Protein AF-0000000084441986 (afdb_homodimer)

Radius of gyration: 26.0 Å; Cα contacts (8 Å, |Δi|>4): 1747; chains: 2; bounding box: 57×74×60 Å

pLDDT: mean 95.59, std 5.08, range [48.72, 98.88]

InterPro domains:
  IPR004839 Aminotransferase, class I/classII, large domain [PF00155] (31-369)
  IPR015421 Pyridoxal phosphate-dependent transferase, major domain [G3DSA:3.40.640.10] (48-277)
  IPR015422 Pyridoxal phosphate-dependent transferase, small domain [G3DSA:3.90.1150.10] (32-367)
  IPR015424 Pyridoxal phosphate-dependent transferase [SSF53383] (27-372)
  IPR050087 8-amino-7-oxononanoate synthase class-II [PTHR13693] (28-371)

Organism: Legionella spiritensis (NCBI:txid452)

Secondary structure (DSSP, 8-state):
--HHHHHHHHHHHHHHHTT----------TT-EES----TT--TT-HHHHHHHHHHHHHS-SS--S-TTTT---HHHHHHHHHHHHHHTSSEEEEES-HHHHHHHHHHHHHTTTPPEEEETTS-HHHHHHHHHHT--EEEE-TT-HHHHHHHHHHSPSS-EEEEESB-TTT-PBP-HHHHHHHHGGGT-EEEEE-TTTTTTSSGGG--HHHHTT--TTT--EEEEESSSTT-SS-EEEEE-HHHHHHHHHH-HHHHTSPPPPHHHHHHHHHHHHHHHT-HHHHHHHHHHHHHHHHHHHH-SS-BPP-SSSEEEEE-S-HHHHHHHHHHHHHTTEE-EEE-TTTS-GGG-EEEEE--TT--HHHHHHHHHHHHHHHHHHH--/--HHHHHHHHHHHHHHHTT----------TT-EES----TT--TT-HHHHHHHHHHHHHS-SS--S-TTTT---HHHHHHHHHHHHHHTSSEEEEES-HHHHHHHHHHHHHTTTPPEEEETTS-HHHHHHHHHHT--EEEE-TT-HHHHHHHHHHSPSS-EEEEESB-TTT-PBP-HHHHHHHHGGGT-EEEEE-TTTTTTSSGGG--HHHHTT--TTT--EEEEESSSTT-SS-EEEEE-HHHHHHHHHH-HHHHTSPPPPHHHHHHHHHHHHHHHT-HHHHHHHHHHHHHHHHHHHH-SS-BPP-SSSEEEEE-S-HHHHHHHHHHHHHTTEE-EEE-TTTS-GGG-EEEEE--TT--HHHHHHHHHHHHHHHHHHH--

Nearest PDB structures (foldseek):
  1bs0-assembly1_A  TM=9.181E-01  e=5.617E-37  Escherichia coli
  7v5i-assembly1_B  TM=9.436E-01  e=9.134E-36  Vibrio proteolyticus NBRC 13287
  7pob-assembly1_A  TM=9.434E-01  e=2.105E-34  Thermus thermophilus
  7bxp-assembly1_B  TM=9.399E-01  e=5.032E-34  Cupriavidus necator
  1fc4-assembly1_B  TM=9.391E-01  e=1.914E-33  Escherichia coli

Foldseek 3Di:
DDPVVVVVVVVQVVCVVVVNHDDDDDQADPPFAEQAALQFLVCLPPPLLVVQLVVLVVPFPQFQPFFCVPRSPDPLQQVLQVVLQVVQVFDTKHWAQFLLLVLLLLLQLVLVVLAEEEEEPLDDPSNVVSCVVNVHHYDYAYHLDLVRLLVCLVVGPAAHEYEEEQARQAARDGRPLVSNLVSCVVRNYAYEYEFANQALQDAQLRRGNCNNVPHACVRHQKYKYGCVGNLVAGIIMIYGYPVSVVSSVVGSCSRRHDTDHGSSRSSSSSVSSVCSSPPVVLSVLSQVLLVLLVVLVVVDPFDWRDHSHQKTWTFPLAQVVLVVLQVQVVVVSYHWDWDDPPSPDSGRTHTIGGHHSPDDSVSSVVSRVSSVVVVCVVPVD/DDPVVVVVVVVQVVCVVVVNHDDDDDQDDPPFAEQAALQFLVCLPPPLLVVQLVVLVVPFPQFQPFFCVPRSPDPLQQVLQVVLQVVQVADTKHWAQFLLLVLLLLLQLVLVVLAEEEEEPLDDPSNVVSCVVNVHHYDYAYHLDLVRVLVCLVVGPAAHEYEEEQARQAARDGRPLVSNLVSCVVRNYAYEYEFANQALQDAQLRRGNCNNVPHACVRHQKYKYGCVGNLVAGIIMIYGYPVSVVSSCVGSCSRRHDTDHGSSRSSSSSVSSVCSSPPVVLSVLSQVLLVLLVVLVVVAPFDWRDHSHQKTWTFPLAQVVLVVLQVQVVVVSYHWDWDDPPSPDSGRTHTIGGHHSPDDSVSSVVSRVSSVVVVCVVPVD

Solvent-accessible surface area (backbone atoms only — not comparable to full-atom values): 36984 Å² total; per-residue (Å²): 129,56,74,55,53,50,50,49,49,52,52,50,50,51,30,48,74,69,69,62,58,60,57,80,47,69,61,76,52,94,87,44,48,71,22,51,41,41,28,34,59,45,39,25,74,32,64,73,44,32,48,34,34,29,50,16,28,72,74,33,34,44,18,26,19,23,21,27,62,70,44,10,26,46,66,59,53,54,54,41,27,48,53,52,12,59,76,68,63,36,71,28,40,45,79,34,64,24,42,43,38,41,34,30,14,51,28,34,37,47,39,74,53,70,41,38,34,42,32,36,63,65,49,60,67,39,49,55,51,11,28,58,53,42,64,41,54,65,50,72,23,53,61,90,33,66,69,45,41,50,53,50,60,73,72,46,66,82,44,25,35,37,41,44,37,30,22,32,87,64,46,19,43,65,51,62,59,67,61,52,51,61,67,26,51,90,50,59,37,45,36,35,38,35,22,45,66,13,34,55,64,28,39,76,53,14,64,6,46,56,51,54,71,68,55,50,39,88,62,36,38,38,37,35,39,34,21,32,18,38,59,15,28,78,16,19,36,40,35,17,38,50,65,61,51,54,38,36,62,66,44,8,54,62,49,55,68,22,56,29,63,24,46,5,55,41,44,15,50,42,49,36,48,57,50,46,42,67,40,56,68,47,44,49,51,37,50,50,50,38,51,51,49,53,52,52,51,73,72,42,93,66,54,61,56,79,48,92,41,50,28,34,24,39,50,63,44,31,51,68,54,13,47,50,52,28,51,56,34,39,77,70,38,29,35,44,38,53,40,33,68,82,84,34,53,53,69,59,3,8,37,35,37,25,52,32,40,81,59,51,71,66,55,52,51,50,51,54,53,52,50,50,52,51,49,47,60,65,67,73,100,130,56,74,56,53,50,51,48,50,51,51,51,50,50,29,47,76,70,70,64,57,61,56,82,46,68,62,75,52,94,87,44,49,70,22,52,41,40,29,33,59,45,39,26,76,31,64,72,42,30,50,33,33,28,50,16,27,71,73,33,34,44,18,27,21,21,21,27,62,70,44,12,25,47,65,60,53,53,53,40,29,49,53,50,12,58,76,69,64,35,72,29,41,46,80,34,64,23,44,43,40,40,36,31,14,50,29,35,37,47,39,73,54,73,40,38,34,41,32,37,64,66,49,61,68,39,50,57,50,11,29,58,53,42,65,40,55,66,48,73,25,55,62,91,32,68,68,44,40,49,54,50,59,73,70,46,66,82,46,26,36,36,41,44,39,29,22,31,87,64,45,17,43,64,53,62,59,68,59,53,51,59,66,26,52,89,49,60,38,46,36,34,36,34,23,47,66,13,34,56,66,29,39,76,54,12,63,6,47,55,51,55,70,68,55,50,39,87,62,35,38,38,37,36,39,35,21,31,18,40,60,14,28,79,15,19,35,40,36,17,37,51,66,60,51,53,40,36,61,65,45,9,53,61,49,55,68,24,55,28,62,24,44,6,55,41,45,16,50,42,50,36,47,58,50,45,43,66,37,56,69,49,44,50,51,36,48,51,49,38,52,52,48,51,54,51,51,72,73,41,92,64,54,59,56,80,48,92,40,51,29,33,24,38,49,62,42,29,51,66,54,12,47,51,52,27,52,56,33,40,76,68,38,29,36,45,39,53,41,33,68,84,82,34,55,55,71,58,2,9,38,35,38,25,53,32,39,81,60,50,72,65,56,53,50,49,51,52,54,51,49,52,53,51,50,48,61,64,68,72,101

Sequence (762 aa):
MNKREDILAAKIKALHDQGLHRKRGVTSEPGMVNFSSNDYLSLATEEKIKRAYREGYAKYPSGSGGSPVICGYHRIHRDFEQDIARALQVDDAILFSSGYAANLGLMAVLAQTGAHLILDKGSHASFYDGIKLAQVPYTRYAHNNMITLAQKLKCAPSNPIIITEGVFSMGGQQAPLNDILMLGKPYDALCMVDEAHSFGLIGDHGLGLVQRYRLSQEEIPLRIIPFGKAFAGQGAVIAGHQVWIDALTQYARSYIYSTAISPALTYGLRHSFYFLYDADDRRRKLQDLVHYFSEQVRLSPLKWCRSKTAIQYLILGCPYLAVKYAQLLQAKSIVCQAVRVPTVSAQQTGLRVVLNYHHDQKDIDYLFRQLHVIHDATFTHMNKREDILAAKIKALHDQGLHRKRGVTSEPGMVNFSSNDYLSLATEEKIKRAYREGYAKYPSGSGGSPVICGYHRIHRDFEQDIARALQVDDAILFSSGYAANLGLMAVLAQTGAHLILDKGSHASFYDGIKLAQVPYTRYAHNNMITLAQKLKCAPSNPIIITEGVFSMGGQQAPLNDILMLGKPYDALCMVDEAHSFGLIGDHGLGLVQRYRLSQEEIPLRIIPFGKAFAGQGAVIAGHQVWIDALTQYARSYIYSTAISPALTYGLRHSFYFLYDADDRRRKLQDLVHYFSEQVRLSPLKWCRSKTAIQYLILGCPYLAVKYAQLLQAKSIVCQAVRVPTVSAQQTGLRVVLNYHHDQKDIDYLFRQLHVIHDATFTH

Structure (mmCIF, N/CA/C/O backbone):
data_AF-0000000084441986-model_v1
#
loop_
_entity.id
_entity.type
_entity.pdbx_description
1 polymer '8-amino-7-oxononanoate synthase'
#
loop_
_atom_site.group_PDB
_atom_site.id
_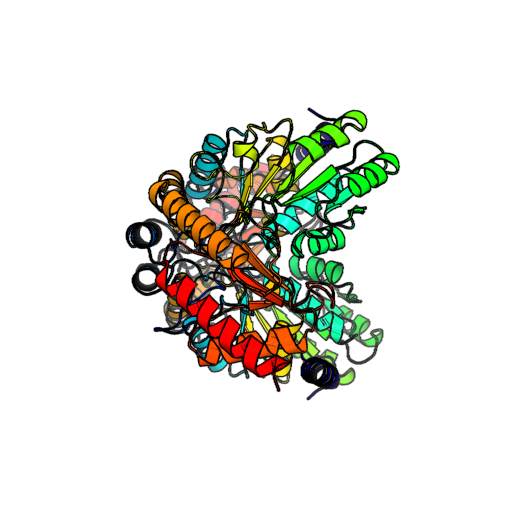atom_site.type_symbol
_atom_site.label_atom_id
_atom_site.label_alt_id
_atom_site.label_comp_id
_atom_site.label_asym_id
_atom_site.label_entity_id
_atom_site.label_seq_id
_atom_site.pdbx_PDB_ins_code
_atom_site.Cartn_x
_atom_site.Cartn_y
_atom_site.Cartn_z
_atom_site.occupancy
_atom_site.B_iso_or_equiv
_atom_site.auth_seq_id
_atom_site.auth_comp_id
_atom_site.auth_asym_id
_atom_site.auth_atom_id
_atom_site.pdbx_PDB_model_num
ATOM 1 N N . MET A 1 1 ? 30.938 5.371 8.523 1 65 1 MET A N 1
ATOM 2 C CA . MET A 1 1 ? 29.75 4.57 8.859 1 65 1 MET A CA 1
ATOM 3 C C . MET A 1 1 ? 29.609 4.438 10.367 1 65 1 MET A C 1
ATOM 5 O O . MET A 1 1 ? 30.594 4.359 11.094 1 65 1 MET A O 1
ATOM 9 N N . ASN A 1 2 ? 28.391 4.734 10.875 1 84.88 2 ASN A N 1
ATOM 10 C CA . ASN A 1 2 ? 28.125 4.578 12.297 1 84.88 2 ASN A CA 1
ATOM 11 C C . ASN A 1 2 ? 27.953 3.109 12.68 1 84.88 2 ASN A C 1
ATOM 13 O O . ASN A 1 2 ? 27.984 2.232 11.812 1 84.88 2 ASN A O 1
ATOM 17 N N . LYS A 1 3 ? 28.047 2.771 13.906 1 88.31 3 LYS A N 1
ATOM 18 C CA . LYS A 1 3 ? 28.031 1.412 14.438 1 88.31 3 LYS A CA 1
ATOM 19 C C . LYS A 1 3 ? 26.859 0.617 13.883 1 88.31 3 LYS A C 1
ATOM 21 O O . LYS A 1 3 ? 27 -0.563 13.555 1 88.31 3 LYS A O 1
ATOM 26 N N . ARG A 1 4 ? 25.75 1.208 13.734 1 91.94 4 ARG A N 1
ATOM 27 C CA . ARG A 1 4 ? 24.562 0.531 13.242 1 91.94 4 ARG A CA 1
ATOM 28 C C . ARG A 1 4 ? 24.688 0.176 11.766 1 91.94 4 ARG A C 1
ATOM 30 O O . ARG A 1 4 ? 24.281 -0.905 11.344 1 91.94 4 ARG A O 1
ATOM 37 N N . GLU A 1 5 ? 25.234 1.007 11 1 94.44 5 GLU A N 1
ATOM 38 C CA . GLU A 1 5 ? 25.469 0.758 9.578 1 94.44 5 GLU A CA 1
ATOM 39 C C . GLU A 1 5 ? 26.484 -0.362 9.375 1 94.44 5 GLU A C 1
ATOM 41 O O . GLU A 1 5 ? 26.375 -1.141 8.422 1 94.44 5 GLU A O 1
ATOM 46 N N . ASP A 1 6 ? 27.406 -0.427 10.305 1 95.12 6 ASP A N 1
ATOM 47 C CA . ASP A 1 6 ? 28.375 -1.521 10.258 1 95.12 6 ASP A CA 1
ATOM 48 C C . ASP A 1 6 ? 27.688 -2.867 10.469 1 95.12 6 ASP A C 1
ATOM 50 O O . ASP A 1 6 ? 28.016 -3.852 9.805 1 95.12 6 ASP A O 1
ATOM 54 N N . ILE A 1 7 ? 26.812 -2.854 11.414 1 96 7 ILE A N 1
ATOM 55 C CA . ILE A 1 7 ? 26.062 -4.07 11.703 1 96 7 ILE A CA 1
ATOM 56 C C . ILE A 1 7 ? 25.266 -4.488 10.469 1 96 7 ILE A C 1
ATOM 58 O O . ILE A 1 7 ? 25.281 -5.66 10.078 1 96 7 ILE A O 1
ATOM 62 N N . LEU A 1 8 ? 24.578 -3.564 9.828 1 97.06 8 LEU A N 1
ATOM 63 C CA . LEU A 1 8 ? 23.781 -3.846 8.641 1 97.06 8 LEU A CA 1
ATOM 64 C C . LEU A 1 8 ? 24.656 -4.332 7.496 1 97.06 8 LEU A C 1
ATOM 66 O O . LEU A 1 8 ? 24.297 -5.281 6.793 1 97.06 8 LEU A O 1
ATOM 70 N N . ALA A 1 9 ? 25.797 -3.666 7.293 1 97.38 9 ALA A N 1
ATOM 71 C CA . ALA A 1 9 ? 26.719 -4.059 6.23 1 97.38 9 ALA A CA 1
ATOM 72 C C . ALA A 1 9 ? 27.188 -5.5 6.414 1 97.38 9 ALA A C 1
ATOM 74 O O . ALA A 1 9 ? 27.281 -6.254 5.441 1 97.38 9 ALA A O 1
ATOM 75 N N . ALA A 1 10 ? 27.469 -5.832 7.613 1 97.62 10 ALA A N 1
ATOM 76 C CA . ALA A 1 10 ? 27.922 -7.191 7.918 1 97.62 10 ALA A CA 1
ATOM 77 C C . ALA A 1 10 ? 26.812 -8.203 7.648 1 97.62 10 ALA A C 1
ATOM 79 O O . ALA A 1 10 ? 27.062 -9.289 7.121 1 97.62 10 ALA A O 1
ATOM 80 N N . LYS A 1 11 ? 25.641 -7.867 8.047 1 97.19 11 LYS A N 1
ATOM 81 C CA . LYS A 1 11 ? 24.5 -8.758 7.832 1 97.19 11 LYS A CA 1
ATOM 82 C C . LYS A 1 11 ? 24.219 -8.938 6.344 1 97.19 11 LYS A C 1
ATOM 84 O O . LYS A 1 11 ? 23.922 -10.047 5.895 1 97.19 11 LYS A O 1
ATOM 89 N N . ILE A 1 12 ? 24.312 -7.871 5.617 1 96.81 12 ILE A N 1
ATOM 90 C CA . ILE A 1 12 ? 24.094 -7.922 4.176 1 96.81 12 ILE A CA 1
ATOM 91 C C . ILE A 1 12 ? 25.172 -8.781 3.521 1 96.81 12 ILE A C 1
ATOM 93 O O . ILE A 1 12 ? 24.875 -9.586 2.635 1 96.81 12 ILE A O 1
ATOM 97 N N . LYS A 1 13 ? 26.391 -8.609 3.93 1 96.56 13 LYS A N 1
ATOM 98 C CA . LYS A 1 13 ? 27.5 -9.43 3.424 1 96.56 13 LYS A CA 1
ATOM 99 C C . LYS A 1 13 ? 27.25 -10.906 3.699 1 96.56 13 LYS A C 1
ATOM 101 O O . LYS A 1 13 ? 27.516 -11.758 2.85 1 96.56 13 LYS A O 1
ATOM 106 N N . ALA A 1 14 ? 26.766 -11.211 4.871 1 95.31 14 ALA A N 1
ATOM 107 C CA . ALA A 1 14 ? 26.453 -12.586 5.23 1 95.31 14 ALA A CA 1
ATOM 108 C C . ALA A 1 14 ? 25.391 -13.172 4.301 1 95.31 14 ALA A C 1
ATOM 110 O O . ALA A 1 14 ? 25.484 -14.344 3.918 1 95.31 14 ALA A O 1
ATOM 111 N N . LEU A 1 15 ? 24.391 -12.398 3.986 1 91.94 15 LEU A N 1
ATOM 112 C CA . LEU A 1 15 ? 23.359 -12.844 3.043 1 91.94 15 LEU A CA 1
ATOM 113 C C . LEU A 1 15 ? 23.969 -13.133 1.676 1 91.94 15 LEU A C 1
ATOM 115 O O . LEU A 1 15 ? 23.609 -14.117 1.03 1 91.94 15 LEU A O 1
ATOM 119 N N . HIS A 1 16 ? 24.844 -12.227 1.258 1 90.38 16 HIS A N 1
ATOM 120 C CA . HIS A 1 16 ? 25.531 -12.43 -0.007 1 90.38 16 HIS A CA 1
ATOM 121 C C . HIS A 1 16 ? 26.312 -13.734 -0.006 1 90.38 16 HIS A C 1
ATOM 123 O O . HIS A 1 16 ? 26.219 -14.523 -0.951 1 90.38 16 HIS A O 1
ATOM 129 N N . ASP A 1 17 ? 26.984 -14 1.057 1 91.06 17 ASP A N 1
ATOM 130 C CA . ASP A 1 17 ? 27.812 -15.195 1.177 1 91.06 17 ASP A CA 1
ATOM 131 C C . ASP A 1 17 ? 26.953 -16.453 1.195 1 91.06 17 ASP A C 1
ATOM 133 O O . ASP A 1 17 ? 27.391 -17.516 0.737 1 91.06 17 ASP A O 1
ATOM 137 N N . GLN A 1 18 ? 25.75 -16.344 1.663 1 85.69 18 GLN A N 1
ATOM 138 C CA . GLN A 1 18 ? 24.844 -17.484 1.757 1 85.69 18 GLN A CA 1
ATOM 139 C C . GLN A 1 18 ? 24.016 -17.641 0.482 1 85.69 18 GLN A C 1
ATOM 141 O O . GLN A 1 18 ? 23.234 -18.578 0.357 1 85.69 18 GLN A O 1
ATOM 146 N N . GLY A 1 19 ? 24.234 -16.703 -0.423 1 82.75 19 GLY A N 1
ATOM 147 C CA . GLY A 1 19 ? 23.453 -16.75 -1.655 1 82.75 19 GLY A CA 1
ATOM 148 C C . GLY A 1 19 ? 22.016 -16.312 -1.478 1 82.75 19 GLY A C 1
ATOM 149 O O . GLY A 1 19 ? 21.156 -16.656 -2.285 1 82.75 19 GLY A O 1
ATOM 150 N N . LEU A 1 20 ? 21.719 -15.539 -0.446 1 85.62 20 LEU A N 1
ATOM 151 C CA . LEU A 1 20 ? 20.344 -15.148 -0.123 1 85.62 20 LEU A CA 1
ATOM 152 C C . LEU A 1 20 ? 20.125 -13.672 -0.412 1 85.62 20 LEU A C 1
ATOM 154 O O . LEU A 1 20 ? 19.016 -13.156 -0.234 1 85.62 20 LEU A O 1
ATOM 158 N N . HIS A 1 21 ? 21.188 -13.047 -0.893 1 90.56 21 HIS A N 1
ATOM 159 C CA . HIS A 1 21 ? 21.109 -11.617 -1.174 1 90.56 21 HIS A CA 1
ATOM 160 C C . HIS A 1 21 ? 20.094 -11.328 -2.273 1 90.56 21 HIS A C 1
ATOM 162 O O . HIS A 1 21 ? 20.078 -12 -3.309 1 90.56 21 HIS A O 1
ATOM 168 N N . ARG A 1 22 ? 19.125 -10.398 -1.989 1 90.75 22 ARG A N 1
ATOM 169 C CA . ARG A 1 22 ? 18.141 -9.961 -2.963 1 90.75 22 ARG A CA 1
ATOM 170 C C . ARG A 1 22 ? 18.609 -8.719 -3.709 1 90.75 22 ARG A C 1
ATOM 172 O O . ARG A 1 22 ? 19.281 -7.863 -3.133 1 90.75 22 ARG A O 1
ATOM 179 N N . LYS A 1 23 ? 18.328 -8.664 -4.914 1 89.06 23 LYS A N 1
ATOM 180 C CA . LYS A 1 23 ? 18.656 -7.5 -5.73 1 89.06 23 LYS A CA 1
ATOM 181 C C . LYS A 1 23 ? 17.406 -6.949 -6.426 1 89.06 23 LYS A C 1
ATOM 183 O O . LYS A 1 23 ? 16.516 -7.707 -6.801 1 89.06 23 LYS A O 1
ATOM 188 N N . ARG A 1 24 ? 17.312 -5.613 -6.391 1 89.5 24 ARG A N 1
ATOM 189 C CA . ARG A 1 24 ? 16.328 -4.973 -7.258 1 89.5 24 ARG A CA 1
ATOM 190 C C . ARG A 1 24 ? 16.953 -4.598 -8.602 1 89.5 24 ARG A C 1
ATOM 192 O O . ARG A 1 24 ? 17.906 -3.83 -8.656 1 89.5 24 ARG A O 1
ATOM 199 N N . GLY A 1 25 ? 16.531 -5.391 -9.609 1 88.38 25 GLY A N 1
ATOM 200 C CA . GLY A 1 25 ? 17.078 -5.16 -10.938 1 88.38 25 GLY A CA 1
ATOM 201 C C . GLY A 1 25 ? 16.109 -5.477 -12.055 1 88.38 25 GLY A C 1
ATOM 202 O O . GLY A 1 25 ? 15.172 -6.266 -11.867 1 88.38 25 GLY A O 1
ATOM 203 N N . VAL A 1 26 ? 16.328 -4.777 -13.125 1 89.44 26 VAL A N 1
ATOM 204 C CA . VAL A 1 26 ? 15.5 -5.004 -14.305 1 89.44 26 VAL A CA 1
ATOM 205 C C . VAL A 1 26 ? 15.742 -6.414 -14.844 1 89.44 26 VAL A C 1
ATOM 207 O O . VAL A 1 26 ? 16.859 -6.754 -15.227 1 89.44 26 VAL A O 1
ATOM 210 N N . THR A 1 27 ? 14.711 -7.238 -14.828 1 80 27 THR A N 1
ATOM 211 C CA . THR A 1 27 ? 14.883 -8.641 -15.195 1 80 27 THR A CA 1
ATOM 212 C C . THR A 1 27 ? 14.312 -8.906 -16.578 1 80 27 THR A C 1
ATOM 214 O O . THR A 1 27 ? 14.617 -9.93 -17.203 1 80 27 THR A O 1
ATOM 217 N N . SER A 1 28 ? 13.43 -8.062 -16.953 1 76.75 28 SER A N 1
ATOM 218 C CA . SER A 1 28 ? 12.82 -8.305 -18.266 1 76.75 28 SER A CA 1
ATOM 219 C C . SER A 1 28 ? 13.062 -7.137 -19.219 1 76.75 28 SER A C 1
ATOM 221 O O . SER A 1 28 ? 12.852 -5.977 -18.859 1 76.75 28 SER A O 1
ATOM 223 N N . GLU A 1 29 ? 13.758 -7.547 -20.234 1 79.81 29 GLU A N 1
ATOM 224 C CA . GLU A 1 29 ? 14.062 -6.59 -21.297 1 79.81 29 GLU A CA 1
ATOM 225 C C . GLU A 1 29 ? 13.422 -7.012 -22.609 1 79.81 29 GLU A C 1
ATOM 227 O O . GLU A 1 29 ? 12.992 -8.156 -22.766 1 79.81 29 GLU A O 1
ATOM 232 N N . PRO A 1 30 ? 13.367 -6 -23.438 1 80.12 30 PRO A N 1
ATOM 233 C CA . PRO A 1 30 ? 12.852 -6.375 -24.766 1 80.12 30 PRO A CA 1
ATOM 234 C C . PRO A 1 30 ? 13.609 -7.543 -25.391 1 80.12 30 PRO A C 1
ATOM 236 O O . PRO A 1 30 ? 14.836 -7.613 -25.266 1 80.12 30 PRO A O 1
ATOM 239 N N . GLY A 1 31 ? 12.914 -8.523 -25.812 1 86.5 31 GLY A N 1
ATOM 240 C CA . GLY A 1 31 ? 13.531 -9.664 -26.484 1 86.5 31 GLY A CA 1
ATOM 241 C C . GLY A 1 31 ? 13.609 -10.891 -25.594 1 86.5 31 GLY A C 1
ATOM 242 O O . GLY A 1 31 ? 13.867 -12 -26.078 1 86.5 31 GLY A O 1
ATOM 243 N N . MET A 1 32 ? 13.312 -10.75 -24.375 1 92.5 32 MET A N 1
ATOM 244 C CA . MET A 1 32 ? 13.359 -11.891 -23.469 1 92.5 32 MET A CA 1
ATOM 245 C C . MET A 1 32 ? 11.977 -12.531 -23.328 1 92.5 32 MET A C 1
ATOM 247 O O . MET A 1 32 ? 10.961 -11.859 -23.469 1 92.5 32 MET A O 1
ATOM 251 N N . VAL A 1 33 ? 12.008 -13.875 -23.172 1 96.06 33 VAL A N 1
ATOM 252 C CA . VAL A 1 33 ? 10.781 -14.594 -22.828 1 96.06 33 VAL A CA 1
ATOM 253 C C . VAL A 1 33 ? 10.625 -14.648 -21.312 1 96.06 33 VAL A C 1
ATOM 255 O O . VAL A 1 33 ? 11.391 -15.32 -20.625 1 96.06 33 VAL A O 1
ATOM 258 N N . ASN A 1 34 ? 9.594 -13.977 -20.797 1 95.31 34 ASN A N 1
ATOM 259 C CA . ASN A 1 34 ? 9.43 -13.828 -19.359 1 95.31 34 ASN A CA 1
ATOM 260 C C . ASN A 1 34 ? 8.43 -14.836 -18.797 1 95.31 34 ASN A C 1
ATOM 262 O O . ASN A 1 34 ? 7.227 -14.719 -19.031 1 95.31 34 ASN A O 1
ATOM 266 N N . PHE A 1 35 ? 8.953 -15.797 -18.031 1 97.5 35 PHE A N 1
ATOM 267 C CA . PHE A 1 35 ? 8.117 -16.797 -17.375 1 97.5 35 PHE A CA 1
ATOM 268 C C . PHE A 1 35 ? 8.008 -16.516 -15.883 1 97.5 35 PHE A C 1
ATOM 270 O O . PHE A 1 35 ? 7.824 -17.438 -15.086 1 97.5 35 PHE A O 1
ATOM 277 N N . SER A 1 36 ? 8.164 -15.219 -15.508 1 95.19 36 SER A N 1
ATOM 278 C CA . SER A 1 36 ? 8.141 -14.898 -14.086 1 95.19 36 SER A CA 1
ATOM 279 C C . SER A 1 36 ? 7.039 -13.891 -13.766 1 95.19 36 SER A C 1
ATOM 281 O O . SER A 1 36 ? 6.777 -13.609 -12.594 1 95.19 36 SER A O 1
ATOM 283 N N . SER A 1 37 ? 6.352 -13.367 -14.711 1 95.5 37 SER A N 1
ATOM 284 C CA . SER A 1 37 ? 5.359 -12.32 -14.508 1 95.5 37 SER A CA 1
ATOM 285 C C . SER A 1 37 ? 4.008 -12.906 -14.117 1 95.5 37 SER A C 1
ATOM 287 O O . SER A 1 37 ? 3.547 -13.875 -14.719 1 95.5 37 SER A O 1
ATOM 289 N N . ASN A 1 38 ? 3.361 -12.25 -13.117 1 96.81 38 ASN A N 1
ATOM 290 C CA . ASN A 1 38 ? 2.029 -12.664 -12.695 1 96.81 38 ASN A CA 1
ATOM 291 C C . ASN A 1 38 ? 0.942 -11.992 -13.531 1 96.81 38 ASN A C 1
ATOM 293 O O . ASN A 1 38 ? -0.238 -12.047 -13.18 1 96.81 38 ASN A O 1
ATOM 297 N N . ASP A 1 39 ? 1.348 -11.312 -14.625 1 97 39 ASP A N 1
ATOM 298 C CA . ASP A 1 39 ? 0.384 -10.727 -15.555 1 97 39 ASP A CA 1
ATOM 299 C C . ASP A 1 39 ? -0.213 -11.797 -16.469 1 97 39 ASP A C 1
ATOM 301 O O . ASP A 1 39 ? -0.016 -11.766 -17.688 1 97 39 ASP A O 1
ATOM 305 N N . TYR A 1 40 ? -1.002 -12.656 -15.898 1 98.12 40 TYR A N 1
ATOM 306 C CA . TYR A 1 40 ? -1.45 -13.906 -16.484 1 98.12 40 TYR A CA 1
ATOM 307 C C . TYR A 1 40 ? -2.164 -13.664 -17.812 1 98.12 40 TYR A C 1
ATOM 309 O O . TYR A 1 40 ? -1.95 -14.391 -18.781 1 98.12 40 TYR A O 1
ATOM 317 N N . LEU A 1 41 ? -2.98 -12.648 -17.844 1 98.19 41 LEU A N 1
ATOM 318 C CA . LEU A 1 41 ? -3.795 -12.391 -19.031 1 98.19 41 LEU A CA 1
ATOM 319 C C . LEU A 1 41 ? -3.16 -11.312 -19.906 1 98.19 41 LEU A C 1
ATOM 321 O O . LEU A 1 41 ? -3.75 -10.898 -20.906 1 98.19 41 LEU A O 1
ATOM 325 N N . SER A 1 42 ? -1.962 -10.859 -19.531 1 96.88 42 SER A N 1
ATOM 326 C CA . SER A 1 42 ? -1.203 -9.852 -20.266 1 96.88 42 SER A CA 1
ATOM 327 C C . SER A 1 42 ? -2.037 -8.594 -20.5 1 96.88 42 SER A C 1
ATOM 329 O O . SER A 1 42 ? -2.096 -8.078 -21.609 1 96.88 42 SER A O 1
ATOM 331 N N . LEU A 1 43 ? -2.648 -8.156 -19.406 1 97.75 43 LEU A N 1
ATOM 332 C CA . LEU A 1 43 ? -3.51 -6.984 -19.5 1 97.75 43 LEU A CA 1
ATOM 333 C C . LEU A 1 43 ? -2.695 -5.703 -19.359 1 97.75 43 LEU A C 1
ATOM 335 O O . LEU A 1 43 ? -3.148 -4.625 -19.75 1 97.75 43 LEU A O 1
ATOM 339 N N . ALA A 1 44 ? -1.511 -5.762 -18.812 1 96.31 44 ALA A N 1
ATOM 340 C CA . ALA A 1 44 ? -0.71 -4.594 -18.453 1 96.31 44 ALA A CA 1
ATOM 341 C C . ALA A 1 44 ? -0.381 -3.752 -19.688 1 96.31 44 ALA A C 1
ATOM 343 O O . ALA A 1 44 ? -0.182 -2.539 -19.578 1 96.31 44 ALA A O 1
ATOM 344 N N . THR A 1 45 ? -0.356 -4.41 -20.891 1 94.88 45 THR A N 1
ATOM 345 C CA . THR A 1 45 ? 0.022 -3.686 -22.094 1 94.88 45 THR A CA 1
ATOM 346 C C . THR A 1 45 ? -1.152 -3.604 -23.062 1 94.88 45 THR A C 1
ATOM 348 O O . THR A 1 45 ? -0.989 -3.178 -24.203 1 94.88 45 THR A O 1
ATOM 351 N N . GLU A 1 46 ? -2.301 -4.055 -22.625 1 97.12 46 GLU A N 1
ATOM 352 C CA . GLU A 1 46 ? -3.502 -4.016 -23.453 1 97.12 46 GLU A CA 1
ATOM 353 C C . GLU A 1 46 ? -3.977 -2.58 -23.672 1 97.12 46 GLU A C 1
ATOM 355 O O . GLU A 1 46 ? -4.219 -1.851 -22.703 1 97.12 46 GLU A O 1
ATOM 360 N N . GLU A 1 47 ? -4.203 -2.244 -24.922 1 97.62 47 GLU A N 1
ATOM 361 C CA . GLU A 1 47 ? -4.484 -0.859 -25.281 1 97.62 47 GLU A CA 1
ATOM 362 C C . GLU A 1 47 ? -5.801 -0.384 -24.672 1 97.62 47 GLU A C 1
ATOM 364 O O . GLU A 1 47 ? -5.914 0.768 -24.25 1 97.62 47 GLU A O 1
ATOM 369 N N . LYS A 1 48 ? -6.781 -1.228 -24.688 1 97.62 48 LYS A N 1
ATOM 370 C CA . LYS A 1 48 ? -8.07 -0.845 -24.109 1 97.62 48 LYS A CA 1
ATOM 371 C C . LYS A 1 48 ? -7.934 -0.526 -22.625 1 97.62 48 LYS A C 1
ATOM 373 O O . LYS A 1 48 ? -8.594 0.38 -22.125 1 97.62 48 LYS A O 1
ATOM 378 N N . ILE A 1 49 ? -7.102 -1.227 -21.953 1 97.5 49 ILE A N 1
ATOM 379 C CA . ILE A 1 49 ? -6.859 -1.01 -20.531 1 97.5 49 ILE A CA 1
ATOM 380 C C . ILE A 1 49 ? -6.074 0.282 -20.328 1 97.5 49 ILE A C 1
ATOM 382 O O . ILE A 1 49 ? -6.422 1.105 -19.484 1 97.5 49 ILE A O 1
ATOM 386 N N . LYS A 1 50 ? -5.059 0.462 -21.109 1 97.94 50 LYS A N 1
ATOM 387 C CA . LYS A 1 50 ? -4.277 1.695 -21.047 1 97.94 50 LYS A CA 1
ATOM 388 C C . LYS A 1 50 ? -5.168 2.918 -21.266 1 97.94 50 LYS A C 1
ATOM 390 O O . LYS A 1 50 ? -5.02 3.928 -20.578 1 97.94 50 LYS A O 1
ATOM 395 N N . ARG A 1 51 ? -6.055 2.826 -22.219 1 98.25 51 ARG A N 1
ATOM 396 C CA . ARG A 1 51 ? -6.977 3.918 -22.516 1 98.25 51 ARG A CA 1
ATOM 397 C C . ARG A 1 51 ? -7.879 4.211 -21.312 1 98.25 51 ARG A C 1
ATOM 399 O O . ARG A 1 51 ? -8.172 5.371 -21.031 1 98.25 51 ARG A O 1
ATOM 406 N N . ALA A 1 52 ? -8.32 3.197 -20.641 1 98.25 52 ALA A N 1
ATOM 407 C CA . ALA A 1 52 ? -9.164 3.375 -19.453 1 98.25 52 ALA A CA 1
ATOM 408 C C . ALA A 1 52 ? -8.438 4.164 -18.375 1 98.25 52 ALA A C 1
ATOM 410 O O . ALA A 1 52 ? -9.016 5.055 -17.75 1 98.25 52 ALA A O 1
ATOM 411 N N . TYR A 1 53 ? -7.191 3.811 -18.156 1 98.44 53 TYR A N 1
ATOM 412 C CA . TYR A 1 53 ? -6.41 4.547 -17.172 1 98.44 53 TYR A CA 1
ATOM 413 C C . TYR A 1 53 ? -6.207 5.992 -17.609 1 98.44 53 TYR A C 1
ATOM 415 O O . TYR A 1 53 ? -6.301 6.914 -16.781 1 98.44 53 TYR A O 1
ATOM 423 N N . ARG A 1 54 ? -5.898 6.199 -18.875 1 98.69 54 ARG A N 1
ATOM 424 C CA . ARG A 1 54 ? -5.742 7.559 -19.375 1 98.69 54 ARG A CA 1
ATOM 425 C C . ARG A 1 54 ? -7.023 8.367 -19.188 1 98.69 54 ARG A C 1
ATOM 427 O O . ARG A 1 54 ? -6.973 9.531 -18.797 1 98.69 54 ARG A O 1
ATOM 434 N N . GLU A 1 55 ? -8.172 7.762 -19.453 1 98.69 55 GLU A N 1
ATOM 435 C CA . GLU A 1 55 ? -9.453 8.422 -19.234 1 98.69 55 GLU A CA 1
ATOM 436 C C . GLU A 1 55 ? -9.656 8.758 -17.766 1 98.69 55 GLU A C 1
ATOM 438 O O . GLU A 1 55 ? -10.172 9.836 -17.438 1 98.69 55 GLU A O 1
ATOM 443 N N . GLY A 1 56 ? -9.328 7.852 -16.891 1 98.5 56 GLY A N 1
ATOM 444 C CA . GLY A 1 56 ? -9.406 8.109 -15.469 1 98.5 56 GLY A CA 1
ATOM 445 C C . GLY A 1 56 ? -8.641 9.344 -15.039 1 98.5 56 GLY A C 1
ATOM 446 O O . GLY A 1 56 ? -9.172 10.195 -14.328 1 98.5 56 GLY A O 1
ATOM 447 N N . TYR A 1 57 ? -7.383 9.477 -15.531 1 98.19 57 TYR A N 1
ATOM 448 C CA . TYR A 1 57 ? -6.535 10.594 -15.125 1 98.19 57 TYR A CA 1
ATOM 449 C C . TYR A 1 57 ? -6.98 11.883 -15.805 1 98.19 57 TYR A C 1
ATOM 451 O O . TYR A 1 57 ? -6.613 12.977 -15.367 1 98.19 57 TYR A O 1
ATOM 459 N N . ALA A 1 58 ? -7.77 11.75 -16.859 1 98.19 58 ALA A N 1
ATOM 460 C CA . ALA A 1 58 ? -8.359 12.93 -17.469 1 98.19 58 ALA A CA 1
ATOM 461 C C . ALA A 1 58 ? -9.539 13.445 -16.656 1 98.19 58 ALA A C 1
ATOM 463 O O . ALA A 1 58 ? -9.773 14.656 -16.578 1 98.19 58 ALA A O 1
ATOM 464 N N . LYS A 1 59 ? -10.242 12.578 -15.969 1 97.12 59 LYS A N 1
ATOM 465 C CA . LYS A 1 59 ? -11.547 12.914 -15.398 1 97.12 59 LYS A CA 1
ATOM 466 C C . LYS A 1 59 ? -11.445 13.102 -13.883 1 97.12 59 LYS A C 1
ATOM 468 O O . LYS A 1 59 ? -12.219 13.859 -13.297 1 97.12 59 LYS A O 1
ATOM 473 N N . TYR A 1 60 ? -10.539 12.43 -13.258 1 96.75 60 TYR A N 1
ATOM 474 C CA . TYR A 1 60 ? -10.531 12.359 -11.805 1 96.75 60 TYR A CA 1
ATOM 475 C C . TYR A 1 60 ? -9.195 12.836 -11.25 1 96.75 60 TYR A C 1
ATOM 477 O O . TYR A 1 60 ? -8.203 12.906 -11.977 1 96.75 60 TYR A O 1
ATOM 485 N N . PRO A 1 61 ? -9.18 13.188 -9.945 1 96 61 PRO A N 1
ATOM 486 C CA . PRO A 1 61 ? -7.922 13.602 -9.312 1 96 61 PRO A CA 1
ATOM 487 C C . PRO A 1 61 ? -6.895 12.469 -9.258 1 96 61 PRO A C 1
ATOM 489 O O . PRO A 1 61 ? -7.254 11.312 -9.039 1 96 61 PRO A O 1
ATOM 492 N N . SER A 1 62 ? -5.605 12.852 -9.406 1 97.38 62 SER A N 1
ATOM 493 C CA . SER A 1 62 ? -4.508 11.891 -9.398 1 97.38 62 SER A CA 1
ATOM 494 C C . SER A 1 62 ? -4.246 11.367 -7.988 1 97.38 62 SER A C 1
ATOM 496 O O . SER A 1 62 ? -3.609 10.32 -7.816 1 97.38 62 SER A O 1
ATOM 498 N N . GLY A 1 63 ? -4.641 12.031 -6.957 1 96.56 63 GLY A N 1
ATOM 499 C CA . GLY A 1 63 ? -4.559 11.641 -5.559 1 96.56 63 GLY A CA 1
ATOM 500 C C . GLY A 1 63 ? -5.871 11.805 -4.816 1 96.56 63 GLY A C 1
ATOM 501 O O . GLY A 1 63 ? -6.727 12.594 -5.219 1 96.56 63 GLY A O 1
ATOM 502 N N . SER A 1 64 ? -6 11.031 -3.725 1 95.69 64 SER A N 1
ATOM 503 C CA . SER A 1 64 ? -7.273 11.039 -3.014 1 95.69 64 SER A CA 1
ATOM 504 C C . SER A 1 64 ? -7.305 12.125 -1.941 1 95.69 64 SER A C 1
ATOM 506 O O . SER A 1 64 ? -8.375 12.469 -1.435 1 95.69 64 SER A O 1
ATOM 508 N N . GLY A 1 65 ? -6.156 12.539 -1.515 1 93.44 65 GLY A N 1
ATOM 509 C CA . GLY A 1 65 ? -6.078 13.656 -0.591 1 93.44 65 GLY A CA 1
ATOM 510 C C . GLY A 1 65 ? -6.098 13.234 0.865 1 93.44 65 GLY A C 1
ATOM 511 O O . GLY A 1 65 ? -5.977 14.07 1.763 1 93.44 65 GLY A O 1
ATOM 512 N N . GLY A 1 66 ? -6.234 11.961 1.183 1 94.75 66 GLY A N 1
ATOM 513 C CA . GLY A 1 66 ? -6.238 11.516 2.568 1 94.75 66 GLY A CA 1
ATOM 514 C C . GLY A 1 66 ? -6.785 10.109 2.746 1 94.75 66 GLY A C 1
ATOM 515 O O . GLY A 1 66 ? -6.977 9.391 1.768 1 94.75 66 GLY A O 1
ATOM 516 N N . SER A 1 67 ? -6.941 9.766 4.012 1 94.38 67 SER A N 1
ATOM 517 C CA . SER A 1 67 ? -7.52 8.484 4.395 1 94.38 67 SER A CA 1
ATOM 518 C C . SER A 1 67 ? -8.961 8.359 3.912 1 94.38 67 SER A C 1
ATOM 520 O O . SER A 1 67 ? -9.695 9.352 3.881 1 94.38 67 SER A O 1
ATOM 522 N N . PRO A 1 68 ? -9.422 7.109 3.607 1 95.69 68 PRO A N 1
ATOM 523 C CA . PRO A 1 68 ? -10.812 6.93 3.18 1 95.69 68 PRO A CA 1
ATOM 524 C C . PRO A 1 68 ? -11.82 7.281 4.273 1 95.69 68 PRO A C 1
ATOM 526 O O . PRO A 1 68 ? -12.977 7.57 3.98 1 95.69 68 PRO A O 1
ATOM 529 N N . VAL A 1 69 ? -11.375 7.305 5.543 1 92.06 69 VAL A N 1
ATOM 530 C CA . VAL A 1 69 ? -12.328 7.523 6.629 1 92.06 69 VAL A CA 1
ATOM 531 C C . VAL A 1 69 ? -12.242 8.977 7.102 1 92.06 69 VAL A C 1
ATOM 533 O O . VAL A 1 69 ? -12.828 9.336 8.125 1 92.06 69 VAL A O 1
ATOM 536 N N . ILE A 1 70 ? -11.469 9.805 6.391 1 89.12 70 ILE A N 1
ATOM 537 C CA . ILE A 1 70 ? -11.367 11.227 6.699 1 89.12 70 ILE A CA 1
ATOM 538 C C . ILE A 1 70 ? -11.898 12.047 5.523 1 89.12 70 ILE A C 1
ATOM 540 O O . ILE A 1 70 ? -13 12.594 5.586 1 89.12 70 ILE A O 1
ATOM 544 N N . CYS A 1 71 ? -11.148 11.984 4.367 1 90.38 71 CYS A N 1
ATOM 545 C CA . CYS A 1 71 ? -11.617 12.781 3.232 1 90.38 71 CYS A CA 1
ATOM 546 C C . CYS A 1 71 ? -11.227 12.117 1.913 1 90.38 71 CYS A C 1
ATOM 548 O O . CYS A 1 71 ? -11.453 12.688 0.842 1 90.38 71 CYS A O 1
ATOM 550 N N . GLY A 1 72 ? -10.672 10.953 1.951 1 94 72 GLY A N 1
ATOM 551 C CA . GLY A 1 72 ? -10.07 10.375 0.759 1 94 72 GLY A CA 1
ATOM 552 C C . GLY A 1 72 ? -11.016 9.453 0.007 1 94 72 GLY A C 1
ATOM 553 O O . GLY A 1 72 ? -10.648 8.883 -1.021 1 94 72 GLY A O 1
ATOM 554 N N . TYR A 1 73 ? -12.227 9.266 0.518 1 95.81 73 TYR A N 1
ATOM 555 C CA . TYR A 1 73 ? -13.195 8.383 -0.128 1 95.81 73 TYR A CA 1
ATOM 556 C C . TYR A 1 73 ? -14.023 9.141 -1.153 1 95.81 73 TYR A C 1
ATOM 558 O O . TYR A 1 73 ? -14.719 10.102 -0.81 1 95.81 73 TYR A O 1
ATOM 566 N N . HIS A 1 74 ? -13.953 8.758 -2.402 1 95.38 74 HIS A N 1
ATOM 567 C CA . HIS A 1 74 ? -14.656 9.383 -3.52 1 95.38 74 HIS A CA 1
ATOM 568 C C . HIS A 1 74 ? -15.734 8.453 -4.078 1 95.38 74 HIS A C 1
ATOM 570 O O . HIS A 1 74 ? -15.688 7.238 -3.855 1 95.38 74 HIS A O 1
ATOM 576 N N . ARG A 1 75 ? -16.656 8.984 -4.789 1 96 75 ARG A N 1
ATOM 577 C CA . ARG A 1 75 ? -17.766 8.227 -5.344 1 96 75 ARG A CA 1
ATOM 578 C C . ARG A 1 75 ? -17.281 7.086 -6.223 1 96 75 ARG A C 1
ATOM 580 O O . ARG A 1 75 ? -17.828 5.984 -6.191 1 96 75 ARG A O 1
ATOM 587 N N . ILE A 1 76 ? -16.234 7.34 -6.973 1 97.44 76 ILE A N 1
ATOM 588 C CA . ILE A 1 76 ? -15.711 6.344 -7.902 1 97.44 76 ILE A CA 1
ATOM 589 C C . ILE A 1 76 ? -15.219 5.121 -7.133 1 97.44 76 ILE A C 1
ATOM 591 O O . ILE A 1 76 ? -15.258 4 -7.645 1 97.44 76 ILE A O 1
ATOM 595 N N . HIS A 1 77 ? -14.727 5.312 -5.859 1 98.06 77 HIS A N 1
ATOM 596 C CA . HIS A 1 77 ? -14.367 4.172 -5.027 1 98.06 77 HIS A CA 1
ATOM 597 C C . HIS A 1 77 ? -15.578 3.283 -4.754 1 98.06 77 HIS A C 1
ATOM 599 O O . HIS A 1 77 ? -15.516 2.066 -4.938 1 98.06 77 HIS A O 1
ATOM 605 N N . ARG A 1 78 ? -16.656 3.924 -4.352 1 97.81 78 ARG A N 1
ATOM 606 C CA . ARG A 1 78 ? -17.891 3.205 -4.039 1 97.81 78 ARG A CA 1
ATOM 607 C C . ARG A 1 78 ? -18.438 2.49 -5.27 1 97.81 78 ARG A C 1
ATOM 609 O O . ARG A 1 78 ? -18.859 1.334 -5.188 1 97.81 78 ARG A O 1
ATOM 616 N N . ASP A 1 79 ? -18.406 3.178 -6.398 1 98.25 79 ASP A N 1
ATOM 617 C CA . ASP A 1 79 ? -18.906 2.58 -7.637 1 98.25 79 ASP A CA 1
ATOM 618 C C . ASP A 1 79 ? -18.156 1.29 -7.961 1 98.25 79 ASP A C 1
ATOM 620 O O . ASP A 1 79 ? -18.766 0.276 -8.297 1 98.25 79 ASP A O 1
ATOM 624 N N . PHE A 1 80 ? -16.875 1.312 -7.867 1 98.69 80 PHE A N 1
ATOM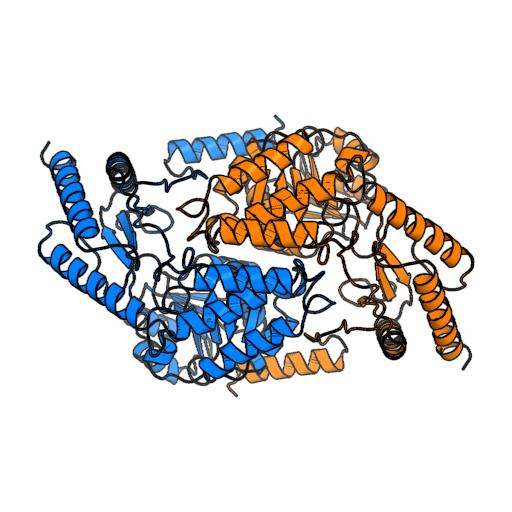 625 C CA . PHE A 1 80 ? -16.062 0.148 -8.188 1 98.69 80 PHE A CA 1
ATOM 626 C C . PHE A 1 80 ? -16.281 -0.967 -7.176 1 98.69 80 PHE A C 1
ATOM 628 O O . PHE A 1 80 ? -16.438 -2.133 -7.551 1 98.69 80 PHE A O 1
ATOM 635 N N . GLU A 1 81 ? -16.312 -0.62 -5.84 1 98.69 81 GLU A N 1
ATOM 636 C CA . GLU A 1 81 ? -16.594 -1.594 -4.793 1 98.69 81 GLU A CA 1
ATOM 637 C C . GLU A 1 81 ? -17.938 -2.297 -5.047 1 98.69 81 GLU A C 1
ATOM 639 O O . GLU A 1 81 ? -18.031 -3.52 -4.918 1 98.69 81 GLU A O 1
ATOM 644 N N . GLN A 1 82 ? -18.906 -1.565 -5.461 1 98.56 82 GLN A N 1
ATOM 645 C CA . GLN A 1 82 ? -20.234 -2.115 -5.719 1 98.56 82 GLN A CA 1
ATOM 646 C C . GLN A 1 82 ? -20.234 -3.016 -6.949 1 98.56 82 GLN A C 1
ATOM 648 O O . GLN A 1 82 ? -20.906 -4.043 -6.977 1 98.56 82 GLN A O 1
ATOM 653 N N . ASP A 1 83 ? -19.5 -2.619 -7.98 1 98.75 83 ASP A N 1
ATOM 654 C CA . ASP A 1 83 ? -19.391 -3.457 -9.172 1 98.75 83 ASP A CA 1
ATOM 655 C C . ASP A 1 83 ? -18.828 -4.836 -8.82 1 98.75 83 ASP A C 1
ATOM 657 O O . ASP A 1 83 ? -19.359 -5.855 -9.273 1 98.75 83 ASP A O 1
ATOM 661 N N . ILE A 1 84 ? -17.828 -4.883 -7.992 1 98.62 84 ILE A N 1
ATOM 662 C CA . ILE A 1 84 ? -17.188 -6.141 -7.617 1 98.62 84 ILE A CA 1
ATOM 663 C C . ILE A 1 84 ? -18.141 -6.965 -6.75 1 98.62 84 ILE A C 1
ATOM 665 O O . ILE A 1 84 ? -18.297 -8.164 -6.969 1 98.62 84 ILE A O 1
ATOM 669 N N . ALA A 1 85 ? -18.719 -6.285 -5.75 1 98.81 85 ALA A N 1
ATOM 670 C CA . ALA A 1 85 ? -19.656 -6.98 -4.867 1 98.81 85 ALA A CA 1
ATOM 671 C C . ALA A 1 85 ? -20.781 -7.625 -5.656 1 98.81 85 ALA A C 1
ATOM 673 O O . ALA A 1 85 ? -21.156 -8.773 -5.406 1 98.81 85 ALA A O 1
ATOM 674 N N . ARG A 1 86 ? -21.297 -6.898 -6.621 1 98.69 86 ARG A N 1
ATOM 675 C CA . ARG A 1 86 ? -22.391 -7.41 -7.457 1 98.69 86 ARG A CA 1
ATOM 676 C C . ARG A 1 86 ? -21.922 -8.609 -8.273 1 98.69 86 ARG A C 1
ATOM 678 O O . ARG A 1 86 ? -22.625 -9.625 -8.344 1 98.69 86 ARG A O 1
ATOM 685 N N . ALA A 1 87 ? -20.797 -8.516 -8.891 1 98.5 87 ALA A N 1
ATOM 686 C CA . ALA A 1 87 ? -20.266 -9.594 -9.719 1 98.5 87 ALA A CA 1
ATOM 687 C C . ALA A 1 87 ? -20.047 -10.859 -8.898 1 98.5 87 ALA A C 1
ATOM 689 O O . ALA A 1 87 ? -20.266 -11.969 -9.383 1 98.5 87 ALA A O 1
ATOM 690 N N . LEU A 1 88 ? -19.594 -10.664 -7.633 1 98.5 88 LEU A N 1
ATOM 691 C CA . LEU A 1 88 ? -19.266 -11.789 -6.762 1 98.5 88 LEU A CA 1
ATOM 692 C C . LEU A 1 88 ? -20.5 -12.266 -6 1 98.5 88 LEU A C 1
ATOM 694 O O . LEU A 1 88 ? -20.453 -13.273 -5.293 1 98.5 88 LEU A O 1
ATOM 698 N N . GLN A 1 89 ? -21.578 -11.555 -6.141 1 98.19 89 GLN A N 1
ATOM 699 C CA . GLN A 1 89 ? -22.828 -11.852 -5.445 1 98.19 89 GLN A CA 1
ATOM 700 C C . GLN A 1 89 ? -22.625 -11.898 -3.934 1 98.19 89 GLN A C 1
ATOM 702 O O . GLN A 1 89 ? -23 -12.859 -3.273 1 98.19 89 GLN A O 1
ATOM 707 N N . VAL A 1 90 ? -22.031 -10.844 -3.445 1 98.56 90 VAL A N 1
ATOM 708 C CA . VAL A 1 90 ? -21.828 -10.68 -2.01 1 98.56 90 VAL A CA 1
ATOM 709 C C . VAL A 1 90 ? -22.359 -9.312 -1.569 1 98.56 90 VAL A C 1
ATOM 711 O O . VAL A 1 90 ? -22.781 -8.508 -2.402 1 98.56 90 VAL A O 1
ATOM 714 N N . ASP A 1 91 ? -22.359 -9.047 -0.253 1 98.69 91 ASP A N 1
ATOM 715 C CA . ASP A 1 91 ? -23 -7.863 0.302 1 98.69 91 ASP A CA 1
ATOM 716 C C . ASP A 1 91 ? -22.234 -6.594 -0.054 1 98.69 91 ASP A C 1
ATOM 718 O O . ASP A 1 91 ? -22.844 -5.57 -0.393 1 98.69 91 ASP A O 1
ATOM 722 N N . ASP A 1 92 ? -20.922 -6.613 0.057 1 98.69 92 ASP A N 1
ATOM 723 C CA . ASP A 1 92 ? -20.141 -5.387 -0.074 1 98.69 92 ASP A CA 1
ATOM 724 C C . ASP A 1 92 ? -18.672 -5.699 -0.321 1 98.69 92 ASP A C 1
ATOM 726 O O . ASP A 1 92 ? -18.281 -6.867 -0.419 1 98.69 92 ASP A O 1
ATOM 730 N N . ALA A 1 93 ? -17.906 -4.688 -0.561 1 98.81 93 ALA A N 1
ATOM 731 C CA . ALA A 1 93 ? -16.469 -4.773 -0.803 1 98.81 93 ALA A CA 1
ATOM 732 C C . ALA A 1 93 ? -15.758 -3.514 -0.328 1 98.81 93 ALA A C 1
ATOM 734 O O . ALA A 1 93 ? -16.391 -2.467 -0.151 1 98.81 93 ALA A O 1
ATOM 735 N N . ILE A 1 94 ? -14.445 -3.627 -0.077 1 98.81 94 ILE A N 1
ATOM 736 C CA . ILE A 1 94 ? -13.648 -2.508 0.406 1 98.81 94 ILE A CA 1
ATOM 737 C C . ILE A 1 94 ? -12.273 -2.531 -0.262 1 98.81 94 ILE A C 1
ATOM 739 O O . ILE A 1 94 ? -11.625 -3.58 -0.328 1 98.81 94 ILE A O 1
ATOM 743 N N . LEU A 1 95 ? -11.844 -1.349 -0.774 1 98.69 95 LEU A N 1
ATOM 744 C CA . LEU A 1 95 ? -10.602 -1.229 -1.528 1 98.69 95 LEU A CA 1
ATOM 745 C C . LEU A 1 95 ? -9.422 -0.963 -0.595 1 98.69 95 LEU A C 1
ATOM 747 O O . LEU A 1 95 ? -9.555 -0.225 0.384 1 98.69 95 LEU A O 1
ATOM 751 N N . PHE A 1 96 ? -8.289 -1.533 -0.872 1 98.5 96 PHE A N 1
ATOM 752 C CA . PHE A 1 96 ? -7.023 -1.331 -0.183 1 98.5 96 PHE A CA 1
ATOM 753 C C . PHE A 1 96 ? -5.934 -0.915 -1.165 1 98.5 96 PHE A C 1
ATOM 755 O O . PHE A 1 96 ? -6.086 -1.085 -2.377 1 98.5 96 PHE A O 1
ATOM 762 N N . SER A 1 97 ? -4.871 -0.397 -0.622 1 96.94 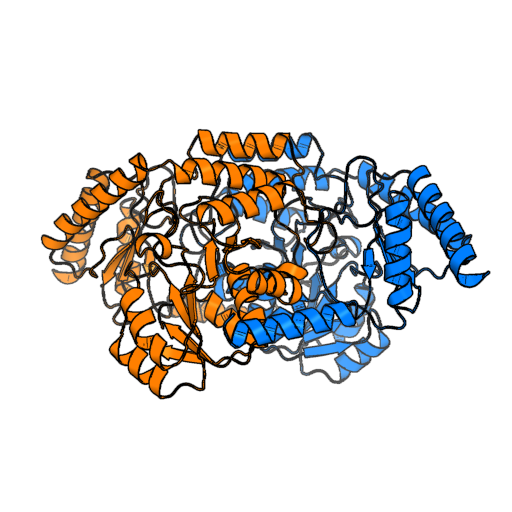97 SER A N 1
ATOM 763 C CA . SER A 1 97 ? -3.775 0.104 -1.447 1 96.94 97 SER A CA 1
ATOM 764 C C . SER A 1 97 ? -2.949 -1.041 -2.023 1 96.94 97 SER A C 1
ATOM 766 O O . SER A 1 97 ? -2.215 -0.854 -2.994 1 96.94 97 SER A O 1
ATOM 768 N N . SER A 1 98 ? -2.996 -2.201 -1.425 1 97.75 98 SER A N 1
ATOM 769 C CA . SER A 1 98 ? -2.275 -3.383 -1.889 1 97.75 98 SER A CA 1
ATOM 770 C C . SER A 1 98 ? -2.846 -4.656 -1.272 1 97.75 98 SER A C 1
ATOM 772 O O . SER A 1 98 ? -3.625 -4.594 -0.318 1 97.75 98 SER A O 1
ATOM 774 N N . GLY A 1 99 ? -2.479 -5.773 -1.885 1 98 99 GLY A N 1
ATOM 775 C CA . GLY A 1 99 ? -2.826 -7.043 -1.27 1 98 99 GLY A CA 1
ATOM 776 C C . GLY A 1 99 ? -2.201 -7.238 0.098 1 98 99 GLY A C 1
ATOM 777 O O . GLY A 1 99 ? -2.83 -7.789 1.002 1 98 99 GLY A O 1
ATOM 778 N N . TYR A 1 100 ? -0.968 -6.785 0.275 1 98.31 100 TYR A N 1
ATOM 779 C CA . TYR A 1 100 ? -0.28 -6.844 1.56 1 98.31 100 TYR A CA 1
ATOM 780 C C . TYR A 1 100 ? -1.069 -6.105 2.635 1 98.31 100 TYR A C 1
ATOM 782 O O . TYR A 1 100 ? -1.316 -6.648 3.715 1 98.31 100 TYR A O 1
ATOM 790 N N . ALA A 1 101 ? -1.502 -4.895 2.326 1 98.56 101 ALA A N 1
ATOM 791 C CA . ALA A 1 101 ? -2.287 -4.082 3.252 1 98.56 101 ALA A CA 1
ATOM 792 C C . ALA A 1 101 ? -3.625 -4.75 3.568 1 98.56 101 ALA A C 1
ATOM 794 O O . ALA A 1 101 ? -4.102 -4.695 4.703 1 98.56 101 ALA A O 1
ATOM 795 N N . ALA A 1 102 ? -4.219 -5.324 2.541 1 98.75 102 ALA A N 1
ATOM 796 C CA . ALA A 1 102 ? -5.504 -5.992 2.727 1 98.75 102 ALA A CA 1
ATOM 797 C C . ALA A 1 102 ? -5.383 -7.141 3.725 1 98.75 102 ALA A C 1
ATOM 799 O O . ALA A 1 102 ? -6.223 -7.285 4.617 1 98.75 102 ALA A O 1
ATOM 800 N N . ASN A 1 103 ? -4.355 -7.941 3.609 1 98.62 103 ASN A N 1
ATOM 801 C CA . ASN A 1 103 ? -4.176 -9.086 4.5 1 98.62 103 ASN A CA 1
ATOM 802 C C . ASN A 1 103 ? -3.879 -8.641 5.93 1 98.62 103 ASN A C 1
ATOM 804 O O . ASN A 1 103 ? -4.332 -9.266 6.887 1 98.62 103 ASN A O 1
ATOM 808 N N . LEU A 1 104 ? -3.072 -7.559 6.055 1 98.56 104 LEU A N 1
ATOM 809 C CA . LEU A 1 104 ? -2.877 -7 7.387 1 98.56 104 LEU A CA 1
ATOM 810 C C . LEU A 1 104 ? -4.203 -6.555 7.988 1 98.56 104 LEU A C 1
ATOM 812 O O . LEU A 1 104 ? -4.48 -6.824 9.164 1 98.56 104 LEU A O 1
ATOM 816 N N . GLY A 1 105 ? -4.977 -5.844 7.199 1 98.5 105 GLY A N 1
ATOM 817 C CA . GLY A 1 105 ? -6.273 -5.379 7.656 1 98.5 105 GLY A CA 1
ATOM 818 C C . GLY A 1 105 ? -7.199 -6.508 8.07 1 98.5 105 GLY A C 1
ATOM 819 O O . GLY A 1 105 ? -7.887 -6.41 9.094 1 98.5 105 GLY A O 1
ATOM 820 N N . LEU A 1 106 ? -7.227 -7.566 7.297 1 98.5 106 LEU A N 1
ATOM 821 C CA . LEU A 1 106 ? -8.047 -8.727 7.613 1 98.5 106 LEU A CA 1
ATOM 822 C C . LEU A 1 106 ? -7.691 -9.289 8.984 1 98.5 106 LEU A C 1
ATOM 824 O O . LEU A 1 106 ? -8.578 -9.594 9.789 1 98.5 106 LEU A O 1
ATOM 828 N N . MET A 1 107 ? -6.43 -9.438 9.25 1 98.44 107 MET A N 1
ATOM 829 C CA . MET A 1 107 ? -5.996 -10.031 10.516 1 98.44 107 MET A CA 1
ATOM 830 C C . MET A 1 107 ? -6.383 -9.141 11.695 1 98.44 107 MET A C 1
ATOM 832 O O . MET A 1 107 ? -6.688 -9.641 12.781 1 98.44 107 MET A O 1
ATOM 836 N N . ALA A 1 108 ? -6.289 -7.812 11.484 1 97.88 108 ALA A N 1
ATOM 837 C CA . ALA A 1 108 ? -6.715 -6.891 12.539 1 97.88 108 ALA A CA 1
ATOM 838 C C . ALA A 1 108 ? -8.164 -7.137 12.93 1 97.88 108 ALA A C 1
ATOM 840 O O . ALA A 1 108 ? -8.516 -7.074 14.117 1 97.88 108 ALA A O 1
ATOM 841 N N . VAL A 1 109 ? -9.023 -7.387 11.945 1 97.94 109 VAL A N 1
ATOM 842 C CA . VAL A 1 109 ? -10.438 -7.656 12.188 1 97.94 109 VAL A CA 1
ATOM 843 C C . VAL A 1 109 ? -10.594 -9.016 12.859 1 97.94 109 VAL A C 1
ATOM 845 O O . VAL A 1 109 ? -11.367 -9.164 13.805 1 97.94 109 VAL A O 1
ATOM 848 N N . LEU A 1 110 ? -9.875 -10.016 12.383 1 97.5 110 LEU A N 1
ATOM 849 C CA . LEU A 1 110 ? -9.984 -11.367 12.922 1 97.5 110 LEU A CA 1
ATOM 850 C C . LEU A 1 110 ? -9.555 -11.398 14.391 1 97.5 110 LEU A C 1
ATOM 852 O O . LEU A 1 110 ? -10.094 -12.18 15.18 1 97.5 110 LEU A O 1
ATOM 856 N N . ALA A 1 111 ? -8.609 -10.547 14.727 1 96.75 111 ALA A N 1
ATOM 857 C CA . ALA A 1 111 ? -8.164 -10.445 16.109 1 96.75 111 ALA A CA 1
ATOM 858 C C . ALA A 1 111 ? -9.312 -10.031 17.031 1 96.75 111 ALA A C 1
ATOM 860 O O . ALA A 1 111 ? -9.336 -10.391 18.203 1 96.75 111 ALA A O 1
ATOM 861 N N . GLN A 1 112 ? -10.281 -9.25 16.453 1 96.56 112 GLN A N 1
ATOM 862 C CA . GLN A 1 112 ? -11.406 -8.766 17.25 1 96.56 112 GLN A CA 1
ATOM 863 C C . GLN A 1 112 ? -12.375 -9.898 17.578 1 96.56 112 GLN A C 1
ATOM 865 O O . GLN A 1 112 ? -13.219 -9.758 18.469 1 96.56 112 GLN A O 1
ATOM 870 N N . THR A 1 113 ? -12.305 -10.984 16.875 1 94.88 113 THR A N 1
ATOM 871 C CA . THR A 1 113 ? -13.289 -12.055 17 1 94.88 113 THR A CA 1
ATOM 872 C C . THR A 1 113 ? -12.883 -13.031 18.109 1 94.88 113 THR A C 1
ATOM 874 O O . THR A 1 113 ? -13.703 -13.812 18.594 1 94.88 113 THR A O 1
ATOM 877 N N . GLY A 1 114 ? -11.578 -13.07 18.453 1 91.38 114 GLY A N 1
ATOM 878 C CA . GLY A 1 114 ? -11.07 -14.039 19.406 1 91.38 114 GLY A CA 1
ATOM 879 C C . GLY A 1 114 ? -10.938 -15.438 18.828 1 91.38 114 GLY A C 1
ATOM 880 O O . GLY A 1 114 ? -10.719 -16.406 19.562 1 91.38 114 GLY A O 1
ATOM 881 N N . ALA A 1 115 ? -10.992 -15.516 17.578 1 88.5 115 ALA A N 1
ATOM 882 C CA . ALA A 1 115 ? -10.969 -16.844 16.953 1 88.5 115 ALA A CA 1
ATOM 883 C C . ALA A 1 115 ? -9.539 -17.359 16.797 1 88.5 115 ALA A C 1
ATOM 885 O O . ALA A 1 115 ? -8.594 -16.562 16.75 1 88.5 115 ALA A O 1
ATOM 886 N N . HIS A 1 116 ? -9.469 -18.703 16.797 1 96.81 116 HIS A N 1
ATOM 887 C CA . HIS A 1 116 ? -8.234 -19.391 16.438 1 96.81 116 HIS A CA 1
ATOM 888 C C . HIS A 1 116 ? -8.164 -19.625 14.922 1 96.81 116 HIS A C 1
ATOM 890 O O . HIS A 1 116 ? -9.109 -20.172 14.336 1 96.81 116 HIS A O 1
ATOM 896 N N . LEU A 1 117 ? -7.062 -19.203 14.328 1 98.19 117 LEU A N 1
ATOM 897 C CA . LEU A 1 117 ? -6.906 -19.375 12.891 1 98.19 117 LEU A CA 1
ATOM 898 C C . LEU A 1 117 ? -6.191 -20.688 12.578 1 98.19 117 LEU A C 1
ATOM 900 O O . LEU A 1 117 ? -5.297 -21.109 13.32 1 98.19 117 LEU A O 1
ATOM 904 N N . ILE A 1 118 ? -6.633 -21.375 11.547 1 98.62 118 ILE A N 1
ATOM 905 C CA . ILE A 1 118 ? -5.949 -22.531 10.977 1 98.62 118 ILE A CA 1
ATOM 906 C C . ILE A 1 118 ? -5.516 -22.219 9.547 1 98.62 118 ILE A C 1
ATOM 908 O O . ILE A 1 118 ? -6.348 -22.156 8.641 1 98.62 118 ILE A O 1
ATOM 912 N N . LEU A 1 119 ? -4.234 -22.078 9.367 1 98.19 119 LEU A N 1
ATOM 913 C CA . LEU A 1 119 ? -3.705 -21.594 8.094 1 98.19 119 LEU A CA 1
ATOM 914 C C . LEU A 1 119 ? -3 -22.703 7.336 1 98.19 119 LEU A C 1
ATOM 916 O O . LEU A 1 119 ? -2.26 -23.5 7.93 1 98.19 119 LEU A O 1
ATOM 920 N N . ASP A 1 120 ? -3.197 -22.734 6.07 1 97.25 120 ASP A N 1
ATOM 921 C CA . ASP A 1 120 ? -2.336 -23.562 5.227 1 97.25 120 ASP A CA 1
ATOM 922 C C . ASP A 1 120 ? -0.89 -23.078 5.277 1 97.25 120 ASP A C 1
ATOM 924 O O . ASP A 1 120 ? -0.63 -21.875 5.152 1 97.25 120 ASP A O 1
ATOM 928 N N . LYS A 1 121 ? 0.059 -23.953 5.355 1 94.44 121 LYS A N 1
ATOM 929 C CA . LYS A 1 121 ? 1.47 -23.594 5.449 1 94.44 121 LYS A CA 1
ATOM 930 C C . LYS A 1 121 ? 1.937 -22.859 4.191 1 94.44 121 LYS A C 1
ATOM 932 O O . LYS A 1 121 ? 2.924 -22.125 4.223 1 94.44 121 LYS A O 1
ATOM 937 N N . GLY A 1 122 ? 1.251 -23.047 3.096 1 93.06 122 GLY A N 1
ATOM 938 C CA . GLY A 1 122 ? 1.618 -22.438 1.834 1 93.06 122 GLY A CA 1
ATOM 939 C C . GLY A 1 122 ? 1.021 -21.047 1.655 1 93.06 122 GLY A C 1
ATOM 940 O O . GLY A 1 122 ? 1.163 -20.438 0.595 1 93.06 122 GLY A O 1
ATOM 941 N N . SER A 1 123 ? 0.39 -20.5 2.766 1 94.81 123 SER A N 1
ATOM 942 C CA . SER A 1 123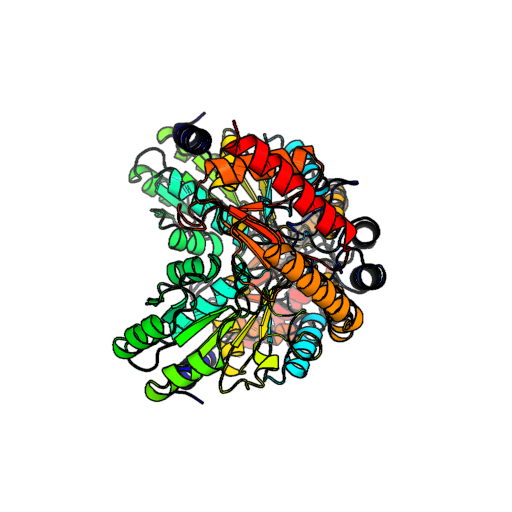 ? -0.259 -19.203 2.668 1 94.81 123 SER A CA 1
ATOM 943 C C . SER A 1 123 ? 0.768 -18.078 2.521 1 94.81 123 SER A C 1
ATOM 945 O O . SER A 1 123 ? 1.897 -18.203 3.002 1 94.81 123 SER A O 1
ATOM 947 N N . HIS A 1 124 ? 0.416 -17.078 1.871 1 94.88 124 HIS A N 1
ATOM 948 C CA . HIS A 1 124 ? 1.266 -15.945 1.549 1 94.88 124 HIS A CA 1
ATOM 949 C C . HIS A 1 124 ? 1.858 -15.328 2.811 1 94.88 124 HIS A C 1
ATOM 951 O O . HIS A 1 124 ? 1.205 -15.289 3.855 1 94.88 124 HIS A O 1
ATOM 957 N N . ALA A 1 125 ? 3.025 -14.758 2.715 1 94.56 125 ALA A N 1
ATOM 958 C CA . ALA A 1 125 ? 3.801 -14.188 3.811 1 94.56 125 ALA A CA 1
ATOM 959 C C . ALA A 1 125 ? 3.018 -13.086 4.52 1 94.56 125 ALA A C 1
ATOM 961 O O . ALA A 1 125 ? 3.139 -12.906 5.73 1 94.56 125 ALA A O 1
ATOM 962 N N . SER A 1 126 ? 2.23 -12.344 3.799 1 96.94 126 SER A N 1
ATOM 963 C CA . SER A 1 126 ? 1.518 -11.203 4.359 1 96.94 126 SER A CA 1
ATOM 964 C C . SER A 1 126 ? 0.469 -11.648 5.375 1 96.94 126 SER A C 1
ATOM 966 O O . SER A 1 126 ? 0.098 -10.883 6.27 1 96.94 126 SER A O 1
ATOM 968 N N . PHE A 1 127 ? -0.071 -12.891 5.246 1 97.69 127 PHE A N 1
ATOM 969 C CA . PHE A 1 127 ? -0.953 -13.422 6.281 1 97.69 127 PHE A CA 1
ATOM 970 C C . PHE A 1 127 ? -0.211 -13.562 7.602 1 97.69 127 PHE A C 1
ATOM 972 O O . PHE A 1 127 ? -0.713 -13.141 8.648 1 97.69 127 PHE A O 1
ATOM 979 N N . TYR A 1 128 ? 0.943 -14.125 7.52 1 97.38 128 TYR A N 1
ATOM 980 C CA . TYR A 1 128 ? 1.743 -14.344 8.719 1 97.38 128 TYR A CA 1
ATOM 981 C C . TYR A 1 128 ? 2.162 -13.023 9.344 1 97.38 128 TYR A C 1
ATOM 983 O O . TYR A 1 128 ? 2.188 -12.891 10.57 1 97.38 128 TYR A O 1
ATOM 991 N N . ASP A 1 129 ? 2.529 -12.086 8.531 1 98.12 129 ASP A N 1
ATOM 992 C CA . ASP A 1 129 ? 2.85 -10.758 9.039 1 98.12 129 ASP A CA 1
ATOM 993 C C . ASP A 1 129 ? 1.647 -10.133 9.75 1 98.12 129 ASP A C 1
ATOM 995 O O . ASP A 1 129 ? 1.79 -9.531 10.812 1 98.12 129 ASP A O 1
ATOM 999 N N . GLY A 1 130 ? 0.473 -10.219 9.102 1 98.31 130 GLY A N 1
ATOM 1000 C CA . GLY A 1 130 ? -0.735 -9.727 9.742 1 98.31 130 GLY A CA 1
ATOM 1001 C C . GLY A 1 130 ? -1.027 -10.406 11.07 1 98.31 130 GLY A C 1
ATOM 1002 O O . GLY A 1 130 ? -1.424 -9.75 12.031 1 98.31 130 GLY A O 1
ATOM 1003 N N . ILE A 1 131 ? -0.886 -11.734 11.125 1 98.12 131 ILE A N 1
ATOM 1004 C CA . ILE A 1 131 ? -1.098 -12.523 12.328 1 98.12 131 ILE A CA 1
ATOM 1005 C C . ILE A 1 131 ? -0.179 -12.031 13.445 1 98.12 131 ILE A C 1
ATOM 1007 O O . ILE A 1 131 ? -0.622 -11.82 14.578 1 98.12 131 ILE A O 1
ATOM 1011 N N . LYS A 1 132 ? 1.051 -11.867 13.062 1 98 132 LYS A N 1
ATOM 1012 C CA . LYS A 1 132 ? 2.037 -11.383 14.023 1 98 132 LYS A CA 1
ATOM 1013 C C . LYS A 1 132 ? 1.675 -9.984 14.531 1 98 132 LYS A C 1
ATOM 1015 O O . LYS A 1 132 ? 1.719 -9.727 15.734 1 98 132 LYS A O 1
ATOM 1020 N N . LEU A 1 133 ? 1.331 -9.117 13.656 1 98.19 133 LEU A N 1
ATOM 1021 C CA . LEU A 1 133 ? 0.999 -7.738 13.992 1 98.19 133 LEU A CA 1
ATOM 1022 C C . LEU A 1 133 ? -0.231 -7.68 14.891 1 98.19 133 LEU A C 1
ATOM 1024 O O . LEU A 1 133 ? -0.252 -6.93 15.875 1 98.19 133 LEU A O 1
ATOM 1028 N N . ALA A 1 134 ? -1.217 -8.438 14.547 1 97.69 134 ALA A N 1
ATOM 1029 C CA . ALA A 1 134 ? -2.486 -8.391 15.266 1 97.69 134 ALA A CA 1
ATOM 1030 C C . ALA A 1 134 ? -2.475 -9.344 16.453 1 97.69 134 ALA A C 1
ATOM 1032 O O . ALA A 1 134 ? -3.4 -9.344 17.266 1 97.69 134 ALA A O 1
ATOM 1033 N N . GLN A 1 135 ? -1.46 -10.188 16.562 1 96.88 135 GLN A N 1
ATOM 1034 C CA . GLN A 1 135 ? -1.312 -11.172 17.625 1 96.88 135 GLN A CA 1
ATOM 1035 C C . GLN A 1 135 ? -2.506 -12.125 17.672 1 96.88 135 GLN A C 1
ATOM 1037 O O . GLN A 1 135 ? -3.104 -12.336 18.734 1 96.88 135 GLN A O 1
ATOM 1042 N N . VAL A 1 136 ? -2.854 -12.672 16.547 1 97.06 136 VAL A N 1
ATOM 1043 C CA . VAL A 1 136 ? -3.951 -13.625 16.422 1 97.06 136 VAL A CA 1
ATOM 1044 C C . VAL A 1 136 ? -3.436 -15.039 16.688 1 97.06 136 VAL A C 1
ATOM 1046 O O . VAL A 1 136 ? -2.436 -15.461 16.094 1 97.06 136 VAL A O 1
ATOM 1049 N N . PRO A 1 137 ? -4.082 -15.836 17.594 1 97.38 137 PRO A N 1
ATOM 1050 C CA . PRO A 1 137 ? -3.697 -17.234 17.75 1 97.38 137 PRO A CA 1
ATOM 1051 C C . PRO A 1 137 ? -3.916 -18.062 16.484 1 97.38 137 PRO A C 1
ATOM 1053 O O . PRO A 1 137 ? -4.934 -17.891 15.797 1 97.38 137 PRO A O 1
ATOM 1056 N N . TYR A 1 138 ? -2.926 -18.891 16.172 1 98 138 TYR A N 1
ATOM 1057 C CA . TYR A 1 138 ? -3.074 -19.656 14.945 1 98 138 TYR A CA 1
ATOM 1058 C C . TYR A 1 138 ? -2.295 -20.969 15.023 1 98 138 TYR A C 1
ATOM 1060 O O . TYR A 1 138 ? -1.421 -21.125 15.875 1 98 138 TYR A O 1
ATOM 1068 N N . THR A 1 139 ? -2.676 -21.922 14.281 1 98.06 139 THR A N 1
ATOM 1069 C CA . THR A 1 139 ? -1.938 -23.141 13.953 1 98.06 139 THR A CA 1
ATOM 1070 C C . THR A 1 139 ? -1.824 -23.312 12.445 1 98.06 139 THR A C 1
ATOM 1072 O O . THR A 1 139 ? -2.57 -22.703 11.68 1 98.06 139 THR A O 1
ATOM 1075 N N . ARG A 1 140 ? -0.858 -24.188 12.094 1 97.75 140 ARG A N 1
ATOM 1076 C CA . ARG A 1 140 ? -0.667 -24.484 10.672 1 97.75 140 ARG A CA 1
ATOM 1077 C C . ARG A 1 140 ? -0.912 -25.953 10.375 1 97.75 140 ARG A C 1
ATOM 1079 O O . ARG A 1 140 ? -0.686 -26.812 11.234 1 97.75 140 ARG A O 1
ATOM 1086 N N . TYR A 1 141 ? -1.441 -26.078 9.203 1 97.88 141 TYR A N 1
ATOM 1087 C CA . TYR A 1 141 ? -1.514 -27.453 8.703 1 97.88 141 TYR A CA 1
ATOM 1088 C C . TYR A 1 141 ? -0.685 -27.609 7.434 1 97.88 141 TYR A C 1
ATOM 1090 O O . TYR A 1 141 ? -0.386 -26.625 6.75 1 97.88 141 TYR A O 1
ATOM 1098 N N . ALA A 1 142 ? -0.301 -28.844 7.145 1 95.94 142 ALA A N 1
ATOM 1099 C CA . ALA A 1 142 ? 0.544 -29.125 5.988 1 95.94 142 ALA A CA 1
ATOM 1100 C C . ALA A 1 142 ? -0.13 -28.688 4.695 1 95.94 142 ALA A C 1
ATOM 1102 O O . ALA A 1 142 ? -1.345 -28.828 4.539 1 95.94 142 ALA A O 1
ATOM 1103 N N . HIS A 1 143 ? 0.621 -28.156 3.801 1 93.38 143 HIS A N 1
ATOM 1104 C CA . HIS A 1 143 ? 0.138 -27.547 2.566 1 93.38 143 HIS A CA 1
ATOM 1105 C C . HIS A 1 143 ? -0.789 -28.5 1.812 1 93.38 143 HIS A C 1
ATOM 1107 O O . HIS A 1 143 ? -0.381 -29.594 1.421 1 93.38 143 HIS A O 1
ATOM 1113 N N . ASN A 1 144 ? -1.974 -28.016 1.662 1 94.12 144 ASN A N 1
ATOM 1114 C CA . ASN A 1 144 ? -3.006 -28.688 0.882 1 94.12 144 ASN A CA 1
ATOM 1115 C C . ASN A 1 144 ? -3.234 -30.109 1.372 1 94.12 144 ASN A C 1
ATOM 1117 O O . ASN A 1 144 ? -3.562 -31 0.582 1 94.12 144 ASN A O 1
ATOM 1121 N N . ASN A 1 145 ? -3 -30.312 2.602 1 97 145 ASN A N 1
ATOM 1122 C CA . ASN A 1 145 ? -3.146 -31.641 3.207 1 97 145 ASN A CA 1
ATOM 1123 C C . ASN A 1 145 ? -4.391 -31.719 4.086 1 97 145 ASN A C 1
ATOM 1125 O O . ASN A 1 145 ? -4.395 -31.219 5.211 1 97 145 ASN A O 1
ATOM 1129 N N . MET A 1 146 ? -5.355 -32.438 3.631 1 98.19 146 MET A N 1
ATOM 1130 C CA . MET A 1 146 ? -6.652 -32.5 4.305 1 98.19 146 MET A CA 1
ATOM 1131 C C . MET A 1 146 ? -6.582 -33.375 5.559 1 98.19 146 MET A C 1
ATOM 1133 O O . MET A 1 146 ? -7.344 -33.156 6.504 1 98.19 146 MET A O 1
ATOM 1137 N N . ILE A 1 147 ? -5.656 -34.281 5.605 1 98.31 147 ILE A N 1
ATOM 1138 C CA . ILE A 1 147 ? -5.48 -35.125 6.793 1 98.31 147 ILE A CA 1
ATOM 1139 C C . ILE A 1 147 ? -4.977 -34.25 7.949 1 98.31 147 ILE A C 1
ATOM 1141 O O . ILE A 1 147 ? -5.527 -34.312 9.055 1 98.31 147 ILE A O 1
ATOM 1145 N N . THR A 1 148 ? -4.02 -33.469 7.664 1 98.44 148 THR A N 1
ATOM 1146 C CA . THR A 1 148 ? -3.465 -32.625 8.711 1 98.44 148 THR A CA 1
ATOM 1147 C C . THR A 1 148 ? -4.453 -31.531 9.086 1 98.44 148 THR A C 1
ATOM 1149 O O . THR A 1 148 ? -4.504 -31.109 10.242 1 98.44 148 THR A O 1
ATOM 1152 N N . LEU A 1 149 ? -5.211 -31.016 8.102 1 98.62 149 LEU A N 1
ATOM 1153 C CA . LEU A 1 149 ? -6.254 -30.047 8.43 1 98.62 149 LEU A CA 1
ATOM 1154 C C . LEU A 1 149 ? -7.266 -30.641 9.398 1 98.62 149 LEU A C 1
ATOM 1156 O O . LEU A 1 149 ? -7.637 -30 10.391 1 98.62 149 LEU A O 1
ATOM 1160 N N . ALA A 1 150 ? -7.66 -31.859 9.117 1 98.5 150 ALA A N 1
ATOM 1161 C CA . ALA A 1 150 ? -8.617 -32.531 9.984 1 98.5 150 ALA A CA 1
ATOM 1162 C C . ALA A 1 150 ? -8.086 -32.656 11.406 1 98.5 150 ALA A C 1
ATOM 1164 O O . ALA A 1 150 ? -8.82 -32.469 12.375 1 98.5 150 ALA A O 1
ATOM 1165 N N . GLN A 1 151 ? -6.852 -33 11.531 1 98.44 151 GLN A N 1
ATOM 1166 C CA . GLN A 1 151 ? -6.215 -33.125 12.836 1 98.44 151 GLN A CA 1
ATOM 1167 C C . GLN A 1 151 ? -6.215 -31.797 13.586 1 98.44 151 GLN A C 1
ATOM 1169 O O . GLN A 1 151 ? -6.496 -31.766 14.789 1 98.44 151 GLN A O 1
ATOM 1174 N N . LYS A 1 152 ? -5.863 -30.734 12.898 1 98.38 152 LYS A N 1
ATOM 1175 C CA . LYS A 1 152 ? -5.812 -29.406 13.531 1 98.38 152 LYS A CA 1
ATOM 1176 C C . LYS A 1 152 ? -7.203 -28.953 13.969 1 98.38 152 LYS A C 1
ATOM 1178 O O . LYS A 1 152 ? -7.352 -28.312 15 1 98.38 152 LYS A O 1
ATOM 1183 N N . LEU A 1 153 ? -8.203 -29.266 13.141 1 97.94 153 LEU A N 1
ATOM 1184 C CA . LEU A 1 153 ? -9.578 -28.906 13.461 1 97.94 153 LEU A CA 1
ATOM 1185 C C . LEU A 1 153 ? -10.039 -29.594 14.742 1 97.94 153 LEU A C 1
ATOM 1187 O O . LEU A 1 153 ? -10.703 -28.984 15.578 1 97.94 153 LEU A O 1
ATOM 1191 N N . LYS A 1 154 ? -9.641 -30.797 14.93 1 96.81 154 LYS A N 1
ATOM 1192 C CA . LYS A 1 154 ? -10.016 -31.578 16.109 1 96.81 154 LYS A CA 1
ATOM 1193 C C . LYS A 1 154 ? -9.438 -30.953 17.375 1 96.81 154 LYS A C 1
ATOM 1195 O O . LYS A 1 154 ? -10.062 -31 18.438 1 96.81 154 LYS A O 1
ATOM 1200 N N . CYS A 1 155 ? -8.344 -30.344 17.297 1 96.25 155 CYS A N 1
ATOM 1201 C CA . CYS A 1 155 ? -7.625 -29.828 18.453 1 96.25 155 CYS A CA 1
ATOM 1202 C C . CYS A 1 155 ? -7.879 -28.344 18.641 1 96.25 155 CYS A C 1
ATOM 1204 O O . CYS A 1 155 ? -7.504 -27.766 19.672 1 96.25 155 CYS A O 1
ATOM 1206 N N . ALA A 1 156 ? -8.523 -27.734 17.688 1 94.62 156 ALA A N 1
ATOM 1207 C CA . ALA A 1 156 ? -8.672 -26.281 17.719 1 94.62 156 ALA A CA 1
ATOM 1208 C C . ALA A 1 156 ? -9.75 -25.859 18.719 1 94.62 156 ALA A C 1
ATOM 1210 O O . ALA A 1 156 ? -10.695 -26.609 18.969 1 94.62 156 ALA A O 1
ATOM 1211 N N . PRO A 1 157 ? -9.539 -24.656 19.297 1 91.75 157 PRO A N 1
ATOM 1212 C CA . PRO A 1 157 ? -10.641 -24.094 20.078 1 91.75 157 PRO A CA 1
ATOM 1213 C C . PRO A 1 157 ? -11.922 -23.938 19.25 1 91.75 157 PRO A C 1
ATOM 1215 O O . PRO A 1 157 ? -11.906 -24.109 18.031 1 91.75 157 PRO A O 1
ATOM 1218 N N . SER A 1 158 ? -13.008 -23.578 19.953 1 87.81 158 SER A N 1
ATOM 1219 C CA . SER A 1 158 ? -14.328 -23.547 19.328 1 87.81 158 SER A CA 1
ATOM 1220 C C . SER A 1 158 ? -14.398 -22.5 18.219 1 87.81 158 SER A C 1
ATOM 1222 O O . SER A 1 158 ? -13.859 -21.406 18.375 1 87.81 158 SER A O 1
ATOM 1224 N N . ASN A 1 159 ? -15.07 -22.875 17.094 1 91.75 159 ASN A N 1
ATOM 1225 C CA . ASN A 1 159 ? -15.398 -22.031 15.945 1 91.75 159 ASN A CA 1
ATOM 1226 C C . ASN A 1 159 ? -14.141 -21.438 15.32 1 91.75 159 ASN A C 1
ATOM 1228 O O . ASN A 1 159 ? -14.031 -20.219 15.18 1 91.75 159 ASN A O 1
ATOM 1232 N N . PRO A 1 160 ? -13.227 -22.25 14.891 1 96.44 160 PRO A N 1
ATOM 1233 C CA . PRO A 1 160 ? -12.008 -21.75 14.25 1 96.44 160 PRO A CA 1
ATOM 1234 C C . PRO A 1 160 ? -12.273 -21.141 12.875 1 96.44 160 PRO A C 1
ATOM 1236 O O . PRO A 1 160 ? -13.375 -21.281 12.336 1 96.44 160 PRO A O 1
ATOM 1239 N N . ILE A 1 161 ? -11.312 -20.422 12.391 1 97.38 161 ILE A N 1
ATOM 1240 C CA . ILE A 1 161 ? -11.375 -19.859 11.055 1 97.38 161 ILE A CA 1
ATOM 1241 C C . ILE A 1 161 ? -10.242 -20.406 10.195 1 97.38 161 ILE A C 1
ATOM 1243 O O . ILE A 1 161 ? -9.07 -20.281 10.555 1 97.38 161 ILE A O 1
ATOM 1247 N N . ILE A 1 162 ? -10.594 -21.062 9.125 1 98.31 162 ILE A N 1
ATOM 1248 C CA . ILE A 1 162 ? -9.625 -21.609 8.18 1 98.31 162 ILE A CA 1
ATOM 1249 C C . ILE A 1 162 ? -9.273 -20.562 7.129 1 98.31 162 ILE A C 1
ATOM 1251 O O . ILE A 1 162 ? -10.156 -19.906 6.582 1 98.31 162 ILE A O 1
ATOM 1255 N N . ILE A 1 163 ? -7.973 -20.375 6.871 1 98.25 163 ILE A N 1
ATOM 1256 C CA . ILE A 1 163 ? -7.484 -19.469 5.84 1 98.25 163 ILE A CA 1
ATOM 1257 C C . ILE A 1 163 ? -6.699 -20.25 4.793 1 98.25 163 ILE A C 1
ATOM 1259 O O . ILE A 1 163 ? -5.801 -21.016 5.133 1 98.25 163 ILE A O 1
ATOM 1263 N N . THR A 1 164 ? -7.035 -20.047 3.555 1 98.19 164 THR A N 1
ATOM 1264 C CA . THR A 1 164 ? -6.332 -20.703 2.453 1 98.19 164 THR A CA 1
ATOM 1265 C C . THR A 1 164 ? -6.258 -19.781 1.239 1 98.19 164 THR A C 1
ATOM 1267 O O . THR A 1 164 ? -6.766 -18.656 1.275 1 98.19 164 THR A O 1
ATOM 1270 N N . GLU A 1 165 ? -5.535 -20.156 0.285 1 97.94 165 GLU A N 1
ATOM 1271 C CA . GLU A 1 165 ? -5.496 -19.5 -1.018 1 97.94 165 GLU A CA 1
ATOM 1272 C C . GLU A 1 165 ? -6.246 -20.312 -2.068 1 97.94 165 GLU A C 1
ATOM 1274 O O . GLU A 1 165 ? -6.344 -21.531 -1.962 1 97.94 165 GLU A O 1
ATOM 1279 N N . GLY A 1 166 ? -6.883 -19.578 -3.023 1 98.12 166 GLY A N 1
ATOM 1280 C CA . GLY A 1 166 ? -7.5 -20.312 -4.113 1 98.12 166 GLY A CA 1
ATOM 1281 C C . GLY A 1 166 ? -6.512 -21.125 -4.922 1 98.12 166 GLY A C 1
ATOM 1282 O O . GLY A 1 166 ? -6.664 -22.344 -5.055 1 98.12 166 GLY A O 1
ATOM 1283 N N . VAL A 1 167 ? -5.535 -20.453 -5.461 1 97.88 167 VAL A N 1
ATOM 1284 C CA . VAL A 1 167 ? -4.371 -21.047 -6.117 1 97.88 167 VAL A CA 1
ATOM 1285 C C . VAL A 1 167 ? -3.096 -20.594 -5.41 1 97.88 167 VAL A C 1
ATOM 1287 O O . VAL A 1 167 ? -2.908 -19.406 -5.152 1 97.88 167 VAL A O 1
ATOM 1290 N N . PHE A 1 168 ? -2.305 -21.578 -5.047 1 95.62 168 PHE A N 1
ATOM 1291 C CA . PHE A 1 168 ? -1.101 -21.266 -4.289 1 95.62 168 PHE A CA 1
ATOM 1292 C C . PHE A 1 168 ? 0.004 -20.766 -5.215 1 95.62 168 PHE A C 1
ATOM 1294 O O . PHE A 1 168 ? 0.205 -21.312 -6.301 1 95.62 168 PHE A O 1
ATOM 1301 N N . SER A 1 169 ? 0.756 -19.766 -4.812 1 91.56 169 SER A N 1
ATOM 1302 C CA . SER A 1 169 ? 1.665 -18.969 -5.629 1 91.56 169 SER A CA 1
ATOM 1303 C C . SER A 1 169 ? 2.875 -19.781 -6.07 1 91.56 169 SER A C 1
ATOM 1305 O O . SER A 1 169 ? 3.492 -19.484 -7.094 1 91.56 169 SER A O 1
ATOM 1307 N N . MET A 1 170 ? 3.291 -20.781 -5.355 1 85.44 170 MET A N 1
ATOM 1308 C CA . MET A 1 170 ? 4.555 -21.453 -5.641 1 85.44 170 MET A CA 1
ATOM 1309 C C . MET A 1 170 ? 4.324 -22.703 -6.488 1 85.44 170 MET A C 1
ATOM 1311 O O . MET A 1 170 ? 5.082 -22.969 -7.426 1 85.44 170 MET A O 1
ATOM 1315 N N . GLY A 1 171 ? 3.262 -23.375 -6.191 1 88.12 171 GLY A N 1
ATOM 1316 C CA . GLY A 1 171 ? 3.072 -24.656 -6.871 1 88.12 171 GLY A CA 1
ATOM 1317 C C . GLY A 1 171 ? 1.878 -24.656 -7.805 1 88.12 171 GLY A C 1
ATOM 1318 O O . GLY A 1 171 ? 1.741 -25.547 -8.641 1 88.12 171 GLY A O 1
ATOM 1319 N N . GLY A 1 172 ? 1.062 -23.672 -7.645 1 94 172 GLY A N 1
ATOM 1320 C CA . GLY A 1 172 ? -0.075 -23.562 -8.547 1 94 172 GLY A CA 1
ATOM 1321 C C . GLY A 1 172 ? -1.226 -24.469 -8.164 1 94 172 GLY A C 1
ATOM 1322 O O . GLY A 1 172 ? -2.234 -24.531 -8.867 1 94 172 GLY A O 1
ATOM 1323 N N . GLN A 1 173 ? -1.103 -25.172 -7.066 1 94.75 173 GLN A N 1
ATOM 1324 C CA . GLN A 1 173 ? -2.164 -26.078 -6.633 1 94.75 173 GLN A CA 1
ATOM 1325 C C . GLN A 1 173 ? -3.418 -25.297 -6.234 1 94.75 173 GLN A C 1
ATOM 1327 O O . GLN A 1 173 ? -3.328 -24.234 -5.609 1 94.75 173 GLN A O 1
ATOM 1332 N N . GLN A 1 174 ? -4.531 -25.812 -6.621 1 97.19 174 GLN A N 1
ATOM 1333 C CA . GLN A 1 174 ? -5.809 -25.266 -6.18 1 97.19 174 GLN A CA 1
ATOM 1334 C C . GLN A 1 174 ? -6.211 -25.828 -4.82 1 97.19 174 GLN A C 1
ATOM 1336 O O . GLN A 1 174 ? -6.008 -27.016 -4.551 1 97.19 174 GLN A O 1
ATOM 1341 N N . ALA A 1 175 ? -6.754 -25.016 -3.971 1 97.75 175 ALA A N 1
ATOM 1342 C CA . ALA A 1 175 ? -7.27 -25.5 -2.695 1 97.75 175 ALA A CA 1
ATOM 1343 C C . ALA A 1 175 ? -8.523 -26.344 -2.896 1 97.75 175 ALA A C 1
ATOM 1345 O O . ALA A 1 175 ? -9.406 -25.984 -3.684 1 97.75 175 ALA A O 1
ATOM 1346 N N . PRO A 1 176 ? -8.617 -27.531 -2.27 1 97.94 176 PRO A N 1
ATOM 1347 C CA . PRO A 1 176 ? -9.859 -28.297 -2.314 1 97.94 176 PRO A CA 1
ATOM 1348 C C . PRO A 1 176 ? -10.938 -27.734 -1.396 1 97.94 176 PRO A C 1
ATOM 1350 O O . PRO A 1 176 ? -11.227 -28.328 -0.35 1 97.94 176 PRO A O 1
ATOM 1353 N N . LEU A 1 177 ? -11.617 -26.688 -1.829 1 98.5 177 LEU A N 1
ATOM 1354 C CA . LEU A 1 177 ? -12.492 -25.891 -0.981 1 98.5 177 LEU A CA 1
ATOM 1355 C C . LEU A 1 177 ? -13.648 -26.734 -0.445 1 98.5 177 LEU A C 1
ATOM 1357 O O . LEU A 1 177 ? -14.047 -26.578 0.709 1 98.5 177 LEU A O 1
ATOM 1361 N N . ASN A 1 178 ? -14.203 -27.656 -1.278 1 98.06 178 ASN A N 1
ATOM 1362 C CA . ASN A 1 178 ? -15.281 -28.5 -0.799 1 98.06 178 ASN A CA 1
ATOM 1363 C C . ASN A 1 178 ? -14.836 -29.375 0.364 1 98.06 178 ASN A C 1
ATOM 1365 O O . ASN A 1 178 ? -15.555 -29.531 1.352 1 98.06 178 ASN A O 1
ATOM 1369 N N . ASP A 1 179 ? -13.688 -29.984 0.202 1 98.56 179 ASP A N 1
ATOM 1370 C CA . ASP A 1 179 ? -13.141 -30.812 1.272 1 98.56 179 ASP A CA 1
ATOM 1371 C C . ASP A 1 179 ? -12.906 -29.984 2.539 1 98.56 179 ASP A C 1
ATOM 1373 O O . ASP A 1 179 ? -13.203 -30.453 3.645 1 98.56 179 ASP A O 1
ATOM 1377 N N . ILE A 1 180 ? -12.352 -28.797 2.387 1 98.69 180 ILE A N 1
ATOM 1378 C CA . ILE A 1 180 ? -12.062 -27.922 3.51 1 98.69 180 ILE A CA 1
ATOM 1379 C C . ILE A 1 180 ? -13.352 -27.594 4.25 1 98.69 180 ILE A C 1
ATOM 1381 O O . ILE A 1 180 ? -13.414 -27.672 5.48 1 98.69 180 ILE A O 1
ATOM 1385 N N . LEU A 1 181 ? -14.383 -27.188 3.492 1 98.06 181 LEU A N 1
ATOM 1386 C CA . LEU A 1 181 ? -15.664 -26.812 4.09 1 98.06 181 LEU A CA 1
ATOM 1387 C C . LEU A 1 181 ? -16.312 -28.016 4.781 1 98.06 181 LEU A C 1
ATOM 1389 O O . LEU A 1 181 ? -16.875 -27.875 5.871 1 98.06 181 LEU A O 1
ATOM 1393 N N . MET A 1 182 ? -16.219 -29.172 4.113 1 98.12 182 MET A N 1
ATOM 1394 C CA . MET A 1 182 ? -16.781 -30.391 4.691 1 98.12 182 MET A CA 1
ATOM 1395 C C . MET A 1 182 ? -16.109 -30.719 6.016 1 98.12 182 MET A C 1
ATOM 1397 O O . MET A 1 182 ? -16.781 -31.031 7 1 98.12 182 MET A O 1
ATOM 1401 N N . LEU A 1 183 ? -14.828 -30.641 6.055 1 98.25 183 LEU A N 1
ATOM 1402 C CA . LEU A 1 183 ? -14.062 -30.953 7.258 1 98.25 183 LEU A CA 1
ATOM 1403 C C . LEU A 1 183 ? -14.359 -29.953 8.367 1 98.25 183 LEU A C 1
ATOM 1405 O O . LEU A 1 183 ? -14.336 -30.297 9.547 1 98.25 183 LEU A O 1
ATOM 1409 N N . GLY A 1 184 ? -14.625 -28.672 8 1 97.38 184 GLY A N 1
ATOM 1410 C CA . GLY A 1 184 ? -14.828 -27.609 8.969 1 97.38 184 GLY A CA 1
ATOM 1411 C C . GLY A 1 184 ? -16.234 -27.594 9.555 1 97.38 184 GLY A C 1
ATOM 1412 O O . GLY A 1 184 ? -16.453 -27.078 10.641 1 97.38 184 GLY A O 1
ATOM 1413 N N . LYS A 1 185 ? -17.203 -28.188 8.914 1 96.06 185 LYS A N 1
ATOM 1414 C CA . LYS A 1 185 ? -18.625 -28.078 9.227 1 96.06 185 LYS A CA 1
ATOM 1415 C C . LYS A 1 185 ? -18.906 -28.531 10.664 1 96.06 185 LYS A C 1
ATOM 1417 O O . LYS A 1 185 ? -19.594 -27.828 11.414 1 96.06 185 LYS A O 1
ATOM 1422 N N . PRO A 1 186 ? -18.328 -29.641 11.117 1 96.12 186 PRO A N 1
ATOM 1423 C CA . PRO A 1 186 ? -18.609 -30.109 12.477 1 96.12 186 PRO A CA 1
ATOM 1424 C C . PRO A 1 186 ? -18.141 -29.125 13.547 1 96.12 186 PRO A C 1
ATOM 1426 O O . PRO A 1 186 ? -18.609 -29.156 14.688 1 96.12 186 PRO A O 1
ATOM 1429 N N . TYR A 1 187 ? -17.266 -28.266 13.211 1 95.44 187 TYR A N 1
ATOM 1430 C CA . TYR A 1 187 ? -16.656 -27.375 14.188 1 95.44 187 TYR A CA 1
ATOM 1431 C C . TYR A 1 187 ? -17.188 -25.953 14.023 1 95.44 187 TYR A C 1
ATOM 1433 O O . TYR A 1 187 ? -16.656 -25.016 14.625 1 95.44 187 TYR A O 1
ATOM 1441 N N . ASP A 1 188 ? -18.172 -25.797 13.133 1 94.19 188 ASP A N 1
ATOM 1442 C CA . ASP A 1 188 ? -18.703 -24.484 12.812 1 94.19 188 ASP A CA 1
ATOM 1443 C C . ASP A 1 188 ? -17.594 -23.531 12.391 1 94.19 188 ASP A C 1
ATOM 1445 O O . ASP A 1 188 ? -17.531 -22.391 12.852 1 94.19 188 ASP A O 1
ATOM 1449 N N . ALA A 1 189 ? -16.641 -24.094 11.656 1 95.88 189 ALA A N 1
ATOM 1450 C CA . ALA A 1 189 ? -15.516 -23.297 11.172 1 95.88 189 ALA A CA 1
ATOM 1451 C C . ALA A 1 189 ? -15.93 -22.406 10.008 1 95.88 189 ALA A C 1
ATOM 1453 O O . ALA A 1 189 ? -16.797 -22.781 9.203 1 95.88 189 ALA A O 1
ATOM 1454 N N . LEU A 1 190 ? -15.383 -21.219 9.977 1 95.88 190 LEU A N 1
ATOM 1455 C CA . LEU A 1 190 ? -15.461 -20.375 8.789 1 95.88 190 LEU A CA 1
ATOM 1456 C C . LEU A 1 190 ? -14.234 -20.578 7.902 1 95.88 190 LEU A C 1
ATOM 1458 O O . LEU A 1 190 ? -13.211 -21.094 8.352 1 95.88 190 LEU A O 1
ATOM 1462 N N . CYS A 1 191 ? -14.414 -20.234 6.676 1 97.56 191 CYS A N 1
ATOM 1463 C CA . CYS A 1 191 ? -13.312 -20.328 5.727 1 97.56 191 CYS A CA 1
ATOM 1464 C C . CYS A 1 191 ? -13.195 -19.031 4.914 1 97.56 191 CYS A C 1
ATOM 1466 O O . CYS A 1 191 ? -14.195 -18.516 4.418 1 97.56 191 CYS A O 1
ATOM 1468 N N . MET A 1 192 ? -12.008 -18.484 4.871 1 98.19 192 MET A N 1
ATOM 1469 C CA . MET A 1 192 ? -11.719 -17.312 4.059 1 98.19 192 MET A CA 1
ATOM 1470 C C . MET A 1 192 ? -10.648 -17.609 3.016 1 98.19 192 MET A C 1
ATOM 1472 O O . MET A 1 192 ? -9.742 -18.406 3.27 1 98.19 192 MET A O 1
ATOM 1476 N N . VAL A 1 193 ? -10.773 -17 1.847 1 98.75 193 VAL A N 1
ATOM 1477 C CA . VAL A 1 193 ? -9.961 -17.438 0.716 1 98.75 193 VAL A CA 1
ATOM 1478 C C . VAL A 1 193 ? -9.273 -16.234 0.077 1 98.75 193 VAL A C 1
ATOM 1480 O O . VAL A 1 193 ? -9.93 -15.242 -0.264 1 98.75 193 VAL A O 1
ATOM 1483 N N . ASP A 1 194 ? -7.973 -16.281 -0.048 1 98.62 194 ASP A N 1
ATOM 1484 C CA . ASP A 1 194 ? -7.211 -15.352 -0.876 1 98.62 194 ASP A CA 1
ATOM 1485 C C . ASP A 1 194 ? -7.211 -15.797 -2.338 1 98.62 194 ASP A C 1
ATOM 1487 O O . ASP A 1 194 ? -6.617 -16.812 -2.684 1 98.62 194 ASP A O 1
ATOM 1491 N N . GLU A 1 195 ? -7.766 -14.992 -3.18 1 98.56 195 GLU A N 1
ATOM 1492 C CA . GLU A 1 195 ? -7.941 -15.352 -4.586 1 98.56 195 GLU A CA 1
ATOM 1493 C C . GLU A 1 195 ? -6.906 -14.656 -5.465 1 98.56 195 GLU A C 1
ATOM 1495 O O . GLU A 1 195 ? -7.16 -14.398 -6.645 1 98.56 195 GLU A O 1
ATOM 1500 N N . ALA A 1 196 ? -5.742 -14.352 -4.934 1 98.19 196 ALA A N 1
ATOM 1501 C CA . ALA A 1 196 ? -4.703 -13.586 -5.617 1 98.19 196 ALA A CA 1
ATOM 1502 C C . ALA A 1 196 ? -4.305 -14.258 -6.934 1 98.19 196 ALA A C 1
ATOM 1504 O O . ALA A 1 196 ? -4.039 -13.578 -7.926 1 98.19 196 ALA A O 1
ATOM 1505 N N . HIS A 1 197 ? -4.254 -15.57 -6.926 1 98.19 197 HIS A N 1
ATOM 1506 C CA . HIS A 1 197 ? -3.764 -16.297 -8.094 1 98.19 197 HIS A CA 1
ATOM 1507 C C . HIS A 1 197 ? -4.891 -17.047 -8.789 1 98.19 197 HIS A C 1
ATOM 1509 O O . HIS A 1 197 ? -4.648 -17.781 -9.75 1 98.19 197 HIS A O 1
ATOM 1515 N N . SER A 1 198 ? -6.125 -16.922 -8.305 1 98.38 198 SER A N 1
ATOM 1516 C CA . SER A 1 198 ? -7.25 -17.594 -8.945 1 98.38 198 SER A CA 1
ATOM 1517 C C . SER A 1 198 ? -8.188 -16.609 -9.625 1 98.38 198 SER A C 1
ATOM 1519 O O . SER A 1 198 ? -8.789 -16.922 -10.648 1 98.38 198 SER A O 1
ATOM 1521 N N . PHE A 1 199 ? -8.32 -15.406 -9.062 1 98.44 199 PHE A N 1
ATOM 1522 C CA . PHE A 1 199 ? -9.195 -14.398 -9.648 1 98.44 199 PHE A CA 1
ATOM 1523 C C . PHE A 1 199 ? -8.68 -13.953 -11.016 1 98.44 199 PHE A C 1
ATOM 1525 O O . PHE A 1 199 ? -7.477 -13.734 -11.18 1 98.44 199 PHE A O 1
ATOM 1532 N N . GLY A 1 200 ? -9.539 -13.789 -11.969 1 98.19 200 GLY A N 1
ATOM 1533 C CA . GLY A 1 200 ? -9.188 -13.461 -13.336 1 98.19 200 GLY A CA 1
ATOM 1534 C C . GLY A 1 200 ? -8.945 -14.688 -14.195 1 98.19 200 GLY A C 1
ATOM 1535 O O . GLY A 1 200 ? -8.992 -14.609 -15.43 1 98.19 200 GLY A O 1
ATOM 1536 N N . LEU A 1 201 ? -8.742 -15.875 -13.555 1 98.12 201 LEU A N 1
ATOM 1537 C CA . LEU A 1 201 ? -8.258 -17.031 -14.297 1 98.12 201 LEU A CA 1
ATOM 1538 C C . LEU A 1 201 ? -9.258 -18.172 -14.227 1 98.12 201 LEU A C 1
ATOM 1540 O O . LEU A 1 201 ? -9.461 -18.906 -15.203 1 98.12 201 LEU A O 1
ATOM 1544 N N . ILE A 1 202 ? -9.82 -18.344 -13.039 1 97.38 202 ILE A N 1
ATOM 1545 C CA . ILE A 1 202 ? -10.625 -19.531 -12.766 1 97.38 202 ILE A CA 1
ATOM 1546 C C . ILE A 1 202 ? -12.078 -19.125 -12.531 1 97.38 202 ILE A C 1
ATOM 1548 O O . ILE A 1 202 ? -12.352 -18.047 -12 1 97.38 202 ILE A O 1
ATOM 1552 N N . GLY A 1 203 ? -13.039 -20.016 -12.922 1 96.88 203 GLY A N 1
ATOM 1553 C CA . GLY A 1 203 ? -14.453 -19.734 -12.727 1 96.88 203 GLY A CA 1
ATOM 1554 C C . GLY A 1 203 ? -15.078 -18.984 -13.883 1 96.88 203 GLY A C 1
ATOM 1555 O O . GLY A 1 203 ? -14.367 -18.469 -14.75 1 96.88 203 GLY A O 1
ATOM 1556 N N . ASP A 1 204 ? -16.375 -18.891 -13.844 1 97 204 ASP A N 1
ATOM 1557 C CA . ASP A 1 204 ? -17.078 -18.109 -14.859 1 97 204 ASP A CA 1
ATOM 1558 C C . ASP A 1 204 ? -16.656 -16.641 -14.805 1 97 204 ASP A C 1
ATOM 1560 O O . ASP A 1 204 ? -16.578 -16.047 -13.727 1 97 204 ASP A O 1
ATOM 1564 N N . HIS A 1 205 ? -16.25 -16.141 -15.961 1 97.81 205 HIS A N 1
ATOM 1565 C CA . HIS A 1 205 ? -15.805 -14.758 -16.094 1 97.81 205 HIS A CA 1
ATOM 1566 C C . HIS A 1 205 ? -14.531 -14.508 -15.289 1 97.81 205 HIS A C 1
ATOM 1568 O O . HIS A 1 205 ? -14.148 -13.359 -15.055 1 97.81 205 HIS A O 1
ATOM 1574 N N . GLY A 1 206 ? -13.898 -15.594 -14.828 1 98.25 206 GLY A N 1
ATOM 1575 C CA . GLY A 1 206 ? -12.664 -15.461 -14.07 1 98.25 206 GLY A CA 1
ATOM 1576 C C . GLY A 1 206 ? -12.891 -14.969 -12.648 1 98.25 206 GLY A C 1
ATOM 1577 O O . GLY A 1 206 ? -12.023 -14.312 -12.07 1 98.25 206 GLY A O 1
ATOM 1578 N N . LEU A 1 207 ? -14.023 -15.242 -12.055 1 98.56 207 LEU A N 1
ATOM 1579 C CA . LEU A 1 207 ? -14.391 -14.641 -10.773 1 98.56 207 LEU A CA 1
ATOM 1580 C C . LEU A 1 207 ? -13.797 -15.43 -9.617 1 98.56 207 LEU A C 1
ATOM 1582 O O . LEU A 1 207 ? -14.125 -15.172 -8.453 1 98.56 207 LEU A O 1
ATOM 1586 N N . GLY A 1 208 ? -12.922 -16.438 -9.883 1 98.06 208 GLY A N 1
ATOM 1587 C CA . GLY A 1 208 ? -12.148 -17.062 -8.828 1 98.06 208 GLY A CA 1
ATOM 1588 C C . GLY A 1 208 ? -12.609 -18.484 -8.516 1 98.06 208 GLY A C 1
ATOM 1589 O O . GLY A 1 208 ? -13.594 -18.953 -9.078 1 98.06 208 GLY A O 1
ATOM 1590 N N . LEU A 1 209 ? -11.859 -19.094 -7.668 1 98.56 209 LEU A N 1
ATOM 1591 C CA . LEU A 1 209 ? -12.094 -20.484 -7.293 1 98.56 209 LEU A CA 1
ATOM 1592 C C . LEU A 1 209 ? -13.391 -20.609 -6.496 1 98.56 209 LEU A C 1
ATOM 1594 O O . LEU A 1 209 ? -14.102 -21.609 -6.633 1 98.56 209 LEU A O 1
ATOM 1598 N N . VAL A 1 210 ? -13.68 -19.656 -5.641 1 98.62 210 VAL A N 1
ATOM 1599 C CA . VAL A 1 210 ? -14.898 -19.672 -4.828 1 98.62 210 VAL A CA 1
ATOM 1600 C C . VAL A 1 210 ? -16.125 -19.75 -5.738 1 98.62 210 VAL A C 1
ATOM 1602 O O . VAL A 1 210 ? -17.047 -20.531 -5.48 1 98.62 210 VAL A O 1
ATOM 1605 N N . GLN A 1 211 ? -16.109 -18.938 -6.75 1 98.06 211 GLN A N 1
ATOM 1606 C CA . GLN A 1 211 ? -17.203 -18.953 -7.707 1 98.06 211 GLN A CA 1
ATOM 1607 C C . GLN A 1 211 ? -17.266 -20.266 -8.469 1 98.06 211 GLN A C 1
ATOM 1609 O O . GLN A 1 211 ? -18.344 -20.812 -8.703 1 98.06 211 GLN A O 1
ATOM 1614 N N . ARG A 1 212 ? -16.125 -20.781 -8.875 1 97.44 212 ARG A N 1
ATOM 1615 C CA . ARG A 1 212 ? -16.062 -22.047 -9.586 1 97.44 212 ARG A CA 1
ATOM 1616 C C . ARG A 1 212 ? -16.75 -23.156 -8.797 1 97.44 212 ARG A C 1
ATOM 1618 O O . ARG A 1 212 ? -17.422 -24.016 -9.375 1 97.44 212 ARG A O 1
ATOM 1625 N N . TYR A 1 213 ? -16.562 -23.156 -7.504 1 98.06 213 TYR A N 1
ATOM 1626 C CA . TYR A 1 213 ? -17.141 -24.156 -6.625 1 98.06 213 TYR A CA 1
ATOM 1627 C C . TYR A 1 213 ? -18.578 -23.812 -6.277 1 98.06 213 TYR A C 1
ATOM 1629 O O . TYR A 1 213 ? -19.25 -24.547 -5.531 1 98.06 213 TYR A O 1
ATOM 1637 N N . ARG A 1 214 ? -19.062 -22.656 -6.719 1 97.56 214 ARG A N 1
ATOM 1638 C CA . ARG A 1 214 ? -20.422 -22.188 -6.504 1 97.56 214 ARG A CA 1
ATOM 1639 C C . ARG A 1 214 ? -20.719 -22.016 -5.02 1 97.56 214 ARG A C 1
ATOM 1641 O O . ARG A 1 214 ? -21.781 -22.422 -4.535 1 97.56 214 ARG A O 1
ATOM 1648 N N . LEU A 1 215 ? -19.75 -21.516 -4.379 1 97.75 215 LEU A N 1
ATOM 1649 C CA . LEU A 1 215 ? -19.875 -21.266 -2.945 1 97.75 215 LEU A CA 1
ATOM 1650 C C . LEU A 1 215 ? -20.406 -19.859 -2.686 1 97.75 215 LEU A C 1
ATOM 1652 O O . LEU A 1 215 ? -20.047 -18.922 -3.395 1 97.75 215 LEU A O 1
ATOM 1656 N N . SER A 1 216 ? -21.234 -19.703 -1.659 1 95.5 216 SER A N 1
ATOM 1657 C CA . SER A 1 216 ? -21.812 -18.422 -1.293 1 95.5 216 SER A CA 1
ATOM 1658 C C . SER A 1 216 ? -21.016 -17.719 -0.199 1 95.5 216 SER A C 1
ATOM 1660 O O . SER A 1 216 ? -20.047 -18.297 0.312 1 95.5 216 SER A O 1
ATOM 1662 N N . GLN A 1 217 ? -21.406 -16.438 0.132 1 95.88 217 GLN A N 1
ATOM 1663 C CA . GLN A 1 217 ? -20.734 -15.688 1.193 1 95.88 217 GLN A CA 1
ATOM 1664 C C . GLN A 1 217 ? -21.031 -16.297 2.562 1 95.88 217 GLN A C 1
ATOM 1666 O O . GLN A 1 217 ? -20.344 -16 3.541 1 95.88 217 GLN A O 1
ATOM 1671 N N . GLU A 1 218 ? -22.031 -17.172 2.684 1 94.38 218 GLU A N 1
ATOM 1672 C CA . GLU A 1 218 ? -22.266 -17.906 3.922 1 94.38 218 GLU A CA 1
ATOM 1673 C C . GLU A 1 218 ? -21.172 -18.938 4.168 1 94.38 218 GLU A C 1
ATOM 1675 O O . GLU A 1 218 ? -20.781 -19.172 5.316 1 94.38 218 GLU A O 1
ATOM 1680 N N . GLU A 1 219 ? -20.719 -19.562 3.094 1 95.19 219 GLU A N 1
ATOM 1681 C CA . GLU A 1 219 ? -19.672 -20.562 3.184 1 95.19 219 GLU A CA 1
ATOM 1682 C C . GLU A 1 219 ? -18.297 -19.906 3.213 1 95.19 219 GLU A C 1
ATOM 1684 O O . GLU A 1 219 ? -17.391 -20.359 3.936 1 95.19 219 GLU A O 1
ATOM 1689 N N . ILE A 1 220 ? -18.109 -18.906 2.443 1 97.88 220 ILE A N 1
ATOM 1690 C CA . ILE A 1 220 ? -16.875 -18.109 2.365 1 97.88 220 ILE A CA 1
ATOM 1691 C C . ILE A 1 220 ? -17.203 -16.641 2.623 1 97.88 220 ILE A C 1
ATOM 1693 O O . ILE A 1 220 ? -17.406 -15.867 1.683 1 97.88 220 ILE A O 1
ATOM 1697 N N . PRO A 1 221 ? -17.125 -16.234 3.822 1 97.69 221 PRO A N 1
ATOM 1698 C CA . PRO A 1 221 ? -17.609 -14.898 4.184 1 97.69 221 PRO A CA 1
ATOM 1699 C C . PRO A 1 221 ? -16.75 -13.781 3.609 1 97.69 221 PRO A C 1
ATOM 1701 O O . PRO A 1 221 ? -17.219 -12.648 3.457 1 97.69 221 PRO A O 1
ATOM 1704 N N . LEU A 1 222 ? -15.43 -14.102 3.34 1 98.31 222 LEU A N 1
ATOM 1705 C CA . LEU A 1 222 ? -14.539 -13.094 2.789 1 98.31 222 LEU A CA 1
ATOM 1706 C C . LEU A 1 222 ? -13.641 -13.688 1.71 1 98.31 222 LEU A C 1
ATOM 1708 O O . LEU A 1 222 ? -13.164 -14.82 1.847 1 98.31 222 LEU A O 1
ATOM 1712 N N . ARG A 1 223 ? -13.461 -12.906 0.729 1 98.62 223 ARG A N 1
ATOM 1713 C CA . ARG A 1 223 ? -12.461 -13.141 -0.311 1 98.62 223 ARG A CA 1
ATOM 1714 C C . ARG A 1 223 ? -11.516 -11.953 -0.443 1 98.62 223 ARG A C 1
ATOM 1716 O O . ARG A 1 223 ? -11.953 -10.805 -0.371 1 98.62 223 ARG A O 1
ATOM 1723 N N . ILE A 1 224 ? -10.258 -12.234 -0.611 1 98.81 224 ILE A N 1
ATOM 1724 C CA . ILE A 1 224 ? -9.266 -11.203 -0.868 1 98.81 224 ILE A CA 1
ATOM 1725 C C . ILE A 1 224 ? -8.805 -11.281 -2.32 1 98.81 224 ILE A C 1
ATOM 1727 O O . ILE A 1 224 ? -8.453 -12.359 -2.811 1 98.81 224 ILE A O 1
ATOM 1731 N N . ILE A 1 225 ? -8.781 -10.156 -2.971 1 98.69 225 ILE A N 1
ATOM 1732 C CA . ILE A 1 225 ? -8.453 -10.125 -4.391 1 98.69 225 ILE A CA 1
ATOM 1733 C C . ILE A 1 225 ? -7.449 -9 -4.66 1 98.69 225 ILE A C 1
ATOM 1735 O O . ILE A 1 225 ? -7.84 -7.852 -4.875 1 98.69 225 ILE A O 1
ATOM 1739 N N . PRO A 1 226 ? -6.168 -9.312 -4.691 1 98.12 226 PRO A N 1
ATOM 1740 C CA . PRO A 1 226 ? -5.18 -8.312 -5.105 1 98.12 226 PRO A CA 1
ATOM 1741 C C . PRO A 1 226 ? -5.258 -7.984 -6.594 1 98.12 226 PRO A C 1
ATOM 1743 O O . PRO A 1 226 ? -5.535 -8.867 -7.41 1 98.12 226 PRO A O 1
ATOM 1746 N N . PHE A 1 227 ? -4.902 -6.762 -6.969 1 98.31 227 PHE A N 1
ATOM 1747 C CA . PHE A 1 227 ? -5.023 -6.293 -8.344 1 98.31 227 PHE A CA 1
ATOM 1748 C C . PHE A 1 227 ? -3.676 -6.348 -9.055 1 98.31 227 PHE A C 1
ATOM 1750 O O . PHE A 1 227 ? -3.582 -6.027 -10.242 1 98.31 227 PHE A O 1
ATOM 1757 N N . GLY A 1 228 ? -2.609 -6.793 -8.391 1 96.75 228 GLY A N 1
ATOM 1758 C CA . GLY A 1 228 ? -1.266 -6.719 -8.945 1 96.75 228 GLY A CA 1
ATOM 1759 C C . GLY A 1 228 ? -0.913 -7.902 -9.82 1 96.75 228 GLY A C 1
ATOM 1760 O O . GLY A 1 228 ? 0.226 -8.031 -10.273 1 96.75 228 GLY A O 1
ATOM 1761 N N . LYS A 1 229 ? -1.882 -8.797 -10.109 1 96.75 229 LYS A N 1
ATOM 1762 C CA . LYS A 1 229 ? -1.617 -10.023 -10.859 1 96.75 229 LYS A CA 1
ATOM 1763 C C . LYS A 1 229 ? -2.471 -10.094 -12.117 1 96.75 229 LYS A C 1
ATOM 1765 O O . LYS A 1 229 ? -2.301 -9.281 -13.039 1 96.75 229 LYS A O 1
ATOM 1770 N N . ALA A 1 230 ? -3.49 -10.805 -12.18 1 96.06 230 ALA A N 1
ATOM 1771 C CA . ALA A 1 230 ? -4.289 -10.93 -13.398 1 96.06 230 ALA A CA 1
ATOM 1772 C C . ALA A 1 230 ? -4.895 -9.586 -13.797 1 96.06 230 ALA A C 1
ATOM 1774 O O . ALA A 1 230 ? -5.07 -9.305 -14.984 1 96.06 230 ALA A O 1
ATOM 1775 N N . PHE A 1 231 ? -5.148 -8.695 -12.828 1 94.62 231 PHE A N 1
ATOM 1776 C CA . PHE A 1 231 ? -5.727 -7.379 -13.055 1 94.62 231 PHE A CA 1
ATOM 1777 C C . PHE A 1 231 ? -4.719 -6.453 -13.727 1 94.62 231 PHE A C 1
ATOM 1779 O O . PHE A 1 231 ? -5.098 -5.465 -14.359 1 94.62 231 PHE A O 1
ATOM 1786 N N . ALA A 1 232 ? -3.477 -6.664 -13.508 1 94.12 232 ALA A N 1
ATOM 1787 C CA . ALA A 1 232 ? -2.389 -5.848 -14.039 1 94.12 232 ALA A CA 1
ATOM 1788 C C . ALA A 1 232 ? -2.5 -4.402 -13.562 1 94.12 232 ALA A C 1
ATOM 1790 O O . ALA A 1 232 ? -2.441 -3.469 -14.359 1 94.12 232 ALA A O 1
ATOM 1791 N N . GLY A 1 233 ? -2.752 -4.258 -12.367 1 95.69 233 GLY A N 1
ATOM 1792 C CA . GLY A 1 233 ? -2.875 -2.945 -11.758 1 95.69 233 GLY A CA 1
ATOM 1793 C C . GLY A 1 233 ? -2.297 -2.885 -10.352 1 95.69 233 GLY A C 1
ATOM 1794 O O . GLY A 1 233 ? -1.284 -3.527 -10.07 1 95.69 233 GLY A O 1
ATOM 1795 N N . GLN A 1 234 ? -2.855 -1.99 -9.562 1 95.94 234 GLN A N 1
ATOM 1796 C CA . GLN A 1 234 ? -2.398 -1.794 -8.188 1 95.94 234 GLN A CA 1
ATOM 1797 C C . GLN A 1 234 ? -3.576 -1.736 -7.223 1 95.94 234 GLN A C 1
ATOM 1799 O O . GLN A 1 234 ? -4.629 -1.186 -7.551 1 95.94 234 GLN A O 1
ATOM 1804 N N . GLY A 1 235 ? -3.314 -2.287 -6 1 97.69 235 GLY A N 1
ATOM 1805 C CA . GLY A 1 235 ? -4.375 -2.309 -5.004 1 97.69 235 GLY A CA 1
ATOM 1806 C C . GLY A 1 235 ? -4.926 -3.699 -4.75 1 97.69 235 GLY A C 1
ATOM 1807 O O . GLY A 1 235 ? -4.309 -4.695 -5.129 1 97.69 235 GLY A O 1
ATOM 1808 N N . ALA A 1 236 ? -5.996 -3.715 -4.035 1 98.75 236 ALA A N 1
ATOM 1809 C CA . ALA A 1 236 ? -6.711 -4.949 -3.715 1 98.75 236 ALA A CA 1
ATOM 1810 C C . ALA A 1 236 ? -8.133 -4.656 -3.236 1 98.75 236 ALA A C 1
ATOM 1812 O O . ALA A 1 236 ? -8.484 -3.498 -2.996 1 98.75 236 ALA A O 1
ATOM 1813 N N . VAL A 1 237 ? -8.898 -5.664 -3.188 1 98.81 237 VAL A N 1
ATOM 1814 C CA . VAL A 1 237 ? -10.242 -5.547 -2.635 1 98.81 237 VAL A CA 1
ATOM 1815 C C . VAL A 1 237 ? -10.539 -6.746 -1.733 1 98.81 237 VAL A C 1
ATOM 1817 O O . VAL A 1 237 ? -10.055 -7.852 -1.984 1 98.81 237 VAL A O 1
ATOM 1820 N N . ILE A 1 238 ? -11.148 -6.508 -0.62 1 98.88 238 ILE A N 1
ATOM 1821 C CA . ILE A 1 238 ? -11.789 -7.555 0.171 1 98.88 238 ILE A CA 1
ATOM 1822 C C . ILE A 1 238 ? -13.305 -7.488 -0.013 1 98.88 238 ILE A C 1
ATOM 1824 O O . ILE A 1 238 ? -13.898 -6.414 0.07 1 98.88 238 ILE A O 1
ATOM 1828 N N . ALA A 1 239 ? -13.898 -8.586 -0.316 1 98.88 239 ALA A N 1
ATOM 1829 C CA . ALA A 1 239 ? -15.328 -8.625 -0.607 1 98.88 239 ALA A CA 1
ATOM 1830 C C . ALA A 1 239 ? -16.016 -9.742 0.17 1 98.88 239 ALA A C 1
ATOM 1832 O O . ALA A 1 239 ? -15.461 -10.828 0.341 1 98.88 239 ALA A O 1
ATOM 1833 N N . GLY A 1 240 ? -17.234 -9.469 0.641 1 98.5 240 GLY A N 1
ATOM 1834 C CA . GLY A 1 240 ? -17.984 -10.484 1.365 1 98.5 240 GLY A CA 1
ATOM 1835 C C . GLY A 1 240 ? -19.141 -9.914 2.164 1 98.5 240 GLY A C 1
ATOM 1836 O O . GLY A 1 240 ? -19.828 -8.992 1.715 1 98.5 240 GLY A O 1
ATOM 1837 N N . HIS A 1 241 ? -19.375 -10.547 3.311 1 97.88 241 HIS A N 1
ATOM 1838 C CA . HIS A 1 241 ? -20.516 -10.203 4.164 1 97.88 241 HIS A CA 1
ATOM 1839 C C . HIS A 1 241 ? -20.344 -8.812 4.762 1 97.88 241 HIS A C 1
ATOM 1841 O O . HIS A 1 241 ? -19.25 -8.43 5.164 1 97.88 241 HIS A O 1
ATOM 1847 N N . GLN A 1 242 ? -21.438 -8.117 4.852 1 97.62 242 GLN A N 1
ATOM 1848 C CA . GLN A 1 242 ? -21.484 -6.703 5.207 1 97.62 242 GLN A CA 1
ATOM 1849 C C . GLN A 1 242 ? -20.812 -6.457 6.559 1 97.62 242 GLN A C 1
ATOM 1851 O O . GLN A 1 242 ? -20.094 -5.477 6.73 1 97.62 242 GLN A O 1
ATOM 1856 N N . VAL A 1 243 ? -21.062 -7.344 7.477 1 97.69 243 VAL A N 1
ATOM 1857 C CA . VAL A 1 243 ? -20.578 -7.113 8.836 1 97.69 243 VAL A CA 1
ATOM 1858 C C . VAL A 1 243 ? -19.047 -7.117 8.852 1 97.69 243 VAL A C 1
ATOM 1860 O O . VAL A 1 243 ? -18.422 -6.348 9.586 1 97.69 243 VAL A O 1
ATOM 1863 N N . TRP A 1 244 ? -18.422 -8.008 8.016 1 98.12 244 TRP A N 1
ATOM 1864 C CA . TRP A 1 244 ? -16.969 -8.07 7.934 1 98.12 244 TRP A CA 1
ATOM 1865 C C . TRP A 1 244 ? -16.406 -6.809 7.281 1 98.12 244 TRP A C 1
ATOM 1867 O O . TRP A 1 244 ? -15.375 -6.297 7.699 1 98.12 244 TRP A O 1
ATOM 1877 N N . ILE A 1 245 ? -17.094 -6.293 6.227 1 98.56 245 ILE A N 1
ATOM 1878 C CA . ILE A 1 245 ? -16.672 -5.082 5.531 1 98.56 245 ILE A CA 1
ATOM 1879 C C . ILE A 1 245 ? -16.75 -3.885 6.473 1 98.56 245 ILE A C 1
ATOM 1881 O O . ILE A 1 245 ? -15.852 -3.049 6.516 1 98.56 245 ILE A O 1
ATOM 1885 N N . ASP A 1 246 ? -17.797 -3.832 7.27 1 98 246 ASP A N 1
ATOM 1886 C CA . ASP A 1 246 ? -17.938 -2.783 8.273 1 98 246 ASP A CA 1
ATOM 1887 C C . ASP A 1 246 ? -16.828 -2.857 9.312 1 98 246 ASP A C 1
ATOM 1889 O O . ASP A 1 246 ? -16.281 -1.83 9.727 1 98 246 ASP A O 1
ATOM 1893 N N . ALA A 1 247 ? -16.531 -4.059 9.703 1 98.31 247 ALA A N 1
ATOM 1894 C CA . ALA A 1 247 ? -15.469 -4.254 10.688 1 98.31 247 ALA A CA 1
ATOM 1895 C C . ALA A 1 247 ? -14.117 -3.797 10.141 1 98.31 247 ALA A C 1
ATOM 1897 O O . ALA A 1 247 ? -13.305 -3.219 10.875 1 98.31 247 ALA A O 1
ATOM 1898 N N . LEU A 1 248 ? -13.867 -4.113 8.883 1 98.62 248 LEU A N 1
ATOM 1899 C CA . LEU A 1 248 ? -12.625 -3.672 8.258 1 98.62 248 LEU A CA 1
ATOM 1900 C C . LEU A 1 248 ? -12.508 -2.152 8.297 1 98.62 248 LEU A C 1
ATOM 1902 O O . LEU A 1 248 ? -11.43 -1.619 8.562 1 98.62 248 LEU A O 1
ATOM 1906 N N . THR A 1 249 ? -13.578 -1.451 8.102 1 97.62 249 THR A N 1
ATOM 1907 C CA . THR A 1 249 ? -13.594 0.007 8.133 1 97.62 249 THR A CA 1
ATOM 1908 C C . THR A 1 249 ? -13.234 0.523 9.523 1 97.62 249 THR A C 1
ATOM 1910 O O . THR A 1 249 ? -12.625 1.59 9.656 1 97.62 249 THR A O 1
ATOM 1913 N N . GLN A 1 250 ? -13.523 -0.298 10.562 1 96.62 250 GLN A N 1
ATOM 1914 C CA . GLN A 1 250 ? -13.344 0.153 11.938 1 96.62 250 GLN A CA 1
ATOM 1915 C C . GLN A 1 250 ? -11.953 -0.213 12.453 1 96.62 250 GLN A C 1
ATOM 1917 O O . GLN A 1 250 ? -11.383 0.505 13.273 1 96.62 250 GLN A O 1
ATOM 1922 N N . TYR A 1 251 ? -11.406 -1.378 11.938 1 97.12 251 TYR A N 1
ATOM 1923 C CA . TYR A 1 251 ? -10.297 -1.945 12.695 1 97.12 251 TYR A CA 1
ATOM 1924 C C . TYR A 1 251 ? -9.062 -2.119 11.812 1 97.12 251 TYR A C 1
ATOM 1926 O O . TYR A 1 251 ? -7.957 -2.334 12.32 1 97.12 251 TYR A O 1
ATOM 1934 N N . ALA A 1 252 ? -9.227 -2.09 10.516 1 98.06 252 ALA A N 1
ATOM 1935 C CA . ALA A 1 252 ? -8.086 -2.293 9.633 1 98.06 252 ALA A CA 1
ATOM 1936 C C . ALA A 1 252 ? -7.184 -1.062 9.609 1 98.06 252 ALA A C 1
ATOM 1938 O O . ALA A 1 252 ? -7.371 -0.162 8.789 1 98.06 252 ALA A O 1
ATOM 1939 N N . ARG A 1 253 ? -6.18 -1.044 10.367 1 97.12 253 ARG A N 1
ATOM 1940 C CA . ARG A 1 253 ? -5.301 0.109 10.531 1 97.12 253 ARG A CA 1
ATOM 1941 C C . ARG A 1 253 ? -4.586 0.441 9.219 1 97.12 253 ARG A C 1
ATOM 1943 O O . ARG A 1 253 ? -4.34 1.611 8.922 1 97.12 253 ARG A O 1
ATOM 1950 N N . SER A 1 254 ? -4.242 -0.64 8.414 1 97.94 254 SER A N 1
ATOM 1951 C CA . SER A 1 254 ? -3.584 -0.447 7.121 1 97.94 254 SER A CA 1
ATOM 1952 C C . SER A 1 254 ? -4.504 0.261 6.133 1 97.94 254 SER A C 1
ATOM 1954 O O . SER A 1 254 ? -4.059 0.721 5.082 1 97.94 254 SER A O 1
ATOM 1956 N N . TYR A 1 255 ? -5.812 0.33 6.434 1 97.75 255 TYR A N 1
ATOM 1957 C CA . TYR A 1 255 ? -6.828 1.065 5.684 1 97.75 255 TYR A CA 1
ATOM 1958 C C . TYR A 1 255 ? -7.031 2.457 6.27 1 97.75 255 TYR A C 1
ATOM 1960 O O . TYR A 1 255 ? -7.004 3.453 5.539 1 97.75 255 TYR A O 1
ATOM 1968 N N . ILE A 1 256 ? -7.172 2.551 7.543 1 96 256 ILE A N 1
ATOM 1969 C CA . ILE A 1 256 ? -7.535 3.756 8.281 1 96 256 ILE A CA 1
ATOM 1970 C C . ILE A 1 256 ? -6.387 4.758 8.234 1 96 256 ILE A C 1
ATOM 1972 O O . ILE A 1 256 ? -6.605 5.957 8.047 1 96 256 ILE A O 1
ATOM 1976 N N . TYR A 1 257 ? -5.117 4.277 8.359 1 95.31 257 TYR A N 1
ATOM 1977 C CA . TYR A 1 257 ? -3.975 5.168 8.523 1 95.31 257 TYR A CA 1
ATOM 1978 C C . TYR A 1 257 ? -3.135 5.227 7.254 1 95.31 257 TYR A C 1
ATOM 1980 O O . TYR A 1 257 ? -1.913 5.375 7.316 1 95.31 257 TYR A O 1
ATOM 1988 N N . SER A 1 258 ? -3.777 5.023 6.141 1 96.12 258 SER A N 1
ATOM 1989 C CA . SER A 1 258 ? -3.168 5.148 4.82 1 96.12 258 SER A CA 1
ATOM 1990 C C . SER A 1 258 ? -4.031 5.992 3.893 1 96.12 258 SER A C 1
ATOM 1992 O O . SER A 1 258 ? -5.258 6.027 4.035 1 96.12 258 SER A O 1
ATOM 1994 N N . THR A 1 259 ? -3.365 6.691 3.004 1 96.06 259 THR A N 1
ATOM 1995 C CA . THR A 1 259 ? -4.09 7.434 1.979 1 96.06 259 THR A CA 1
ATOM 1996 C C . THR A 1 259 ? -4.871 6.488 1.076 1 96.06 259 THR A C 1
ATOM 1998 O O . THR A 1 259 ? -4.375 5.418 0.708 1 96.06 259 THR A O 1
ATOM 2001 N N . ALA A 1 260 ? -6.137 6.887 0.728 1 96.75 260 ALA A N 1
ATOM 2002 C CA . ALA A 1 260 ? -6.969 6.082 -0.162 1 96.75 260 ALA A CA 1
ATOM 2003 C C . ALA A 1 260 ? -6.359 5.996 -1.558 1 96.75 260 ALA A C 1
ATOM 2005 O O . ALA A 1 260 ? -5.566 6.855 -1.949 1 96.75 260 ALA A O 1
ATOM 2006 N N . ILE A 1 261 ? -6.734 4.973 -2.316 1 97.12 261 ILE A N 1
ATOM 2007 C CA . ILE A 1 261 ? -6.309 4.824 -3.703 1 97.12 261 ILE A CA 1
ATOM 2008 C C . ILE A 1 261 ? -6.766 6.039 -4.512 1 97.12 261 ILE A C 1
ATOM 2010 O O . ILE A 1 261 ? -7.844 6.582 -4.273 1 97.12 261 ILE A O 1
ATOM 2014 N N . SER A 1 262 ? -5.992 6.406 -5.473 1 97.31 262 SER A N 1
ATOM 2015 C CA . SER A 1 262 ? -6.305 7.512 -6.367 1 97.31 262 SER A CA 1
ATOM 2016 C C . SER A 1 262 ? -7.641 7.297 -7.07 1 97.31 262 SER A C 1
ATOM 2018 O O . SER A 1 262 ? -7.895 6.219 -7.613 1 97.31 262 SER A O 1
ATOM 2020 N N . PRO A 1 263 ? -8.5 8.375 -7.055 1 97.38 263 PRO A N 1
ATOM 2021 C CA . PRO A 1 263 ? -9.742 8.25 -7.82 1 97.38 263 PRO A CA 1
ATOM 2022 C C . PRO A 1 263 ? -9.5 7.965 -9.297 1 97.38 263 PRO A C 1
ATOM 2024 O O . PRO A 1 263 ? -10.219 7.164 -9.906 1 97.38 263 PRO A O 1
ATOM 2027 N N . ALA A 1 264 ? -8.508 8.586 -9.875 1 98.25 264 ALA A N 1
ATOM 2028 C CA . ALA A 1 264 ? -8.164 8.359 -11.273 1 98.25 264 ALA A CA 1
ATOM 2029 C C . ALA A 1 264 ? -7.758 6.906 -11.508 1 98.25 264 ALA A C 1
ATOM 2031 O O . ALA A 1 264 ? -8.203 6.281 -12.477 1 98.25 264 ALA A O 1
ATOM 2032 N N . LEU A 1 265 ? -6.91 6.406 -10.656 1 98.12 265 LEU A N 1
ATOM 2033 C CA . LEU A 1 265 ? -6.492 5.012 -10.734 1 98.12 265 LEU A CA 1
ATOM 2034 C C . LEU A 1 265 ? -7.688 4.078 -10.586 1 98.12 265 LEU A C 1
ATOM 2036 O O . LEU A 1 265 ? -7.793 3.082 -11.312 1 98.12 265 LEU A O 1
ATOM 2040 N N . THR A 1 266 ? -8.586 4.422 -9.688 1 98.44 266 THR A N 1
ATOM 2041 C CA . THR A 1 266 ? -9.758 3.598 -9.422 1 98.44 266 THR A CA 1
ATOM 2042 C C . THR A 1 266 ? -10.633 3.477 -10.672 1 98.44 266 THR A C 1
ATOM 2044 O O . THR A 1 266 ? -11.18 2.41 -10.953 1 98.44 266 THR A O 1
ATOM 2047 N N . TYR A 1 267 ? -10.742 4.531 -11.383 1 98.5 267 TYR A N 1
ATOM 2048 C CA . TYR A 1 267 ? -11.484 4.484 -12.633 1 98.5 267 TYR A CA 1
ATOM 2049 C C . TYR A 1 267 ? -10.875 3.479 -13.602 1 98.5 267 TYR A C 1
ATOM 2051 O O . TYR A 1 267 ? -11.586 2.676 -14.211 1 98.5 267 TYR A O 1
ATOM 2059 N N . GLY A 1 268 ? -9.562 3.566 -13.758 1 98.25 268 GLY A N 1
ATOM 2060 C CA . GLY A 1 268 ? -8.867 2.604 -14.602 1 98.25 268 GLY A CA 1
ATOM 2061 C C . GLY A 1 268 ? -9.055 1.169 -14.148 1 98.25 268 GLY A C 1
ATOM 2062 O O . GLY A 1 268 ? -9.289 0.278 -14.969 1 98.25 268 GLY A O 1
ATOM 2063 N N . LEU A 1 269 ? -8.992 0.931 -12.82 1 98.44 269 LEU A N 1
ATOM 2064 C CA . LEU A 1 269 ? -9.188 -0.395 -12.242 1 98.44 269 LEU A CA 1
ATOM 2065 C C . LEU A 1 269 ? -10.586 -0.917 -12.539 1 98.44 269 LEU A C 1
ATOM 2067 O O . LEU A 1 269 ? -10.758 -2.084 -12.898 1 98.44 269 LEU A O 1
ATOM 2071 N N . ARG A 1 270 ? -11.562 -0.034 -12.383 1 98.56 270 ARG A N 1
ATOM 2072 C CA . ARG A 1 270 ? -12.953 -0.407 -12.617 1 98.56 270 ARG A CA 1
ATOM 2073 C C . ARG A 1 270 ? -13.156 -0.889 -14.047 1 98.56 270 ARG A C 1
ATOM 2075 O O . ARG A 1 270 ? -13.773 -1.929 -14.281 1 98.56 270 ARG A O 1
ATOM 2082 N N . HIS A 1 271 ? -12.586 -0.185 -14.953 1 97.69 271 HIS A N 1
ATOM 2083 C CA . HIS A 1 271 ? -12.75 -0.558 -16.359 1 97.69 271 HIS A CA 1
ATOM 2084 C C . HIS A 1 271 ? -11.906 -1.779 -16.703 1 97.69 271 HIS A C 1
ATOM 2086 O O . HIS A 1 271 ? -12.289 -2.584 -17.547 1 97.69 271 HIS A O 1
ATOM 2092 N N . SER A 1 272 ? -10.75 -1.934 -16.047 1 97.75 272 SER A N 1
ATOM 2093 C CA . SER A 1 272 ? -9.969 -3.158 -16.188 1 97.75 272 SER A CA 1
ATOM 2094 C C . SER A 1 272 ? -10.758 -4.375 -15.719 1 97.75 272 SER A C 1
ATOM 2096 O O . SER A 1 272 ? -10.656 -5.453 -16.297 1 97.75 272 SER A O 1
ATOM 2098 N N . PHE A 1 273 ? -11.586 -4.184 -14.719 1 98.56 273 PHE A N 1
ATOM 2099 C CA . PHE A 1 273 ? -12.43 -5.258 -14.203 1 98.56 273 PHE A CA 1
ATOM 2100 C C . PHE A 1 273 ? -13.422 -5.715 -15.266 1 98.56 273 PHE A C 1
ATOM 2102 O O . PHE A 1 273 ? -13.578 -6.914 -15.5 1 98.56 273 PHE A O 1
ATOM 2109 N N . TYR A 1 274 ? -14.047 -4.766 -15.906 1 98.25 274 TYR A N 1
ATOM 2110 C CA . TYR A 1 274 ? -15.016 -5.109 -16.938 1 98.25 274 TYR A CA 1
ATOM 2111 C C . TYR A 1 274 ? -14.344 -5.828 -18.094 1 98.25 274 TYR A C 1
ATOM 2113 O O . TYR A 1 274 ? -14.898 -6.781 -18.656 1 98.25 274 TYR A O 1
ATOM 2121 N N . PHE A 1 275 ? -13.156 -5.402 -18.484 1 98.19 275 PHE A N 1
ATOM 2122 C CA . PHE A 1 275 ? -12.406 -6.082 -19.531 1 98.19 275 PHE A CA 1
ATOM 2123 C C . PHE A 1 275 ? -12.078 -7.512 -19.125 1 98.19 275 PHE A C 1
ATOM 2125 O O . PHE A 1 275 ? -12.297 -8.445 -19.891 1 98.19 275 PHE A O 1
ATOM 2132 N N . LEU A 1 276 ? -11.539 -7.633 -17.891 1 98.19 276 LEU A N 1
ATOM 2133 C CA . LEU A 1 276 ? -11.172 -8.938 -17.344 1 98.19 276 LEU A CA 1
ATOM 2134 C C . LEU A 1 276 ? -12.383 -9.859 -17.297 1 98.19 276 LEU A C 1
ATOM 2136 O O . LEU A 1 276 ? -12.281 -11.039 -17.641 1 98.19 276 LEU A O 1
ATOM 2140 N N . TYR A 1 277 ? -13.508 -9.289 -16.891 1 98.19 277 TYR A N 1
ATOM 2141 C CA . TYR A 1 277 ? -14.766 -10.023 -16.781 1 98.19 277 TYR A CA 1
ATOM 2142 C C . TYR A 1 277 ? -15.141 -10.664 -18.109 1 98.19 277 TYR A C 1
ATOM 2144 O O . TYR A 1 277 ? -15.641 -11.789 -18.156 1 98.19 277 TYR A O 1
ATOM 2152 N N . ASP A 1 278 ? -14.781 -10.047 -19.203 1 97.81 278 ASP A N 1
ATOM 2153 C CA . ASP A 1 278 ? -15.203 -10.492 -20.516 1 97.81 278 ASP A CA 1
ATOM 2154 C C . ASP A 1 278 ? -14.055 -11.141 -21.281 1 97.81 278 ASP A C 1
ATOM 2156 O O . ASP A 1 278 ? -14.164 -11.414 -22.484 1 97.81 278 ASP A O 1
ATOM 2160 N N . ALA A 1 279 ? -12.961 -11.469 -20.641 1 98.06 279 ALA A N 1
ATOM 2161 C CA . ALA A 1 279 ? -11.75 -11.898 -21.328 1 98.06 279 ALA A CA 1
ATOM 2162 C C . ALA A 1 279 ? -11.703 -13.422 -21.438 1 98.06 279 ALA A C 1
ATOM 2164 O O . ALA A 1 279 ? -10.656 -14.039 -21.219 1 98.06 279 ALA A O 1
ATOM 2165 N N . ASP A 1 280 ? -12.742 -14.062 -21.859 1 97.56 280 ASP A N 1
ATOM 2166 C CA . ASP A 1 280 ? -12.82 -15.523 -21.938 1 97.56 280 ASP A CA 1
ATOM 2167 C C . ASP A 1 280 ? -11.891 -16.062 -23.016 1 97.56 280 ASP A C 1
ATOM 2169 O O . ASP A 1 280 ? -11.344 -17.156 -22.891 1 97.56 280 ASP A O 1
ATOM 2173 N N . ASP A 1 281 ? -11.766 -15.305 -24.062 1 97.81 281 ASP A N 1
ATOM 2174 C CA . ASP A 1 281 ? -10.859 -15.727 -25.125 1 97.81 281 ASP A CA 1
ATOM 2175 C C . ASP A 1 281 ? -9.43 -15.852 -24.625 1 97.81 281 ASP A C 1
ATOM 2177 O O . ASP A 1 281 ? -8.727 -16.812 -24.953 1 97.81 281 ASP A O 1
ATOM 2181 N N . ARG A 1 282 ? -8.977 -14.914 -23.859 1 98 282 ARG A N 1
ATOM 2182 C CA . ARG A 1 282 ? -7.633 -14.953 -23.297 1 98 282 ARG A CA 1
ATOM 2183 C C . ARG A 1 282 ? -7.48 -16.109 -22.312 1 98 282 ARG A C 1
ATOM 2185 O O . ARG A 1 282 ? -6.445 -16.781 -22.297 1 98 282 ARG A O 1
ATOM 2192 N N . ARG A 1 283 ? -8.516 -16.328 -21.484 1 98.31 283 ARG A N 1
ATOM 2193 C CA . ARG A 1 283 ? -8.484 -17.438 -20.547 1 98.31 283 ARG A CA 1
ATOM 2194 C C . ARG A 1 283 ? -8.406 -18.781 -21.266 1 98.31 283 ARG A C 1
ATOM 2196 O O . ARG A 1 283 ? -7.688 -19.688 -20.844 1 98.31 283 ARG A O 1
ATOM 2203 N N . ARG A 1 284 ? -9.109 -18.906 -22.344 1 98 284 ARG A N 1
ATOM 2204 C CA . ARG A 1 284 ? -9.07 -20.125 -23.125 1 98 284 ARG A CA 1
ATOM 2205 C C . ARG A 1 284 ? -7.684 -20.375 -23.703 1 98 284 ARG A C 1
ATOM 2207 O O . ARG A 1 284 ? -7.164 -21.484 -23.641 1 98 284 ARG A O 1
ATOM 2214 N N . LYS A 1 285 ? -7.141 -19.328 -24.25 1 98.31 285 LYS A N 1
ATOM 2215 C CA . LYS A 1 285 ? -5.789 -19.469 -24.781 1 98.31 285 LYS A CA 1
ATOM 2216 C C . LYS A 1 285 ? -4.801 -19.859 -23.688 1 98.31 285 LYS A C 1
ATOM 2218 O O . LYS A 1 285 ? -3.943 -20.719 -23.906 1 98.31 285 LYS A O 1
ATOM 2223 N N . LEU A 1 286 ? -4.871 -19.219 -22.562 1 98.31 286 LEU A N 1
ATOM 2224 C CA . LEU A 1 286 ? -3.99 -19.562 -21.453 1 98.31 286 LEU A CA 1
ATOM 2225 C C . LEU A 1 286 ? -4.164 -21.016 -21.047 1 98.31 286 LEU A C 1
ATOM 2227 O O . LEU A 1 286 ? -3.184 -21.703 -20.75 1 98.31 286 LEU A O 1
ATOM 2231 N N . GLN A 1 287 ? -5.398 -21.469 -21.016 1 97.69 287 GLN A N 1
ATOM 2232 C CA . GLN A 1 287 ? -5.664 -22.859 -20.672 1 97.69 287 GLN A CA 1
ATOM 2233 C C . GLN A 1 287 ? -5.051 -23.797 -21.703 1 97.69 287 GLN A C 1
ATOM 2235 O O . GLN A 1 287 ? -4.555 -24.875 -21.344 1 97.69 287 GLN A O 1
ATOM 2240 N N . ASP A 1 288 ? -5.141 -23.391 -22.938 1 98.38 288 ASP A N 1
ATOM 2241 C CA . ASP A 1 288 ? -4.504 -24.172 -24 1 98.38 288 ASP A CA 1
ATOM 2242 C C . ASP A 1 288 ? -2.998 -24.281 -23.781 1 98.38 288 ASP A C 1
ATOM 2244 O O . ASP A 1 288 ? -2.402 -25.328 -23.984 1 98.38 288 ASP A O 1
ATOM 2248 N N . LEU A 1 289 ? -2.428 -23.188 -23.391 1 98.62 289 LEU A N 1
ATOM 2249 C CA . LEU A 1 289 ? -0.995 -23.172 -23.125 1 98.62 289 LEU A CA 1
ATOM 2250 C C . LEU A 1 289 ? -0.658 -24.062 -21.922 1 98.62 289 LEU A C 1
ATOM 2252 O O . LEU A 1 289 ? 0.354 -24.766 -21.938 1 98.62 289 LEU A O 1
ATOM 2256 N N . VAL A 1 290 ? -1.497 -24.031 -20.906 1 98.19 290 VAL A N 1
ATOM 2257 C CA . VAL A 1 290 ? -1.298 -24.859 -19.734 1 98.19 290 VAL A CA 1
ATOM 2258 C C . VAL A 1 290 ? -1.374 -26.344 -20.125 1 98.19 290 VAL A C 1
ATOM 2260 O O . VAL A 1 290 ? -0.565 -27.156 -19.672 1 98.19 290 VAL A O 1
ATOM 2263 N N . HIS A 1 291 ? -2.326 -26.656 -20.969 1 97.94 291 HIS A N 1
ATOM 2264 C CA . HIS A 1 291 ? -2.463 -28.031 -21.438 1 97.94 291 HIS A CA 1
ATOM 2265 C C . HIS A 1 291 ? -1.231 -28.453 -22.234 1 97.94 291 HIS A C 1
ATOM 2267 O O . HIS A 1 291 ? -0.707 -29.547 -22.016 1 97.94 291 HIS A O 1
ATOM 2273 N N . TYR A 1 292 ? -0.842 -27.578 -23.109 1 98.38 292 TYR A N 1
ATOM 2274 C CA . TYR A 1 292 ? 0.347 -27.875 -23.906 1 98.38 292 TYR A CA 1
ATOM 2275 C C . TYR A 1 292 ? 1.563 -28.062 -23.016 1 98.38 292 TYR A C 1
ATOM 2277 O O . TYR A 1 292 ? 2.354 -29 -23.219 1 98.38 292 TYR A O 1
ATOM 2285 N N . PHE A 1 293 ? 1.729 -27.203 -22.047 1 98.44 293 PHE A N 1
ATOM 2286 C CA . PHE A 1 293 ? 2.822 -27.312 -21.094 1 98.44 293 PHE A CA 1
ATOM 2287 C C . PHE A 1 293 ? 2.787 -28.672 -20.391 1 98.44 293 PHE A C 1
ATOM 2289 O O . PHE A 1 293 ? 3.824 -29.312 -20.219 1 98.44 293 PHE A O 1
ATOM 2296 N N . SER A 1 294 ? 1.625 -29.094 -19.953 1 96.88 294 SER A N 1
ATOM 2297 C CA . SER A 1 294 ? 1.452 -30.375 -19.266 1 96.88 294 SER A CA 1
ATOM 2298 C C . SER A 1 294 ? 1.876 -31.531 -20.141 1 96.88 294 SER A C 1
ATOM 2300 O O . SER A 1 294 ? 2.4 -32.531 -19.656 1 96.88 294 SER A O 1
ATOM 2302 N N . GLU A 1 295 ? 1.631 -31.406 -21.359 1 97.44 295 GLU A N 1
ATOM 2303 C CA . GLU A 1 295 ? 2.068 -32.438 -22.297 1 97.44 295 GLU A CA 1
ATOM 2304 C C . GLU A 1 295 ? 3.592 -32.5 -22.375 1 97.44 295 GLU A C 1
ATOM 2306 O O . GLU A 1 295 ? 4.168 -33.594 -22.406 1 97.44 295 GLU A O 1
ATOM 2311 N N . GLN A 1 296 ? 4.164 -31.344 -22.422 1 97.56 296 GLN A N 1
ATOM 2312 C CA . GLN A 1 296 ? 5.621 -31.297 -22.438 1 97.56 296 GLN A CA 1
ATOM 2313 C C . GLN A 1 296 ? 6.207 -31.875 -21.156 1 97.56 296 GLN A C 1
ATOM 2315 O O . GLN A 1 296 ? 7.246 -32.531 -21.188 1 97.56 296 GLN A O 1
ATOM 2320 N N . VAL A 1 297 ? 5.582 -31.594 -20.047 1 97.56 297 VAL A N 1
ATOM 2321 C CA . VAL A 1 297 ? 6.02 -32.094 -18.75 1 97.56 297 VAL A CA 1
ATOM 2322 C C . VAL A 1 297 ? 6.012 -33.625 -18.766 1 97.56 297 VAL A C 1
ATOM 2324 O O . VAL A 1 297 ? 6.93 -34.25 -18.234 1 97.56 297 VAL A O 1
ATOM 2327 N N . ARG A 1 298 ? 5.062 -34.219 -19.359 1 95.88 298 ARG A N 1
ATOM 2328 C CA . ARG A 1 298 ? 4.922 -35.656 -19.406 1 95.88 298 ARG A CA 1
ATOM 2329 C C . ARG A 1 298 ? 6.07 -36.312 -20.188 1 95.88 298 ARG A C 1
ATOM 2331 O O . ARG A 1 298 ? 6.469 -37.438 -19.906 1 95.88 298 ARG A O 1
ATOM 2338 N N . LEU A 1 299 ? 6.559 -35.594 -21.062 1 95.12 299 LEU A N 1
ATOM 2339 C CA . LEU A 1 299 ? 7.613 -36.094 -21.938 1 95.12 299 LEU A CA 1
ATOM 2340 C C . LEU A 1 299 ? 8.992 -35.75 -21.375 1 95.12 299 LEU A C 1
ATOM 2342 O O . LEU A 1 299 ? 10.008 -36.25 -21.875 1 95.12 299 LEU A O 1
ATOM 2346 N N . SER A 1 300 ? 9.062 -34.969 -20.375 1 95.81 300 SER A N 1
ATOM 2347 C CA . SER A 1 300 ? 10.312 -34.469 -19.812 1 95.81 300 SER A CA 1
ATOM 2348 C C . SER A 1 300 ? 10.812 -35.344 -18.688 1 95.81 300 SER A C 1
ATOM 2350 O O . SER A 1 300 ? 10.016 -35.812 -17.875 1 95.81 300 SER A O 1
ATOM 2352 N N . PRO A 1 301 ? 12.094 -35.562 -18.625 1 94.56 301 PRO A N 1
ATOM 2353 C CA . PRO A 1 301 ? 12.656 -36.312 -17.5 1 94.56 301 PRO A CA 1
ATOM 2354 C C . PRO A 1 301 ? 12.805 -35.469 -16.234 1 94.56 301 PRO A C 1
ATOM 2356 O O . PRO A 1 301 ? 13.227 -36 -15.195 1 94.56 301 PRO A O 1
ATOM 2359 N N . LEU A 1 302 ? 12.516 -34.25 -16.312 1 96.25 302 LEU A N 1
ATOM 2360 C CA . LEU A 1 302 ? 12.672 -33.344 -15.172 1 96.25 302 LEU A CA 1
ATOM 2361 C C . LEU A 1 302 ? 11.523 -33.531 -14.188 1 96.25 302 LEU A C 1
ATOM 2363 O O . LEU A 1 302 ? 10.43 -33.969 -14.562 1 96.25 302 LEU A O 1
ATOM 2367 N N . LYS A 1 303 ? 11.766 -33.188 -12.953 1 96.38 303 LYS A N 1
ATOM 2368 C CA . LYS A 1 303 ? 10.781 -33.375 -11.891 1 96.38 303 LYS A CA 1
ATOM 2369 C C . LYS A 1 303 ? 9.906 -32.125 -11.734 1 96.38 303 LYS A C 1
ATOM 2371 O O . LYS A 1 303 ? 10.289 -31.172 -11.039 1 96.38 303 LYS A O 1
ATOM 2376 N N . TRP A 1 304 ? 8.766 -32.188 -12.266 1 96.62 304 TRP A N 1
ATOM 2377 C CA . TRP A 1 304 ? 7.812 -31.078 -12.195 1 96.62 304 TRP A CA 1
ATOM 2378 C C . TRP A 1 304 ? 6.723 -31.375 -11.164 1 96.62 304 TRP A C 1
ATOM 2380 O O . TRP A 1 304 ? 6.262 -32.5 -11.039 1 96.62 304 TRP A O 1
ATOM 2390 N N . CYS A 1 305 ? 6.285 -30.344 -10.445 1 93.38 305 CYS A N 1
ATOM 2391 C CA . CYS A 1 305 ? 5.09 -30.453 -9.617 1 93.38 305 CYS A CA 1
ATOM 2392 C C . CYS A 1 305 ? 3.836 -30.531 -10.477 1 93.38 305 CYS A C 1
ATOM 2394 O O . CYS A 1 305 ? 3.789 -29.969 -11.57 1 93.38 305 CYS A O 1
ATOM 2396 N N . ARG A 1 306 ? 2.914 -31.328 -9.977 1 90.38 306 ARG A N 1
ATOM 2397 C CA . ARG A 1 306 ? 1.635 -31.391 -10.672 1 90.38 306 ARG A CA 1
ATOM 2398 C C . ARG A 1 306 ? 0.877 -30.078 -10.539 1 90.38 306 ARG A C 1
ATOM 2400 O O . ARG A 1 306 ? 0.709 -29.562 -9.43 1 90.38 306 ARG A O 1
ATOM 2407 N N . SER A 1 307 ? 0.478 -29.469 -11.602 1 93.94 307 SER A N 1
ATOM 2408 C CA . SER A 1 307 ? -0.286 -28.219 -11.609 1 93.94 307 SER A CA 1
ATOM 2409 C C . SER A 1 307 ? -1.175 -28.125 -12.844 1 93.94 307 SER A C 1
ATOM 2411 O O . SER A 1 307 ? -0.762 -28.516 -13.945 1 93.94 307 SER A O 1
ATOM 2413 N N . LYS A 1 308 ? -2.373 -27.672 -12.633 1 93.94 308 LYS A N 1
ATOM 2414 C CA . LYS A 1 308 ? -3.307 -27.453 -13.734 1 93.94 308 LYS A CA 1
ATOM 2415 C C . LYS A 1 308 ? -3.527 -25.969 -13.984 1 93.94 308 LYS A C 1
ATOM 2417 O O . LYS A 1 308 ? -4.5 -25.578 -14.641 1 93.94 308 LYS A O 1
ATOM 2422 N N . THR A 1 309 ? -2.695 -25.156 -13.414 1 97.25 309 THR A N 1
ATOM 2423 C CA . THR A 1 309 ? -2.844 -23.703 -13.547 1 97.25 309 THR A CA 1
ATOM 2424 C C . THR A 1 309 ? -1.652 -23.109 -14.289 1 97.25 309 THR A C 1
ATOM 2426 O O . THR A 1 309 ? -0.761 -23.828 -14.734 1 97.25 309 THR A O 1
ATOM 2429 N N . ALA A 1 310 ? -1.658 -21.828 -14.461 1 97.75 310 ALA A N 1
ATOM 2430 C CA . ALA A 1 310 ? -0.619 -21.094 -15.188 1 97.75 310 ALA A CA 1
ATOM 2431 C C . ALA A 1 310 ? 0.706 -21.141 -14.43 1 97.75 310 ALA A C 1
ATOM 2433 O O . ALA A 1 310 ? 1.756 -20.812 -14.992 1 97.75 310 ALA A O 1
ATOM 2434 N N . ILE A 1 311 ? 0.68 -21.531 -13.195 1 98 311 ILE A N 1
ATOM 2435 C CA . ILE A 1 311 ? 1.881 -21.609 -12.367 1 98 311 ILE A CA 1
ATOM 2436 C C . ILE A 1 311 ? 2.428 -23.031 -12.391 1 98 311 ILE A C 1
ATOM 2438 O O . ILE A 1 311 ? 1.746 -23.984 -11.984 1 98 311 ILE A O 1
ATOM 2442 N N . GLN A 1 312 ? 3.594 -23.156 -12.852 1 97.81 312 GLN A N 1
ATOM 2443 C CA . GLN A 1 312 ? 4.305 -24.422 -12.93 1 97.81 312 GLN A CA 1
ATOM 2444 C C . GLN A 1 312 ? 5.598 -24.375 -12.117 1 97.81 312 GLN A C 1
ATOM 2446 O O . GLN A 1 312 ? 6.16 -23.312 -11.891 1 97.81 312 GLN A O 1
ATOM 2451 N N . TYR A 1 313 ? 6.016 -25.547 -11.656 1 97.06 313 TYR A N 1
ATOM 2452 C CA . TYR A 1 313 ? 7.164 -25.547 -10.758 1 97.06 313 TYR A CA 1
ATOM 2453 C C . TYR A 1 313 ? 8.078 -26.734 -11.039 1 97.06 313 TYR A C 1
ATOM 2455 O O . TYR A 1 313 ? 7.637 -27.891 -10.992 1 97.06 313 TYR A O 1
ATOM 2463 N N . LEU A 1 314 ? 9.312 -26.453 -11.352 1 97.5 314 LEU A N 1
ATOM 2464 C CA . LEU A 1 314 ? 10.352 -27.453 -11.523 1 97.5 314 LEU A CA 1
ATOM 2465 C C . LEU A 1 314 ? 11.141 -27.641 -10.234 1 97.5 314 LEU A C 1
ATOM 2467 O O . LEU A 1 314 ? 11.773 -26.703 -9.742 1 97.5 314 LEU A O 1
ATOM 2471 N N . ILE A 1 315 ? 11.117 -28.812 -9.688 1 96.38 315 ILE A N 1
ATOM 2472 C CA . ILE A 1 315 ? 11.883 -29.109 -8.484 1 96.38 315 ILE A CA 1
ATOM 2473 C C . ILE A 1 315 ? 13.305 -29.516 -8.859 1 96.38 315 ILE A C 1
ATOM 2475 O O . ILE A 1 315 ? 13.516 -30.453 -9.633 1 96.38 315 ILE A O 1
ATOM 2479 N N . LEU A 1 316 ? 14.227 -28.766 -8.273 1 95.25 316 LEU A N 1
ATOM 2480 C CA . LEU A 1 316 ? 15.633 -29.078 -8.5 1 95.25 316 LEU A CA 1
ATOM 2481 C C . LEU A 1 316 ? 16.281 -29.609 -7.227 1 95.25 316 LEU A C 1
ATOM 2483 O O . LEU A 1 316 ? 17.328 -30.266 -7.281 1 95.25 316 LEU A O 1
ATOM 2487 N N . GLY A 1 317 ? 15.805 -29.266 -5.992 1 92.19 317 GLY A N 1
ATOM 2488 C CA . GLY A 1 317 ? 16.188 -29.859 -4.719 1 92.19 317 GLY A CA 1
ATOM 2489 C C . GLY A 1 317 ? 17.469 -29.266 -4.156 1 92.19 317 GLY A C 1
ATOM 2490 O O . GLY A 1 317 ? 18.031 -29.797 -3.188 1 92.19 317 GLY A O 1
ATOM 2491 N N . CYS A 1 318 ? 18.031 -28.312 -4.797 1 89.88 318 CYS A N 1
ATOM 2492 C CA . CYS A 1 318 ? 19.266 -27.656 -4.395 1 89.88 318 CYS A CA 1
ATOM 2493 C C . CYS A 1 318 ? 19.219 -26.156 -4.703 1 89.88 318 CYS A C 1
ATOM 2495 O O . CYS A 1 318 ? 19.062 -25.766 -5.859 1 89.88 318 CYS A O 1
ATOM 2497 N N . PRO A 1 319 ? 19.359 -25.375 -3.635 1 88.25 319 PRO A N 1
ATOM 2498 C CA . PRO A 1 319 ? 19.297 -23.922 -3.838 1 88.25 319 PRO A CA 1
ATOM 2499 C C . PRO A 1 319 ? 20.297 -23.422 -4.875 1 88.25 319 PRO A C 1
ATOM 2501 O O . PRO A 1 319 ? 19.984 -22.547 -5.676 1 88.25 319 PRO A O 1
ATOM 2504 N N . TYR A 1 320 ? 21.422 -23.984 -4.848 1 88.69 320 TYR A N 1
ATOM 2505 C CA . TYR A 1 320 ? 22.453 -23.578 -5.801 1 88.69 320 TYR A CA 1
ATOM 2506 C C . TYR A 1 320 ? 22.016 -23.875 -7.23 1 88.69 320 TYR A C 1
ATOM 2508 O O . TYR A 1 320 ? 22.203 -23.047 -8.125 1 88.69 320 TYR A O 1
ATOM 2516 N N . LEU A 1 321 ? 21.422 -25.016 -7.434 1 92.69 321 LEU A N 1
ATOM 2517 C CA . LEU A 1 321 ? 20.969 -25.406 -8.766 1 92.69 321 LEU A CA 1
ATOM 2518 C C . LEU A 1 321 ? 19.844 -24.484 -9.25 1 92.69 321 LEU A C 1
ATOM 2520 O O . LEU A 1 321 ? 19.781 -24.156 -10.438 1 92.69 321 LEU A O 1
ATOM 2524 N N . ALA A 1 322 ? 18.984 -24.141 -8.344 1 93.75 322 ALA A N 1
ATOM 2525 C CA . ALA A 1 322 ? 17.891 -23.25 -8.711 1 93.75 322 ALA A CA 1
ATOM 2526 C C . ALA A 1 322 ? 18.406 -21.922 -9.273 1 93.75 322 ALA A C 1
ATOM 2528 O O . ALA A 1 322 ? 17.969 -21.484 -10.336 1 93.75 322 ALA A O 1
ATOM 2529 N N . VAL A 1 323 ? 19.359 -21.391 -8.594 1 91.31 323 VAL A N 1
ATOM 2530 C CA . VAL A 1 323 ? 19.938 -20.125 -9 1 91.31 323 VAL A CA 1
ATOM 2531 C C . VAL A 1 323 ? 20.719 -20.297 -10.297 1 91.31 323 VAL A C 1
ATOM 2533 O O . VAL A 1 323 ? 20.609 -19.484 -11.211 1 91.31 323 VAL A O 1
ATOM 2536 N N . LYS A 1 324 ? 21.484 -21.312 -10.336 1 94 324 LYS A N 1
ATOM 2537 C CA . LYS A 1 324 ? 22.297 -21.594 -11.516 1 94 324 LYS A CA 1
ATOM 2538 C C . LYS A 1 324 ? 21.406 -21.75 -12.758 1 94 324 LYS A C 1
ATOM 2540 O O . LYS A 1 324 ? 21.703 -21.172 -13.805 1 94 324 LYS A O 1
ATOM 2545 N N . TYR A 1 325 ? 20.359 -22.547 -12.641 1 96.31 325 TYR A N 1
ATOM 2546 C CA . TYR A 1 325 ? 19.438 -22.75 -13.758 1 96.31 325 TYR A CA 1
ATOM 2547 C C . TYR A 1 325 ? 18.812 -21.438 -14.211 1 96.31 325 TYR A C 1
ATOM 2549 O O . TYR A 1 325 ? 18.734 -21.172 -15.414 1 96.31 325 TYR A O 1
ATOM 2557 N N . ALA A 1 326 ? 18.359 -20.641 -13.281 1 94.69 326 ALA A N 1
ATOM 2558 C CA . ALA A 1 326 ? 17.75 -19.359 -13.609 1 94.69 326 ALA A CA 1
ATOM 2559 C C . ALA A 1 326 ? 18.734 -18.469 -14.367 1 94.69 326 ALA A C 1
ATOM 2561 O O . ALA A 1 326 ? 18.359 -17.812 -15.344 1 94.69 326 ALA A O 1
ATOM 2562 N N . GLN A 1 327 ? 19.969 -18.469 -13.93 1 93.38 327 GLN A N 1
ATOM 2563 C CA . GLN A 1 327 ? 21 -17.641 -14.562 1 93.38 327 GLN A CA 1
ATOM 2564 C C . GLN A 1 327 ? 21.312 -18.125 -15.977 1 93.38 327 GLN A C 1
ATOM 2566 O O . GLN A 1 327 ? 21.469 -17.328 -16.891 1 93.38 327 GLN A O 1
ATOM 2571 N N . LEU A 1 328 ? 21.438 -19.391 -16.078 1 96.69 328 LEU A N 1
ATOM 2572 C CA . LEU A 1 328 ? 21.734 -19.969 -17.391 1 96.69 328 LEU A CA 1
ATOM 2573 C C . LEU A 1 328 ? 20.578 -19.719 -18.375 1 96.69 328 LEU A C 1
ATOM 2575 O O . LEU A 1 328 ? 20.812 -19.453 -19.547 1 96.69 328 LEU A O 1
ATOM 2579 N N . LEU A 1 329 ? 19.375 -19.828 -17.875 1 97.19 329 LEU A N 1
ATOM 2580 C CA . LEU A 1 329 ? 18.219 -19.516 -18.703 1 97.19 329 LEU A CA 1
ATOM 2581 C C . LEU A 1 329 ? 18.219 -18.047 -19.109 1 97.19 329 LEU A C 1
ATOM 2583 O O . LEU A 1 329 ? 17.906 -17.719 -20.266 1 97.19 329 LEU A O 1
ATOM 2587 N N . GLN A 1 330 ? 18.516 -17.25 -18.188 1 94.38 330 GLN A N 1
ATOM 2588 C CA . GLN A 1 330 ? 18.562 -15.812 -18.469 1 94.38 330 GLN A CA 1
ATOM 2589 C C . GLN A 1 330 ? 19.578 -15.5 -19.562 1 94.38 330 GLN A C 1
ATOM 2591 O O . GLN A 1 330 ? 19.328 -14.633 -20.406 1 94.38 330 GLN A O 1
ATOM 2596 N N . ALA A 1 331 ? 20.703 -16.125 -19.484 1 94.62 331 ALA A N 1
ATOM 2597 C CA . ALA A 1 331 ? 21.719 -15.969 -20.516 1 94.62 331 ALA A CA 1
ATOM 2598 C C . ALA A 1 331 ? 21.188 -16.359 -21.891 1 94.62 331 ALA A C 1
ATOM 2600 O O . ALA A 1 331 ? 21.719 -15.914 -22.922 1 94.62 331 ALA A O 1
ATOM 2601 N N . LYS A 1 332 ? 20.172 -17.203 -21.859 1 96.31 332 LYS A N 1
ATOM 2602 C CA . LYS A 1 332 ? 19.516 -17.594 -23.094 1 96.31 332 LYS A CA 1
ATOM 2603 C C . LYS A 1 332 ? 18.25 -16.781 -23.328 1 96.31 332 LYS A C 1
ATOM 2605 O O . LYS A 1 332 ? 17.359 -17.203 -24.078 1 96.31 332 LYS A O 1
ATOM 2610 N N . SER A 1 333 ? 18.016 -15.719 -22.609 1 95.75 333 SER A N 1
ATOM 2611 C CA . SER A 1 333 ? 16.938 -14.75 -22.766 1 95.75 333 SER A CA 1
ATOM 2612 C C . SER A 1 333 ? 15.617 -15.32 -22.266 1 95.75 333 SER A C 1
ATOM 2614 O O . SER A 1 333 ? 14.555 -15.016 -22.812 1 95.75 333 SER A O 1
ATOM 2616 N N . ILE A 1 334 ? 15.719 -16.234 -21.375 1 97.25 334 ILE A N 1
ATOM 2617 C CA . ILE A 1 334 ? 14.547 -16.766 -20.688 1 97.25 334 ILE A CA 1
ATOM 2618 C C . ILE A 1 334 ? 14.578 -16.344 -19.219 1 97.25 334 ILE A C 1
ATOM 2620 O O . ILE A 1 334 ? 15.57 -16.578 -18.531 1 97.25 334 ILE A O 1
ATOM 2624 N N . VAL A 1 335 ? 13.508 -15.758 -18.797 1 95.44 335 VAL A N 1
ATOM 2625 C CA . VAL A 1 335 ? 13.453 -15.32 -17.406 1 95.44 335 VAL A CA 1
ATOM 2626 C C . VAL A 1 335 ? 12.547 -16.25 -16.609 1 95.44 335 VAL A C 1
ATOM 2628 O O . VAL A 1 335 ? 11.352 -16.344 -16.875 1 95.44 335 VAL A O 1
ATOM 2631 N N . CYS A 1 336 ? 13.125 -16.922 -15.656 1 95.25 336 CYS A N 1
ATOM 2632 C CA . CYS A 1 336 ? 12.43 -17.734 -14.68 1 95.25 336 CYS A CA 1
ATOM 2633 C C . CYS A 1 336 ? 12.891 -17.406 -13.266 1 95.25 336 CYS A C 1
ATOM 2635 O O . CYS A 1 336 ? 14.047 -17.047 -13.055 1 95.25 336 CYS A O 1
ATOM 2637 N N . GLN A 1 337 ? 12.016 -17.594 -12.375 1 92.5 337 GLN A N 1
ATOM 2638 C CA . GLN A 1 337 ? 12.344 -17.266 -11 1 92.5 337 GLN A CA 1
ATOM 2639 C C . GLN A 1 337 ? 12.883 -18.484 -10.25 1 92.5 337 GLN A C 1
ATOM 2641 O O . GLN A 1 337 ? 12.242 -19.531 -10.227 1 92.5 337 GLN A O 1
ATOM 2646 N N . ALA A 1 338 ? 14.078 -18.25 -9.656 1 92.81 338 ALA A N 1
ATOM 2647 C CA . ALA A 1 338 ? 14.562 -19.266 -8.711 1 92.81 338 ALA A CA 1
ATOM 2648 C C . ALA A 1 338 ? 13.852 -19.141 -7.367 1 92.81 338 ALA A C 1
ATOM 2650 O O . ALA A 1 338 ? 13.695 -18.031 -6.84 1 92.81 338 ALA A O 1
ATOM 2651 N N . VAL A 1 339 ? 13.312 -20.203 -6.922 1 90.44 339 VAL A N 1
ATOM 2652 C CA . VAL A 1 339 ? 12.664 -20.266 -5.617 1 90.44 339 VAL A CA 1
ATOM 2653 C C . VAL A 1 339 ? 13.523 -21.062 -4.648 1 90.44 339 VAL A C 1
ATOM 2655 O O . VAL A 1 339 ? 13.898 -22.203 -4.938 1 90.44 339 VAL A O 1
ATOM 2658 N N . ARG A 1 340 ? 13.922 -20.422 -3.584 1 85.56 340 ARG A N 1
ATOM 2659 C CA . ARG A 1 340 ? 14.836 -21.062 -2.637 1 85.56 340 ARG A CA 1
ATOM 2660 C C . ARG A 1 340 ? 14.383 -20.828 -1.2 1 85.56 340 ARG A C 1
ATOM 2662 O O . ARG A 1 340 ? 13.305 -20.281 -0.964 1 85.56 340 ARG A O 1
ATOM 2669 N N . VAL A 1 341 ? 15.094 -21.328 -0.279 1 78.75 341 VAL A N 1
ATOM 2670 C CA . VAL A 1 341 ? 14.867 -21.094 1.143 1 78.75 341 VAL A CA 1
ATOM 2671 C C . VAL A 1 341 ? 14.961 -19.594 1.438 1 78.75 341 VAL A C 1
ATOM 2673 O O . VAL A 1 341 ? 15.758 -18.875 0.825 1 78.75 341 VAL A O 1
ATOM 2676 N N . PRO A 1 342 ? 14.062 -19.141 2.213 1 74.25 342 PRO A N 1
ATOM 2677 C CA . PRO A 1 342 ? 13.109 -19.797 3.102 1 74.25 342 PRO A CA 1
ATOM 2678 C C . PRO A 1 342 ? 11.711 -19.906 2.496 1 74.25 342 PRO A C 1
ATOM 2680 O O . PRO A 1 342 ? 10.781 -20.359 3.162 1 74.25 342 PRO A O 1
ATOM 2683 N N . THR A 1 343 ? 11.555 -19.5 1.281 1 77.12 343 THR A N 1
ATOM 2684 C CA . THR A 1 343 ? 10.234 -19.547 0.668 1 77.12 343 THR A CA 1
ATOM 2685 C C . THR A 1 343 ? 9.719 -20.984 0.601 1 77.12 343 THR A C 1
ATOM 2687 O O . THR A 1 343 ? 8.531 -21.234 0.819 1 77.12 343 THR A O 1
ATOM 2690 N N . VAL A 1 344 ? 10.641 -21.859 0.278 1 81.25 344 VAL A N 1
ATOM 2691 C CA . VAL A 1 344 ? 10.344 -23.281 0.278 1 81.25 344 VAL A CA 1
ATOM 2692 C C . VAL A 1 344 ? 11.445 -24.047 1.014 1 81.25 344 VAL A C 1
ATOM 2694 O O . VAL A 1 344 ? 12.5 -23.469 1.321 1 81.25 344 VAL A O 1
ATOM 2697 N N . SER A 1 345 ? 11.156 -25.266 1.341 1 82.75 345 SER A N 1
ATOM 2698 C CA . SER A 1 345 ? 12.203 -26.078 1.942 1 82.75 345 SER A CA 1
ATOM 2699 C C . SER A 1 345 ? 13.344 -26.328 0.959 1 82.75 345 SER A C 1
ATOM 2701 O O . SER A 1 345 ? 13.172 -26.172 -0.251 1 82.75 345 SER A O 1
ATOM 2703 N N . ALA A 1 346 ? 14.453 -26.672 1.502 1 85.44 346 ALA A N 1
ATOM 2704 C CA . ALA A 1 346 ? 15.633 -26.922 0.674 1 85.44 346 ALA A CA 1
ATOM 2705 C C . ALA A 1 346 ? 15.352 -27.969 -0.389 1 85.44 346 ALA A C 1
ATOM 2707 O O . ALA A 1 346 ? 15.773 -27.828 -1.539 1 85.44 346 ALA A O 1
ATOM 2708 N N . GLN A 1 347 ? 14.609 -28.969 0.051 1 89.56 347 GLN A N 1
ATOM 2709 C CA . GLN A 1 347 ? 14.344 -30.094 -0.843 1 89.56 347 GLN A CA 1
ATOM 2710 C C . GLN A 1 347 ? 13.367 -29.703 -1.945 1 89.56 347 GLN A C 1
ATOM 2712 O O . GLN A 1 347 ? 13.289 -30.359 -2.982 1 89.56 347 GLN A O 1
ATOM 2717 N N . GLN A 1 348 ? 12.719 -28.547 -1.744 1 90.38 348 GLN A N 1
ATOM 2718 C CA . GLN A 1 348 ? 11.688 -28.141 -2.688 1 90.38 348 GLN A CA 1
ATOM 2719 C C . GLN A 1 348 ? 12.141 -26.938 -3.516 1 90.38 348 GLN A C 1
ATOM 2721 O O . GLN A 1 348 ? 11.352 -26.359 -4.258 1 90.38 348 GLN A O 1
ATOM 2726 N N . THR A 1 349 ? 13.438 -26.641 -3.436 1 93 349 THR A N 1
ATOM 2727 C CA . THR A 1 349 ? 13.953 -25.516 -4.211 1 93 349 THR A CA 1
ATOM 2728 C C . THR A 1 349 ? 13.891 -25.812 -5.707 1 93 349 THR A C 1
ATOM 2730 O O . THR A 1 349 ? 13.969 -26.984 -6.113 1 93 349 THR A O 1
ATOM 2733 N N . GLY A 1 350 ? 13.688 -24.797 -6.488 1 95.62 350 GLY A N 1
ATOM 2734 C CA . GLY A 1 350 ? 13.578 -25 -7.922 1 95.62 350 GLY A CA 1
ATOM 2735 C C . GLY A 1 350 ? 13.258 -23.734 -8.688 1 95.62 350 GLY A C 1
ATOM 2736 O O . GLY A 1 350 ? 13.758 -22.656 -8.352 1 95.62 350 GLY A O 1
ATOM 2737 N N . LEU A 1 351 ? 12.555 -23.922 -9.836 1 96.69 351 LEU A N 1
ATOM 2738 C CA . LEU A 1 351 ? 12.188 -22.812 -10.711 1 96.69 351 LEU A CA 1
ATOM 2739 C C . LEU A 1 351 ? 10.672 -22.688 -10.82 1 96.69 351 LEU A C 1
ATOM 2741 O O . LEU A 1 351 ? 9.977 -23.672 -11.078 1 96.69 351 LEU A O 1
ATOM 2745 N N . ARG A 1 352 ? 10.227 -21.531 -10.547 1 96.75 352 ARG A N 1
ATOM 2746 C CA . ARG A 1 352 ? 8.828 -21.219 -10.805 1 96.75 352 ARG A CA 1
ATOM 2747 C C . ARG A 1 352 ? 8.633 -20.688 -12.219 1 96.75 352 ARG A C 1
ATOM 2749 O O . ARG A 1 352 ? 9.336 -19.766 -12.641 1 96.75 352 ARG A O 1
ATOM 2756 N N . VAL A 1 353 ? 7.754 -21.297 -12.922 1 97.81 353 VAL A N 1
ATOM 2757 C CA . VAL A 1 353 ? 7.434 -20.906 -14.297 1 97.81 353 VAL A CA 1
ATOM 2758 C C . VAL A 1 353 ? 5.984 -20.438 -14.375 1 97.81 353 VAL A C 1
ATOM 2760 O O . VAL A 1 353 ? 5.062 -21.172 -14.031 1 97.81 353 VAL A O 1
ATOM 2763 N N . VAL A 1 354 ? 5.793 -19.25 -14.82 1 97.94 354 VAL A N 1
ATOM 2764 C CA . VAL A 1 354 ? 4.457 -18.688 -14.922 1 97.94 354 VAL A CA 1
ATOM 2765 C C . VAL A 1 354 ? 4.102 -18.453 -16.391 1 97.94 354 VAL A C 1
ATOM 2767 O O . VAL A 1 354 ? 4.785 -17.703 -17.094 1 97.94 354 VAL A O 1
ATOM 2770 N N . LEU A 1 355 ? 3.096 -19.125 -16.844 1 98.25 355 LEU A N 1
ATOM 2771 C CA . LEU A 1 355 ? 2.578 -18.906 -18.188 1 98.25 355 LEU A CA 1
ATOM 2772 C C . LEU A 1 355 ? 1.64 -17.719 -18.234 1 98.25 355 LEU A C 1
ATOM 2774 O O . LEU A 1 355 ? 0.884 -17.469 -17.281 1 98.25 355 LEU A O 1
ATOM 2778 N N . ASN A 1 356 ? 1.697 -16.953 -19.281 1 97.25 356 ASN A N 1
ATOM 2779 C CA . ASN A 1 356 ? 0.755 -15.859 -19.484 1 97.25 356 ASN A CA 1
ATOM 2780 C C . ASN A 1 356 ? 0.267 -15.797 -20.938 1 97.25 356 ASN A C 1
ATOM 2782 O O . ASN A 1 356 ? 0.755 -16.531 -21.797 1 97.25 356 ASN A O 1
ATOM 2786 N N . TYR A 1 357 ? -0.708 -15 -21.188 1 97.25 357 TYR A N 1
ATOM 2787 C CA . TYR A 1 357 ? -1.42 -14.891 -22.453 1 97.25 357 TYR A CA 1
ATOM 2788 C C . TYR A 1 357 ? -0.458 -14.578 -23.594 1 97.25 357 TYR A C 1
ATOM 2790 O O . TYR A 1 357 ? -0.667 -15.008 -24.719 1 97.25 357 TYR A O 1
ATOM 2798 N N . HIS A 1 358 ? 0.64 -13.867 -23.375 1 94.69 358 HIS A N 1
ATOM 2799 C CA . HIS A 1 358 ? 1.542 -13.43 -24.438 1 94.69 358 HIS A CA 1
ATOM 2800 C C . HIS A 1 358 ? 2.426 -14.578 -24.922 1 94.69 358 HIS A C 1
ATOM 2802 O O . HIS A 1 358 ? 3.033 -14.492 -25.984 1 94.69 358 HIS A O 1
ATOM 2808 N N . HIS A 1 359 ? 2.564 -15.633 -24.156 1 97.81 359 HIS A N 1
ATOM 2809 C CA . HIS A 1 359 ? 3.365 -16.781 -24.578 1 97.81 359 HIS A CA 1
ATOM 2810 C C . HIS A 1 359 ? 2.703 -17.531 -25.719 1 97.81 359 HIS A C 1
ATOM 2812 O O . HIS A 1 359 ? 1.499 -17.391 -25.953 1 97.81 359 HIS A O 1
ATOM 2818 N N . ASP A 1 360 ? 3.459 -18.219 -26.391 1 97.62 360 ASP A N 1
ATOM 2819 C CA . ASP A 1 360 ? 2.969 -19.203 -27.344 1 97.62 360 ASP A CA 1
ATOM 2820 C C . ASP A 1 360 ? 3.693 -20.531 -27.188 1 97.62 360 ASP A C 1
ATOM 2822 O O . ASP A 1 360 ? 4.527 -20.688 -26.281 1 97.62 360 ASP A O 1
ATOM 2826 N N . GLN A 1 361 ? 3.238 -21.5 -27.984 1 98.25 361 GLN A N 1
ATOM 2827 C CA . GLN A 1 361 ? 3.789 -22.844 -27.859 1 98.25 361 GLN A CA 1
ATOM 2828 C C . GLN A 1 361 ? 5.289 -22.844 -28.141 1 98.25 361 GLN A C 1
ATOM 2830 O O . GLN A 1 361 ? 6.039 -23.609 -27.516 1 98.25 361 GLN A O 1
ATOM 2835 N N . LYS A 1 362 ? 5.766 -21.953 -29.031 1 98.31 362 LYS A N 1
ATOM 2836 C CA . LYS A 1 362 ? 7.184 -21.875 -29.359 1 98.31 362 LYS A CA 1
ATOM 2837 C C . LYS A 1 362 ? 8.008 -21.438 -28.156 1 98.31 362 LYS A C 1
ATOM 2839 O O . LYS A 1 362 ? 9.141 -21.891 -27.969 1 98.31 362 LYS A O 1
ATOM 2844 N N . ASP A 1 363 ? 7.445 -20.547 -27.391 1 98.31 363 ASP A N 1
ATOM 2845 C CA . ASP A 1 363 ? 8.109 -20.109 -26.172 1 98.31 363 ASP A CA 1
ATOM 2846 C C . ASP A 1 363 ? 8.297 -21.281 -25.203 1 98.31 363 ASP A C 1
ATOM 2848 O O . ASP A 1 363 ? 9.352 -21.438 -24.594 1 98.31 363 ASP A O 1
ATOM 2852 N N . ILE A 1 364 ? 7.254 -22.094 -25.062 1 98.62 364 ILE A N 1
ATOM 2853 C CA . ILE A 1 364 ? 7.281 -23.266 -24.188 1 98.62 364 ILE A CA 1
ATOM 2854 C C . ILE A 1 364 ? 8.305 -24.266 -24.703 1 98.62 364 ILE A C 1
ATOM 2856 O O . ILE A 1 364 ? 9.109 -24.797 -23.938 1 98.62 364 ILE A O 1
ATOM 2860 N N . ASP A 1 365 ? 8.266 -24.453 -26.016 1 98.5 365 ASP A N 1
ATOM 2861 C CA . ASP A 1 365 ? 9.234 -25.359 -26.625 1 98.5 365 ASP A CA 1
ATOM 2862 C C . ASP A 1 365 ? 10.664 -24.906 -26.344 1 98.5 365 ASP A C 1
ATOM 2864 O O . ASP A 1 365 ? 11.531 -25.719 -26.031 1 98.5 365 ASP A O 1
ATOM 2868 N N . TYR A 1 366 ? 10.844 -23.641 -26.484 1 98.44 366 TYR A N 1
ATOM 2869 C CA . TYR A 1 366 ? 12.172 -23.078 -26.266 1 98.44 366 TYR A CA 1
ATOM 2870 C C . TYR A 1 366 ? 12.617 -23.266 -24.828 1 98.44 366 TYR A C 1
ATOM 2872 O O . TYR A 1 366 ? 13.766 -23.641 -24.578 1 98.44 366 TYR A O 1
ATOM 2880 N N . LEU A 1 367 ? 11.734 -23.047 -23.891 1 98.5 367 LEU A N 1
ATOM 2881 C CA . LEU A 1 367 ? 12.039 -23.25 -22.469 1 98.5 367 LEU A CA 1
ATOM 2882 C C . LEU A 1 367 ? 12.469 -24.688 -22.219 1 98.5 367 LEU A C 1
ATOM 2884 O O . LEU A 1 367 ? 13.508 -24.922 -21.594 1 98.5 367 LEU A O 1
ATOM 2888 N N . PHE A 1 368 ? 11.711 -25.641 -22.703 1 98.44 368 PHE A N 1
ATOM 2889 C CA . PHE A 1 368 ? 12 -27.047 -22.438 1 98.44 368 PHE A CA 1
ATOM 2890 C C . PHE A 1 368 ? 13.312 -27.453 -23.094 1 98.44 368 PHE A C 1
ATOM 2892 O O . PHE A 1 368 ? 14.109 -28.188 -22.516 1 98.44 368 PHE A O 1
ATOM 2899 N N . ARG A 1 369 ? 13.508 -27 -24.312 1 98.19 369 ARG A N 1
ATOM 2900 C CA . ARG A 1 369 ? 14.758 -27.297 -25 1 98.19 369 ARG A CA 1
ATOM 2901 C C . ARG A 1 369 ? 15.961 -26.828 -24.188 1 98.19 369 ARG A C 1
ATOM 2903 O O . ARG A 1 369 ? 16.922 -27.562 -23.969 1 98.19 369 ARG A O 1
ATOM 2910 N N . GLN A 1 370 ? 15.891 -25.578 -23.703 1 98.06 370 GLN A N 1
ATOM 2911 C CA . GLN A 1 370 ? 17 -25.016 -22.938 1 98.06 370 GLN A CA 1
ATOM 2912 C C . GLN A 1 370 ? 17.156 -25.703 -21.594 1 98.06 370 GLN A C 1
ATOM 2914 O O . GLN A 1 370 ? 18.281 -25.906 -21.125 1 98.06 370 GLN A O 1
ATOM 2919 N N . LEU A 1 371 ? 16.047 -26.031 -20.969 1 98.06 371 LEU A N 1
ATOM 2920 C CA . LEU A 1 371 ? 16.109 -26.75 -19.703 1 98.06 371 LEU A CA 1
ATOM 2921 C C . LEU A 1 371 ? 16.797 -28.094 -19.859 1 98.06 371 LEU A C 1
ATOM 2923 O O . LEU A 1 371 ? 17.609 -28.484 -19.016 1 98.06 371 LEU A O 1
ATOM 2927 N N . HIS A 1 372 ? 16.5 -28.797 -20.922 1 97.25 372 HIS A N 1
ATOM 2928 C CA . HIS A 1 372 ? 17.094 -30.094 -21.172 1 97.25 372 HIS A CA 1
ATOM 2929 C C . HIS A 1 372 ? 18.594 -29.969 -21.469 1 97.25 372 HIS A C 1
ATOM 2931 O O . HIS A 1 372 ? 19.391 -30.781 -21 1 97.25 372 HIS A O 1
ATOM 2937 N N . VAL A 1 373 ? 18.953 -28.938 -22.188 1 97.06 373 VAL A N 1
ATOM 2938 C CA . VAL A 1 373 ? 20.359 -28.688 -22.469 1 97.06 373 VAL A CA 1
ATOM 2939 C C . VAL A 1 373 ? 21.109 -28.406 -21.172 1 97.06 373 VAL A C 1
ATOM 2941 O O . VAL A 1 373 ? 22.188 -28.969 -20.953 1 97.06 373 VAL A O 1
ATOM 2944 N N . ILE A 1 374 ? 20.531 -27.547 -20.375 1 96.56 374 ILE A N 1
ATOM 2945 C CA . ILE A 1 374 ? 21.156 -27.188 -19.109 1 96.56 374 ILE A CA 1
ATOM 2946 C C . ILE A 1 374 ? 21.266 -28.406 -18.219 1 96.56 374 ILE A C 1
ATOM 2948 O O . ILE A 1 374 ? 22.297 -28.641 -17.578 1 96.56 374 ILE A O 1
ATOM 2952 N N . HIS A 1 375 ? 20.203 -29.188 -18.156 1 94.75 375 HIS A N 1
ATOM 2953 C CA . HIS A 1 375 ? 20.172 -30.391 -17.312 1 94.75 375 HIS A CA 1
ATOM 2954 C C . HIS A 1 375 ? 21.234 -31.391 -17.734 1 94.75 375 HIS A C 1
ATOM 2956 O O . HIS A 1 375 ? 21.938 -31.938 -16.891 1 94.75 375 HIS A O 1
ATOM 2962 N N . ASP A 1 376 ? 21.359 -31.641 -18.984 1 94.56 376 ASP A N 1
ATOM 2963 C CA . ASP A 1 376 ? 22.328 -32.594 -19.516 1 94.56 376 ASP A CA 1
ATOM 2964 C C . ASP A 1 376 ? 23.766 -32.125 -19.219 1 94.56 376 ASP A C 1
ATOM 2966 O O . ASP A 1 376 ? 24.625 -32.938 -18.891 1 94.56 376 ASP A O 1
ATOM 2970 N N . ALA A 1 377 ? 23.953 -30.859 -19.328 1 93 377 ALA A N 1
ATOM 2971 C CA . ALA A 1 377 ? 25.281 -30.297 -19.094 1 93 377 ALA A CA 1
ATOM 2972 C C . ALA A 1 377 ? 25.641 -30.359 -17.609 1 93 377 ALA A C 1
ATOM 2974 O O . ALA A 1 377 ? 26.812 -30.469 -17.25 1 93 377 ALA A O 1
ATOM 2975 N N . THR A 1 378 ? 24.688 -30.172 -16.781 1 88.5 378 THR A N 1
ATOM 2976 C CA . THR A 1 378 ? 24.906 -30.125 -15.336 1 88.5 378 THR A CA 1
ATOM 2977 C C . THR A 1 378 ? 25.125 -31.531 -14.773 1 88.5 378 THR A C 1
ATOM 2979 O O . THR A 1 378 ? 25.922 -31.719 -13.852 1 88.5 378 THR A O 1
ATOM 2982 N N . PHE A 1 379 ? 24.469 -32.594 -15.203 1 83 379 PHE A N 1
ATOM 2983 C CA . PHE A 1 379 ? 24.516 -33.906 -14.578 1 83 379 PHE A CA 1
ATOM 2984 C C . PHE A 1 379 ? 25.234 -34.906 -15.469 1 83 379 PHE A C 1
ATOM 2986 O O . PHE A 1 379 ? 25.484 -36.031 -15.062 1 83 379 PHE A O 1
ATOM 2993 N N . THR A 1 380 ? 25.359 -34.812 -16.781 1 72.81 380 THR A N 1
ATOM 2994 C CA . THR A 1 380 ? 26.172 -35.75 -17.578 1 72.81 380 THR A CA 1
ATOM 2995 C C . THR A 1 380 ? 27.656 -35.438 -17.391 1 72.81 380 THR A C 1
ATOM 2997 O O . THR A 1 380 ? 28.5 -36.312 -17.484 1 72.81 380 THR A O 1
ATOM 3000 N N . HIS A 1 381 ? 28.109 -34.188 -16.938 1 48.84 381 HIS A N 1
ATOM 3001 C CA . HIS A 1 381 ? 29.562 -34.156 -16.766 1 48.84 381 HIS A CA 1
ATOM 3002 C C . HIS A 1 381 ? 29.953 -34.531 -15.336 1 48.84 381 HIS A C 1
ATOM 3004 O O . HIS A 1 381 ? 29.266 -34.188 -14.375 1 48.84 381 HIS A O 1
ATOM 3010 N N . MET B 1 1 ? -26.406 -15.18 10.797 1 65.19 1 MET B N 1
ATOM 3011 C CA . MET B 1 1 ? -25.078 -14.727 11.203 1 65.19 1 MET B CA 1
ATOM 3012 C C . MET B 1 1 ? -24.422 -15.75 12.117 1 65.19 1 MET B C 1
ATOM 3014 O O . MET B 1 1 ? -25.094 -16.391 12.922 1 65.19 1 MET B O 1
ATOM 3018 N N . ASN B 1 2 ? -23.156 -16.109 11.797 1 85.25 2 ASN B N 1
ATOM 3019 C CA . ASN B 1 2 ? -22.422 -17.031 12.648 1 85.25 2 ASN B CA 1
ATOM 3020 C C . ASN B 1 2 ? -21.891 -16.328 13.906 1 85.25 2 ASN B C 1
ATOM 3022 O O . ASN B 1 2 ? -22.062 -15.117 14.07 1 85.25 2 ASN B O 1
ATOM 3026 N N . LYS B 1 3 ? -21.516 -17.062 14.898 1 88.31 3 LYS B N 1
ATOM 3027 C CA . LYS B 1 3 ? -21.109 -16.562 16.203 1 88.31 3 LYS B CA 1
ATOM 3028 C C . LYS B 1 3 ? -20.078 -15.453 16.078 1 88.31 3 LYS B C 1
ATOM 3030 O O . LYS B 1 3 ? -20.125 -14.469 16.828 1 88.31 3 LYS B O 1
ATOM 3035 N N . ARG B 1 4 ? -19.172 -15.555 15.188 1 91.88 4 ARG B N 1
ATOM 3036 C CA . ARG B 1 4 ? -18.125 -14.562 15.008 1 91.88 4 ARG B CA 1
ATOM 3037 C C . ARG B 1 4 ? -18.688 -13.25 14.461 1 91.88 4 ARG B C 1
ATOM 3039 O O . ARG B 1 4 ? -18.281 -12.172 14.891 1 91.88 4 ARG B O 1
ATOM 3046 N N . GLU B 1 5 ? -19.594 -13.297 13.586 1 94.44 5 GLU B N 1
ATOM 3047 C CA . GLU B 1 5 ? -20.234 -12.117 13.023 1 94.44 5 GLU B CA 1
ATOM 3048 C C . GLU B 1 5 ? -21.078 -11.398 14.078 1 94.44 5 GLU B C 1
ATOM 3050 O O . GLU B 1 5 ? -21.172 -10.164 14.07 1 94.44 5 GLU B O 1
ATOM 3055 N N . ASP B 1 6 ? -21.609 -12.188 14.969 1 95.12 6 ASP B N 1
ATOM 3056 C CA . ASP B 1 6 ? -22.359 -11.594 16.078 1 95.12 6 ASP B CA 1
ATOM 3057 C C . ASP B 1 6 ? -21.438 -10.773 16.969 1 95.12 6 ASP B C 1
ATOM 3059 O O . ASP B 1 6 ? -21.812 -9.688 17.422 1 95.12 6 ASP B O 1
ATOM 3063 N N . ILE B 1 7 ? -20.312 -11.344 17.219 1 96.06 7 ILE B N 1
ATOM 3064 C CA . ILE B 1 7 ? -19.328 -10.648 18.047 1 96.06 7 ILE B CA 1
ATOM 3065 C C . ILE B 1 7 ? -18.938 -9.328 17.375 1 96.06 7 ILE B C 1
ATOM 3067 O O . ILE B 1 7 ? -18.891 -8.281 18.031 1 96.06 7 ILE B O 1
ATOM 3071 N N . LEU B 1 8 ? -18.656 -9.352 16.094 1 97.12 8 LEU B N 1
ATOM 3072 C CA . LEU B 1 8 ? -18.25 -8.164 15.352 1 97.12 8 LEU B CA 1
ATOM 3073 C C . LEU B 1 8 ? -19.375 -7.133 15.344 1 97.12 8 LEU B C 1
ATOM 3075 O O . LEU B 1 8 ? -19.141 -5.938 15.516 1 97.12 8 LEU B O 1
ATOM 3079 N N . ALA B 1 9 ? -20.609 -7.586 15.102 1 97.44 9 ALA B N 1
ATOM 3080 C CA . ALA B 1 9 ? -21.766 -6.688 15.078 1 97.44 9 ALA B CA 1
ATOM 3081 C C . ALA B 1 9 ? -21.906 -5.961 16.406 1 97.44 9 ALA B C 1
ATOM 3083 O O . ALA B 1 9 ? -22.203 -4.762 16.438 1 97.44 9 ALA B O 1
ATOM 3084 N N . ALA B 1 10 ? -21.734 -6.68 17.453 1 97.62 10 ALA B N 1
ATOM 3085 C CA . ALA B 1 10 ? -21.828 -6.098 18.781 1 97.62 10 ALA B CA 1
ATOM 3086 C C . ALA B 1 10 ? -20.734 -5.062 19.016 1 97.62 10 ALA B C 1
ATOM 3088 O O . ALA B 1 10 ? -20.984 -4.008 19.609 1 97.62 10 ALA B O 1
ATOM 3089 N N . LYS B 1 11 ? -19.562 -5.395 18.625 1 97.19 11 LYS B N 1
ATOM 3090 C CA . LYS B 1 11 ? -18.438 -4.473 18.781 1 97.19 11 LYS B CA 1
ATOM 3091 C C . LYS B 1 11 ? -18.641 -3.205 17.953 1 97.19 11 LYS B C 1
ATOM 3093 O O . LYS B 1 11 ? -18.328 -2.105 18.422 1 97.19 11 LYS B O 1
ATOM 3098 N N . ILE B 1 12 ? -19.141 -3.381 16.781 1 96.81 12 ILE B N 1
ATOM 3099 C CA . ILE B 1 12 ? -19.406 -2.242 15.906 1 96.81 12 ILE B CA 1
ATOM 3100 C C . ILE B 1 12 ? -20.484 -1.365 16.531 1 96.81 12 ILE B C 1
ATOM 3102 O O . ILE B 1 12 ? -20.391 -0.136 16.516 1 96.81 12 ILE B O 1
ATOM 3106 N N . LYS B 1 13 ? -21.516 -1.973 17.031 1 96.56 13 LYS B N 1
ATOM 3107 C CA . LYS B 1 13 ? -22.578 -1.238 17.703 1 96.56 13 LYS B CA 1
ATOM 3108 C C . LYS B 1 13 ? -22.031 -0.445 18.891 1 96.56 13 LYS B C 1
ATOM 3110 O O . LYS B 1 13 ? -22.438 0.696 19.125 1 96.56 13 LYS B O 1
ATOM 3115 N N . ALA B 1 14 ? -21.156 -1.05 19.641 1 95.31 14 ALA B N 1
ATOM 3116 C CA . ALA B 1 14 ? -20.531 -0.375 20.781 1 95.31 14 ALA B CA 1
ATOM 3117 C C . ALA B 1 14 ? -19.766 0.863 20.328 1 95.31 14 ALA B C 1
ATOM 3119 O O . ALA B 1 14 ? -19.797 1.896 21 1 95.31 14 ALA B O 1
ATOM 3120 N N . LEU B 1 15 ? -19.047 0.754 19.234 1 92 15 LEU B N 1
ATOM 3121 C CA . LEU B 1 15 ? -18.328 1.901 18.672 1 92 15 LEU B CA 1
ATOM 3122 C C . LEU B 1 15 ? -19.312 3.012 18.297 1 92 15 LEU B C 1
ATOM 3124 O O . LEU B 1 15 ? -19.031 4.191 18.547 1 92 15 LEU B O 1
ATOM 3128 N N . HIS B 1 16 ? -20.391 2.605 17.656 1 90.44 16 HIS B N 1
ATOM 3129 C CA . HIS B 1 16 ? -21.422 3.568 17.297 1 90.44 16 HIS B CA 1
ATOM 3130 C C . HIS B 1 16 ? -21.953 4.297 18.531 1 90.44 16 HIS B C 1
ATOM 3132 O O . HIS B 1 16 ? -22.062 5.523 18.531 1 90.44 16 HIS B O 1
ATOM 3138 N N . ASP B 1 17 ? -22.188 3.57 19.562 1 91.12 17 ASP B N 1
ATOM 3139 C CA . ASP B 1 17 ? -22.734 4.125 20.797 1 91.12 17 ASP B CA 1
ATOM 3140 C C . ASP B 1 17 ? -21.734 5.062 21.469 1 91.12 17 ASP B C 1
ATOM 3142 O O . ASP B 1 17 ? -22.141 6.023 22.125 1 91.12 17 ASP B O 1
ATOM 3146 N N . GLN B 1 18 ? -20.469 4.832 21.266 1 85.69 18 GLN B N 1
ATOM 3147 C CA . GLN B 1 18 ? -19.422 5.645 21.875 1 85.69 18 GLN B CA 1
ATOM 3148 C C . GLN B 1 18 ? -19.047 6.824 20.984 1 85.69 18 GLN B C 1
ATOM 3150 O O . GLN B 1 18 ? -18.219 7.648 21.344 1 85.69 18 GLN B O 1
ATOM 3155 N N . GLY B 1 19 ? -19.688 6.852 19.828 1 82.56 19 GLY B N 1
ATOM 3156 C CA . GLY B 1 19 ? -19.359 7.926 18.891 1 82.56 19 GLY B CA 1
ATOM 3157 C C . GLY B 1 19 ? -18.031 7.73 18.203 1 82.56 19 GLY B C 1
ATOM 3158 O O . GLY B 1 19 ? -17.438 8.695 17.703 1 82.56 19 GLY B O 1
ATOM 3159 N N . LEU B 1 20 ? -17.516 6.508 18.125 1 85.44 20 LEU B N 1
ATOM 3160 C CA . LEU B 1 20 ? -16.203 6.227 17.562 1 85.44 20 LEU B CA 1
ATOM 3161 C C . LEU B 1 20 ? -16.312 5.52 16.219 1 85.44 20 LEU B C 1
ATOM 3163 O O . LEU B 1 20 ? -15.305 5.227 15.578 1 85.44 20 LEU B O 1
ATOM 3167 N N . HIS B 1 21 ? -17.562 5.316 15.82 1 90.56 21 HIS B N 1
ATOM 3168 C CA . HIS B 1 21 ? -17.812 4.613 14.57 1 90.56 21 HIS B CA 1
ATOM 3169 C C . HIS B 1 21 ? -17.266 5.402 13.383 1 90.56 21 HIS B C 1
ATOM 3171 O O . HIS B 1 21 ? -17.484 6.613 13.281 1 90.56 21 HIS B O 1
ATOM 3177 N N . ARG B 1 22 ? -16.422 4.746 12.539 1 90.69 22 ARG B N 1
ATOM 3178 C CA . ARG B 1 22 ? -15.883 5.344 11.32 1 90.69 22 ARG B CA 1
ATOM 3179 C C . ARG B 1 22 ? -16.766 5.012 10.117 1 90.69 22 ARG B C 1
ATOM 3181 O O . ARG B 1 22 ? -17.344 3.926 10.039 1 90.69 22 ARG B O 1
ATOM 3188 N N . LYS B 1 23 ? -16.906 5.918 9.273 1 88.94 23 LYS B N 1
ATOM 3189 C CA . LYS B 1 23 ? -17.656 5.715 8.039 1 88.94 23 LYS B CA 1
ATOM 3190 C C . LYS B 1 23 ? -16.812 6.059 6.812 1 88.94 23 LYS B C 1
ATOM 3192 O O . LYS B 1 23 ? -15.969 6.961 6.867 1 88.94 23 LYS B O 1
ATOM 3197 N N . ARG B 1 24 ? -16.938 5.191 5.77 1 89.5 24 ARG B N 1
ATOM 3198 C CA . ARG B 1 24 ? -16.406 5.559 4.461 1 89.5 24 ARG B CA 1
ATOM 3199 C C . ARG B 1 24 ? -17.453 6.266 3.619 1 89.5 24 ARG B C 1
ATOM 3201 O O . ARG B 1 24 ? -18.469 5.664 3.262 1 89.5 24 ARG B O 1
ATOM 3208 N N . GLY B 1 25 ? -17.328 7.594 3.623 1 88.19 25 GLY B N 1
ATOM 3209 C CA . GLY B 1 25 ? -18.312 8.359 2.881 1 88.19 25 GLY B CA 1
ATOM 3210 C C . GLY B 1 25 ? -17.703 9.516 2.107 1 88.19 25 GLY B C 1
ATOM 3211 O O . GLY B 1 25 ? -16.641 10.031 2.479 1 88.19 25 GLY B O 1
ATOM 3212 N N . VAL B 1 26 ? -18.375 9.812 1.016 1 88.88 26 VAL B N 1
ATOM 3213 C CA . VAL B 1 26 ? -17.938 10.945 0.203 1 88.88 26 VAL B CA 1
ATOM 3214 C C . VAL B 1 26 ? -18.125 12.242 0.985 1 88.88 26 VAL B C 1
ATOM 3216 O O . VAL B 1 26 ? -19.25 12.602 1.349 1 88.88 26 VAL B O 1
ATOM 3219 N N . THR B 1 27 ? -17.031 12.898 1.298 1 79.06 27 THR B N 1
ATOM 3220 C CA . THR B 1 27 ? -17.109 14.07 2.16 1 79.06 27 THR B CA 1
ATOM 3221 C C . THR B 1 27 ? -16.953 15.352 1.344 1 79.06 27 THR B C 1
ATOM 3223 O O . THR B 1 27 ? -17.266 16.438 1.828 1 79.06 27 THR B O 1
ATOM 3226 N N . SER B 1 28 ? -16.422 15.195 0.2 1 75.69 28 SER B N 1
ATOM 3227 C CA . SER B 1 28 ? -16.219 16.406 -0.601 1 75.69 28 SER B CA 1
ATOM 3228 C C . SER B 1 28 ? -17.031 16.344 -1.895 1 75.69 28 SER B C 1
ATOM 3230 O O . SER B 1 28 ? -17 15.344 -2.605 1 75.69 28 SER B O 1
ATOM 3232 N N . GLU B 1 29 ? -17.906 17.312 -1.887 1 78.94 29 GLU B N 1
ATOM 3233 C CA . GLU B 1 29 ? -18.734 17.469 -3.078 1 78.94 29 GLU B CA 1
ATOM 3234 C C . GLU B 1 29 ? -18.484 18.812 -3.76 1 78.94 29 GLU B C 1
ATOM 3236 O O . GLU B 1 29 ? -17.922 19.734 -3.154 1 78.94 29 GLU B O 1
ATOM 3241 N N . PRO B 1 30 ? -18.891 18.781 -5.012 1 79.81 30 PRO B N 1
ATOM 3242 C CA . PRO B 1 30 ? -18.75 20.078 -5.68 1 79.81 30 PRO B CA 1
ATOM 3243 C C . PRO B 1 30 ? -19.453 21.203 -4.922 1 79.81 30 PRO B C 1
ATOM 3245 O O . PRO B 1 30 ? -20.547 21 -4.387 1 79.81 30 PRO B O 1
ATOM 3248 N N . GLY B 1 31 ? -18.781 22.266 -4.695 1 86.25 31 GLY B N 1
ATOM 3249 C CA . GLY B 1 31 ? -19.359 23.422 -4.035 1 86.25 31 GLY B CA 1
ATOM 3250 C C . GLY B 1 31 ? -18.953 23.547 -2.58 1 86.25 31 GLY B C 1
ATOM 3251 O O . GLY B 1 31 ? -19.172 24.594 -1.956 1 86.25 31 GLY B O 1
ATOM 3252 N N . MET B 1 32 ? -18.312 22.609 -2.072 1 92.12 32 MET B N 1
ATOM 3253 C CA . MET B 1 32 ? -17.875 22.656 -0.681 1 92.12 32 MET B CA 1
ATOM 3254 C C . MET B 1 32 ? -16.438 23.172 -0.579 1 92.12 32 MET B C 1
ATOM 3256 O O . MET B 1 32 ? -15.641 23 -1.5 1 92.12 32 MET B O 1
ATOM 3260 N N . VAL B 1 33 ? -16.203 23.938 0.508 1 95.88 33 VAL B N 1
ATOM 3261 C CA . VAL B 1 33 ? -14.836 24.328 0.832 1 95.88 33 VAL B CA 1
ATOM 3262 C C . VAL B 1 33 ? -14.18 23.266 1.704 1 95.88 33 VAL B C 1
ATOM 3264 O O . VAL B 1 33 ? -14.562 23.078 2.861 1 95.88 33 VAL B O 1
ATOM 3267 N N . ASN B 1 34 ? -13.164 22.594 1.159 1 95.06 34 ASN B N 1
ATOM 3268 C CA . ASN B 1 34 ? -12.562 21.453 1.834 1 95.06 34 ASN B CA 1
ATOM 3269 C C . ASN B 1 34 ? -11.297 21.844 2.584 1 95.06 34 ASN B C 1
ATOM 3271 O O . ASN B 1 34 ? -10.266 22.125 1.965 1 95.06 34 ASN B O 1
ATOM 3275 N N . PHE B 1 35 ? -11.375 21.812 3.922 1 97.31 35 PHE B N 1
ATOM 3276 C CA . PHE B 1 35 ? -10.219 22.109 4.77 1 97.31 35 PHE B CA 1
ATOM 3277 C C . PHE B 1 35 ? -9.672 20.828 5.391 1 97.31 35 PHE B C 1
ATOM 3279 O O . PHE B 1 35 ? -9.094 20.859 6.477 1 97.31 35 PHE B O 1
ATOM 3286 N N . SER B 1 36 ? -9.891 19.672 4.695 1 95.06 36 SER B N 1
ATOM 3287 C CA . SER B 1 36 ? -9.461 18.406 5.273 1 95.06 36 SER B CA 1
ATOM 3288 C C . SER B 1 36 ? -8.484 17.688 4.352 1 95.06 36 SER B C 1
ATOM 3290 O O . SER B 1 36 ? -7.906 16.672 4.734 1 95.06 36 SER B O 1
ATOM 3292 N N . SER B 1 37 ? -8.234 18.156 3.193 1 95.44 37 SER B N 1
ATOM 3293 C CA . SER B 1 37 ? -7.406 17.484 2.201 1 95.44 37 SER B CA 1
ATOM 3294 C C . SER B 1 37 ? -5.926 17.781 2.42 1 95.44 37 SER B C 1
ATOM 3296 O O . SER B 1 37 ? -5.539 18.922 2.645 1 95.44 37 SER B O 1
ATOM 3298 N N . ASN B 1 38 ? -5.102 16.703 2.297 1 96.69 38 ASN B N 1
ATOM 3299 C CA . ASN B 1 38 ? -3.656 16.844 2.412 1 96.69 38 ASN B CA 1
ATOM 3300 C C . ASN B 1 38 ? -3.021 17.203 1.069 1 96.69 38 ASN B C 1
ATOM 3302 O O . ASN B 1 38 ? -1.799 17.156 0.925 1 96.69 38 ASN B O 1
ATOM 3306 N N . ASP B 1 39 ? -3.857 17.516 0.063 1 96.94 39 ASP B N 1
ATOM 3307 C CA . ASP B 1 39 ? -3.355 17.969 -1.228 1 96.94 39 ASP B CA 1
ATOM 3308 C C . ASP B 1 39 ? -2.932 19.438 -1.159 1 96.94 39 ASP B C 1
ATOM 3310 O O . ASP B 1 39 ? -3.52 20.297 -1.826 1 96.94 39 ASP B O 1
ATOM 3314 N N . TYR B 1 40 ? -1.877 19.688 -0.45 1 98.06 40 TYR B N 1
ATOM 3315 C CA . TYR B 1 40 ? -1.46 21.016 -0.009 1 98.06 40 TYR B CA 1
ATOM 3316 C C . TYR B 1 40 ? -1.268 21.953 -1.198 1 98.06 40 TYR B C 1
ATOM 3318 O O . TYR B 1 40 ? -1.674 23.109 -1.153 1 98.06 40 TYR B O 1
ATOM 3326 N N . LEU B 1 41 ? -0.668 21.438 -2.246 1 98.19 41 LEU B N 1
ATOM 3327 C CA . LEU B 1 41 ? -0.337 22.281 -3.393 1 98.19 41 LEU B CA 1
ATOM 3328 C C . LEU B 1 41 ? -1.386 22.141 -4.492 1 98.19 41 LEU B C 1
ATOM 3330 O O . LEU B 1 41 ? -1.233 22.703 -5.578 1 98.19 41 LEU B O 1
ATOM 3334 N N . SER B 1 42 ? -2.447 21.391 -4.211 1 96.88 42 SER B N 1
ATOM 3335 C CA . SER B 1 42 ? -3.555 21.156 -5.133 1 96.88 42 SER B CA 1
ATOM 3336 C C . SER B 1 42 ? -3.055 20.641 -6.48 1 96.88 42 SER B C 1
ATOM 3338 O O . SER B 1 42 ? -3.453 21.141 -7.531 1 96.88 42 SER B O 1
ATOM 3340 N N . LEU B 1 43 ? -2.199 19.641 -6.383 1 97.81 43 LEU B N 1
ATOM 3341 C CA . LEU B 1 43 ? -1.614 19.078 -7.59 1 97.81 43 LEU B CA 1
ATOM 3342 C C . LEU B 1 43 ? -2.529 18.016 -8.188 1 97.81 43 LEU B C 1
ATOM 3344 O O . LEU B 1 43 ? -2.41 17.688 -9.367 1 97.81 43 LEU B O 1
ATOM 3348 N N . ALA B 1 44 ? -3.453 17.484 -7.441 1 96.38 44 ALA B N 1
ATOM 3349 C CA . ALA B 1 44 ? -4.262 16.328 -7.832 1 96.38 44 ALA B CA 1
ATOM 3350 C C . ALA B 1 44 ? -5.105 16.641 -9.062 1 96.38 44 ALA B C 1
ATOM 3352 O O . ALA B 1 44 ? -5.441 15.742 -9.836 1 96.38 44 ALA B O 1
ATOM 3353 N N . THR B 1 45 ? -5.418 17.953 -9.266 1 94.94 45 THR B N 1
ATOM 3354 C CA . THR B 1 45 ? -6.277 18.328 -10.391 1 94.94 45 THR B CA 1
ATOM 3355 C C . THR B 1 45 ? -5.516 19.172 -11.398 1 94.94 45 THR B C 1
ATOM 3357 O O . THR B 1 45 ? -6.109 19.719 -12.328 1 94.94 45 THR B O 1
ATOM 3360 N N . GLU B 1 46 ? -4.234 19.312 -11.188 1 97.19 46 GLU B N 1
ATOM 3361 C CA . GLU B 1 46 ? -3.398 20.094 -12.094 1 97.19 46 GLU B CA 1
ATOM 3362 C C . GLU B 1 46 ? -3.25 19.406 -13.445 1 97.19 46 GLU B C 1
ATOM 3364 O O . GLU B 1 46 ? -2.826 18.25 -13.516 1 97.19 46 GLU B O 1
ATOM 3369 N N . GLU B 1 47 ? -3.49 20.156 -14.5 1 97.62 47 GLU B N 1
ATOM 3370 C CA . GLU B 1 47 ? -3.566 19.578 -15.836 1 97.62 47 GLU B CA 1
ATOM 3371 C C . GLU B 1 47 ? -2.215 19.016 -16.266 1 97.62 47 GLU B C 1
ATOM 3373 O O . GLU B 1 47 ? -2.148 17.969 -16.922 1 97.62 47 GLU B O 1
ATOM 3378 N N . LYS B 1 48 ? -1.175 19.734 -15.984 1 97.69 48 LYS B N 1
ATOM 3379 C CA . LYS B 1 48 ? 0.152 19.25 -16.359 1 97.69 48 LYS B CA 1
ATOM 3380 C C . LYS B 1 48 ? 0.468 17.922 -15.695 1 97.69 48 LYS B C 1
ATOM 3382 O O . LYS B 1 48 ? 1.111 17.062 -16.297 1 97.69 48 LYS B O 1
ATOM 3387 N N . ILE B 1 49 ? 0.029 17.734 -14.508 1 97.5 49 ILE B N 1
ATOM 3388 C CA . ILE B 1 49 ? 0.244 16.5 -13.766 1 97.5 49 ILE B CA 1
ATOM 3389 C C . ILE B 1 49 ? -0.628 15.383 -14.344 1 97.5 49 ILE B C 1
ATOM 3391 O O . ILE B 1 49 ? -0.151 14.273 -14.578 1 97.5 49 ILE B O 1
ATOM 3395 N N . LYS B 1 50 ? -1.861 15.695 -14.586 1 97.94 50 LYS B N 1
ATOM 3396 C CA . LYS B 1 50 ? -2.76 14.727 -15.211 1 97.94 50 LYS B CA 1
ATOM 3397 C C . LYS B 1 50 ? -2.199 14.234 -16.547 1 97.94 50 LYS B C 1
ATOM 3399 O O . LYS B 1 50 ? -2.266 13.047 -16.844 1 97.94 50 LYS B O 1
ATOM 3404 N N . ARG B 1 51 ? -1.667 15.141 -17.312 1 98.25 51 ARG B N 1
ATOM 3405 C CA . ARG B 1 51 ? -1.079 14.789 -18.609 1 98.25 51 ARG B CA 1
ATOM 3406 C C . ARG B 1 51 ? 0.111 13.852 -18.438 1 98.25 51 ARG B C 1
ATOM 3408 O O . ARG B 1 51 ? 0.3 12.93 -19.219 1 98.25 51 ARG B O 1
ATOM 3415 N N . ALA B 1 52 ? 0.905 14.086 -17.438 1 98.25 52 ALA B N 1
ATOM 3416 C CA . ALA B 1 52 ? 2.051 13.219 -17.172 1 98.25 52 ALA B CA 1
ATOM 3417 C C . ALA B 1 52 ? 1.605 11.789 -16.875 1 98.25 52 ALA B C 1
ATOM 3419 O O . ALA B 1 52 ? 2.209 10.836 -17.375 1 98.25 52 ALA B O 1
ATOM 3420 N N . TYR B 1 53 ? 0.575 11.656 -16.078 1 98.44 53 TYR B N 1
ATOM 3421 C CA . TYR B 1 53 ? 0.058 10.32 -15.797 1 98.44 53 TYR B CA 1
ATOM 3422 C C . TYR B 1 53 ? -0.501 9.68 -17.062 1 98.44 53 TYR B C 1
ATOM 3424 O O . TYR B 1 53 ? -0.286 8.484 -17.297 1 98.44 53 TYR B O 1
ATOM 3432 N N . ARG B 1 54 ? -1.235 10.445 -17.844 1 98.69 54 ARG B N 1
ATOM 3433 C CA . ARG B 1 54 ? -1.762 9.914 -19.094 1 98.69 54 ARG B CA 1
ATOM 3434 C C . ARG B 1 54 ? -0.632 9.453 -20 1 98.69 54 ARG B C 1
ATOM 3436 O O . ARG B 1 54 ? -0.725 8.391 -20.625 1 98.69 54 ARG B O 1
ATOM 3443 N N . GLU B 1 55 ? 0.448 10.211 -20.094 1 98.69 55 GLU B N 1
ATOM 3444 C CA . GLU B 1 55 ? 1.609 9.82 -20.875 1 98.69 55 GLU B CA 1
ATOM 3445 C C . GLU B 1 55 ? 2.236 8.539 -20.344 1 98.69 55 GLU B C 1
ATOM 3447 O O . GLU B 1 55 ? 2.65 7.672 -21.125 1 98.69 55 GLU B O 1
ATOM 3452 N N . GLY B 1 56 ? 2.352 8.438 -19.062 1 98.5 56 GLY B N 1
ATOM 3453 C CA . GLY B 1 56 ? 2.859 7.219 -18.453 1 98.5 56 GLY B CA 1
ATOM 3454 C C . GLY B 1 56 ? 2.086 5.98 -18.859 1 98.5 56 GLY B C 1
ATOM 3455 O O . GLY B 1 56 ? 2.68 4.973 -19.25 1 98.5 56 GLY B O 1
ATOM 3456 N N . TYR B 1 57 ? 0.738 6.062 -18.828 1 98.19 57 TYR B N 1
ATOM 3457 C CA . TYR B 1 57 ? -0.096 4.91 -19.141 1 98.19 57 TYR B CA 1
ATOM 3458 C C . TYR B 1 57 ? -0.114 4.641 -20.641 1 98.19 57 TYR B C 1
ATOM 3460 O O . TYR B 1 57 ? -0.494 3.553 -21.078 1 98.19 57 TYR B O 1
ATOM 3468 N N . ALA B 1 58 ? 0.289 5.637 -21.406 1 98.19 58 ALA B N 1
ATOM 3469 C CA . ALA B 1 58 ? 0.447 5.414 -22.844 1 98.19 58 ALA B CA 1
ATOM 3470 C C . ALA B 1 58 ? 1.732 4.648 -23.141 1 98.19 58 ALA B C 1
ATOM 3472 O O . ALA B 1 58 ? 1.783 3.852 -24.094 1 98.19 58 ALA B O 1
ATOM 3473 N N . LYS B 1 59 ? 2.758 4.812 -22.344 1 97.12 59 LYS B N 1
ATOM 3474 C CA . LYS B 1 59 ? 4.105 4.367 -22.688 1 97.12 59 LYS B CA 1
ATOM 3475 C C . LYS B 1 59 ? 4.48 3.105 -21.906 1 97.12 59 LYS B C 1
ATOM 3477 O O . LYS B 1 59 ? 5.27 2.289 -22.391 1 97.12 59 LYS B O 1
ATOM 3482 N N . TYR B 1 60 ? 3.951 2.934 -20.75 1 96.81 60 TYR B N 1
ATOM 3483 C CA . TYR B 1 60 ? 4.43 1.893 -19.844 1 96.81 60 TYR B CA 1
ATOM 3484 C C . TYR B 1 60 ? 3.291 0.966 -19.438 1 96.81 60 TYR B C 1
ATOM 3486 O O . TYR B 1 60 ? 2.117 1.312 -19.578 1 96.81 60 TYR B O 1
ATOM 3494 N N . PRO B 1 61 ? 3.65 -0.24 -18.938 1 96 61 PRO B N 1
ATOM 3495 C CA . PRO B 1 61 ? 2.625 -1.168 -18.453 1 96 61 PRO B CA 1
ATOM 3496 C C . PRO B 1 61 ? 1.871 -0.633 -17.25 1 96 61 PRO B C 1
ATOM 3498 O O . PRO B 1 61 ? 2.469 0.004 -16.375 1 96 61 PRO B O 1
ATOM 3501 N N . SER B 1 62 ? 0.562 -0.966 -17.188 1 97.38 62 SER B N 1
ATOM 3502 C CA . SER B 1 62 ? -0.299 -0.517 -16.094 1 97.38 62 SER B CA 1
ATOM 3503 C C . SER B 1 62 ? 0.001 -1.272 -14.805 1 97.38 62 SER B C 1
ATOM 3505 O O . SER B 1 62 ? -0.374 -0.828 -13.711 1 97.38 62 SER B O 1
ATOM 3507 N N . GLY B 1 63 ? 0.601 -2.408 -14.844 1 96.56 63 GLY B N 1
ATOM 3508 C CA . GLY B 1 63 ? 1.048 -3.215 -13.719 1 96.56 63 GLY B CA 1
ATOM 3509 C C . GLY B 1 63 ? 2.492 -3.662 -13.836 1 96.56 63 GLY B C 1
ATOM 3510 O O . GLY B 1 63 ? 3.033 -3.732 -14.945 1 96.56 63 GLY B O 1
ATOM 3511 N N . SER B 1 64 ? 3.092 -3.963 -12.68 1 95.88 64 SER B N 1
ATOM 3512 C CA . SER B 1 64 ? 4.512 -4.293 -12.688 1 95.88 64 SER B CA 1
ATOM 3513 C C . SER B 1 64 ? 4.73 -5.793 -12.883 1 95.88 64 SER B C 1
ATOM 3515 O O . SER B 1 64 ? 5.84 -6.227 -13.195 1 95.88 64 SER B O 1
ATOM 3517 N N . GLY B 1 65 ? 3.734 -6.562 -12.57 1 93.56 65 GLY B N 1
ATOM 3518 C CA . GLY B 1 65 ? 3.797 -7.988 -12.852 1 93.56 65 GLY B CA 1
ATOM 3519 C C . GLY B 1 65 ? 4.359 -8.797 -11.695 1 93.56 65 GLY B C 1
ATOM 3520 O O . GLY B 1 65 ? 4.414 -10.023 -11.758 1 93.56 65 GLY B O 1
ATOM 3521 N N . GLY B 1 66 ? 4.781 -8.18 -10.602 1 94.88 66 GLY B N 1
ATOM 3522 C CA . GLY B 1 66 ? 5.309 -8.93 -9.469 1 94.88 66 GLY B CA 1
ATOM 3523 C C . GLY B 1 66 ? 6.094 -8.062 -8.5 1 94.88 66 GLY B C 1
ATOM 3524 O O . GLY B 1 66 ? 6.059 -6.832 -8.586 1 94.88 66 GLY B O 1
ATOM 3525 N N . SER B 1 67 ? 6.711 -8.758 -7.559 1 94.5 67 SER B N 1
ATOM 3526 C CA . SER B 1 67 ? 7.574 -8.117 -6.574 1 94.5 67 SER B CA 1
ATOM 3527 C C . SER B 1 67 ? 8.781 -7.457 -7.238 1 94.5 67 SER B C 1
ATOM 3529 O O . SER B 1 67 ? 9.297 -7.965 -8.234 1 94.5 67 SER B O 1
ATOM 3531 N N . PRO B 1 68 ? 9.312 -6.344 -6.645 1 95.81 68 PRO B N 1
ATOM 3532 C CA . PRO B 1 68 ? 10.492 -5.695 -7.215 1 95.81 68 PRO B CA 1
ATOM 3533 C C . PRO B 1 68 ? 11.734 -6.59 -7.172 1 95.81 68 PRO B C 1
ATOM 3535 O O . PRO B 1 68 ? 12.672 -6.383 -7.945 1 95.81 68 PRO B O 1
ATOM 3538 N N . VAL B 1 69 ? 11.742 -7.617 -6.305 1 92.19 69 VAL B N 1
ATOM 3539 C CA . VAL B 1 69 ? 12.945 -8.422 -6.148 1 92.19 69 VAL B CA 1
ATOM 3540 C C . VAL B 1 69 ? 12.797 -9.727 -6.93 1 92.19 69 VAL B C 1
ATOM 3542 O O . VAL B 1 69 ? 13.625 -10.633 -6.797 1 92.19 69 VAL B O 1
ATOM 3545 N N . ILE B 1 70 ? 11.703 -9.859 -7.699 1 89.12 70 ILE B N 1
ATOM 3546 C CA . ILE B 1 70 ? 11.492 -11.023 -8.547 1 89.12 70 ILE B CA 1
ATOM 3547 C C . ILE B 1 70 ? 11.469 -10.602 -10.016 1 89.12 70 ILE B C 1
ATOM 3549 O O . ILE B 1 70 ? 12.43 -10.836 -10.75 1 89.12 70 ILE B O 1
ATOM 3553 N N . CYS B 1 71 ? 10.398 -9.812 -10.391 1 90.69 71 CYS B N 1
ATOM 3554 C CA . CYS B 1 71 ? 10.336 -9.414 -11.797 1 90.69 71 CYS B CA 1
ATOM 3555 C C . CYS B 1 71 ? 9.648 -8.07 -11.953 1 90.69 71 CYS B C 1
ATOM 3557 O O . CYS B 1 71 ? 9.422 -7.605 -13.07 1 90.69 71 CYS B O 1
ATOM 3559 N N . GLY B 1 72 ? 9.32 -7.43 -10.875 1 94.12 72 GLY B N 1
ATOM 3560 C CA . GLY B 1 72 ? 8.469 -6.258 -10.945 1 94.12 72 GLY B CA 1
ATOM 3561 C C . GLY B 1 72 ? 9.242 -4.957 -11.008 1 94.12 72 GLY B C 1
ATOM 3562 O O . GLY B 1 72 ? 8.648 -3.875 -11.055 1 94.12 72 GLY B O 1
ATOM 3563 N N . TYR B 1 73 ? 10.57 -5.023 -10.977 1 96.06 73 TYR B N 1
ATOM 3564 C CA . TYR B 1 73 ? 11.391 -3.818 -11.016 1 96.06 73 TYR B CA 1
ATOM 3565 C C . TYR B 1 73 ? 11.711 -3.418 -12.445 1 96.06 73 TYR B C 1
ATOM 3567 O O . TYR B 1 73 ? 12.32 -4.188 -13.195 1 96.06 73 TYR B O 1
ATOM 3575 N N . HIS B 1 74 ? 11.297 -2.246 -12.859 1 95.5 74 HIS B N 1
ATOM 3576 C CA . HIS B 1 74 ? 11.484 -1.704 -14.195 1 95.5 74 HIS B CA 1
ATOM 3577 C C . HIS B 1 74 ? 12.445 -0.523 -14.188 1 95.5 74 HIS B C 1
ATOM 3579 O O . HIS B 1 74 ? 12.672 0.092 -13.141 1 95.5 74 HIS B O 1
ATOM 3585 N N . ARG B 1 75 ? 12.977 -0.193 -15.305 1 96.12 75 ARG B N 1
ATOM 3586 C CA . ARG B 1 75 ? 13.961 0.883 -15.422 1 96.12 75 ARG B CA 1
ATOM 3587 C C . ARG B 1 75 ? 13.391 2.203 -14.922 1 96.12 75 ARG B C 1
ATOM 3589 O O . ARG B 1 75 ? 14.086 2.98 -14.266 1 96.12 75 ARG B O 1
ATOM 3596 N N . ILE B 1 76 ? 12.133 2.434 -15.195 1 97.5 76 ILE B N 1
ATOM 3597 C CA . ILE B 1 76 ? 11.492 3.693 -14.828 1 97.5 76 ILE B CA 1
ATOM 3598 C C . ILE B 1 76 ? 11.484 3.836 -13.305 1 97.5 76 ILE B C 1
ATOM 3600 O O . ILE B 1 76 ? 11.523 4.949 -12.781 1 97.5 76 ILE B O 1
ATOM 3604 N N . HIS B 1 77 ? 11.414 2.688 -12.555 1 98.12 77 HIS B N 1
ATOM 3605 C CA . HIS B 1 77 ? 11.539 2.748 -11.102 1 98.12 77 HIS B CA 1
ATOM 3606 C C . HIS B 1 77 ? 12.891 3.309 -10.68 1 98.12 77 HIS B C 1
ATOM 3608 O O . HIS B 1 77 ? 12.961 4.223 -9.859 1 98.12 77 HIS B O 1
ATOM 3614 N N . ARG B 1 78 ? 13.922 2.768 -11.273 1 97.88 78 ARG B N 1
ATOM 3615 C CA . ARG B 1 78 ? 15.281 3.191 -10.969 1 97.88 78 ARG B CA 1
ATOM 3616 C C . ARG B 1 78 ? 15.492 4.66 -11.32 1 97.88 78 ARG B C 1
ATOM 3618 O O . ARG B 1 78 ? 16.094 5.41 -10.555 1 97.88 78 ARG B O 1
ATOM 3625 N N . ASP B 1 79 ? 14.992 5.047 -12.484 1 98.31 79 ASP B N 1
ATOM 3626 C CA . ASP B 1 79 ? 15.133 6.434 -12.914 1 98.31 79 ASP B CA 1
ATOM 3627 C C . ASP B 1 79 ? 14.531 7.395 -11.891 1 98.31 79 ASP B C 1
ATOM 3629 O O . ASP B 1 79 ? 15.148 8.398 -11.531 1 98.31 79 ASP B O 1
ATOM 3633 N N . PHE B 1 80 ? 13.375 7.109 -11.438 1 98.75 80 PHE B N 1
ATOM 3634 C CA . PHE B 1 80 ? 12.688 7.977 -10.492 1 98.75 80 PHE B CA 1
ATOM 3635 C C . PHE B 1 80 ? 13.406 7.977 -9.141 1 98.75 80 PHE B C 1
ATOM 3637 O O . PHE B 1 80 ? 13.602 9.031 -8.539 1 98.75 80 PHE B O 1
ATOM 3644 N N . GLU B 1 81 ? 13.812 6.762 -8.633 1 98.69 81 GLU B N 1
ATOM 3645 C CA . GLU B 1 81 ? 14.586 6.652 -7.398 1 98.69 81 GLU B CA 1
ATOM 3646 C C . GLU B 1 81 ? 15.844 7.508 -7.461 1 98.69 81 GLU B C 1
ATOM 3648 O O . GLU B 1 81 ? 16.172 8.219 -6.508 1 98.69 81 GLU B O 1
ATOM 3653 N N . GLN B 1 82 ? 16.5 7.5 -8.57 1 98.56 82 GLN B N 1
ATOM 3654 C CA . GLN B 1 82 ? 17.75 8.25 -8.75 1 98.56 82 GLN B CA 1
ATOM 3655 C C . GLN B 1 82 ? 17.469 9.758 -8.789 1 98.56 82 GLN B C 1
ATOM 3657 O O . GLN B 1 82 ? 18.266 10.547 -8.258 1 98.56 82 GLN B O 1
ATOM 3662 N N . ASP B 1 83 ? 16.406 10.148 -9.438 1 98.75 83 ASP B N 1
ATOM 3663 C CA . ASP B 1 83 ? 16.031 11.562 -9.469 1 98.75 83 ASP B CA 1
ATOM 3664 C C . ASP B 1 83 ? 15.844 12.102 -8.055 1 98.75 83 ASP B C 1
ATOM 3666 O O . ASP B 1 83 ? 16.344 13.18 -7.723 1 98.75 83 ASP B O 1
ATOM 3670 N N . ILE B 1 84 ? 15.18 11.359 -7.203 1 98.69 84 ILE B N 1
ATOM 3671 C CA . ILE B 1 84 ? 14.906 11.797 -5.84 1 98.69 84 ILE B CA 1
ATOM 3672 C C . ILE B 1 84 ? 16.203 11.828 -5.039 1 98.69 84 ILE B C 1
ATOM 3674 O O . ILE B 1 84 ? 16.484 12.797 -4.32 1 98.69 84 ILE B O 1
ATOM 3678 N N . ALA B 1 85 ? 16.984 10.742 -5.16 1 98.81 85 ALA B N 1
ATOM 3679 C CA . ALA B 1 85 ? 18.25 10.68 -4.438 1 98.81 85 ALA B CA 1
ATOM 3680 C C . ALA B 1 85 ? 19.141 11.867 -4.789 1 98.81 85 ALA B C 1
ATOM 3682 O O . ALA B 1 85 ? 19.75 12.477 -3.908 1 98.81 85 ALA B O 1
ATOM 3683 N N . ARG B 1 86 ? 19.188 12.195 -6.055 1 98.62 86 ARG B N 1
ATOM 3684 C CA . ARG B 1 86 ? 20 13.312 -6.52 1 98.62 86 ARG B CA 1
ATOM 3685 C C . ARG B 1 86 ? 19.484 14.633 -5.949 1 98.62 86 ARG B C 1
ATOM 3687 O O . ARG B 1 86 ? 20.281 15.453 -5.465 1 98.62 86 ARG B O 1
ATOM 3694 N N . ALA B 1 87 ? 18.219 14.852 -6.012 1 98.5 87 ALA B N 1
ATOM 3695 C CA . ALA B 1 87 ? 17.625 16.094 -5.512 1 98.5 87 ALA B CA 1
ATOM 3696 C C . ALA B 1 87 ? 17.891 16.266 -4.016 1 98.5 87 ALA B C 1
ATOM 3698 O O . ALA B 1 87 ? 18.094 17.375 -3.541 1 98.5 87 ALA B O 1
ATOM 3699 N N . LEU B 1 88 ? 17.844 15.117 -3.273 1 98.5 88 LEU B N 1
ATOM 3700 C CA . LEU B 1 88 ? 18.016 15.148 -1.823 1 98.5 88 LEU B CA 1
ATOM 3701 C C . LEU B 1 88 ? 19.484 15.086 -1.435 1 98.5 88 LEU B C 1
ATOM 3703 O O . LEU B 1 88 ? 19.828 15.211 -0.256 1 98.5 88 LEU B O 1
ATOM 3707 N N . GLN B 1 89 ? 20.328 14.898 -2.398 1 98.19 89 GLN B N 1
ATOM 3708 C CA . GLN B 1 89 ? 21.766 14.766 -2.182 1 98.19 89 GLN B CA 1
ATOM 3709 C C . GLN B 1 89 ? 22.078 13.633 -1.205 1 98.19 89 GLN B C 1
ATOM 3711 O O . GLN B 1 89 ? 22.812 13.828 -0.23 1 98.19 89 GLN B O 1
ATOM 3716 N N . VAL B 1 90 ? 21.531 12.5 -1.518 1 98.56 90 VAL B N 1
ATOM 3717 C CA . VAL B 1 90 ? 21.781 11.289 -0.743 1 98.56 90 VAL B CA 1
ATOM 3718 C C . VAL B 1 90 ? 22.219 10.164 -1.677 1 98.56 90 VAL B C 1
ATOM 3720 O O . VAL B 1 90 ? 22.203 10.32 -2.9 1 98.56 90 VAL B O 1
ATOM 3723 N N . ASP B 1 91 ? 22.594 8.992 -1.11 1 98.69 91 ASP B N 1
ATOM 3724 C CA . ASP B 1 91 ? 23.203 7.914 -1.883 1 98.69 91 ASP B CA 1
ATOM 3725 C C . ASP B 1 91 ? 22.172 7.234 -2.781 1 98.69 91 ASP B C 1
ATOM 3727 O O . ASP B 1 91 ? 22.453 6.914 -3.934 1 98.69 91 ASP B O 1
ATOM 3731 N N . ASP B 1 92 ? 20.984 6.969 -2.277 1 98.69 92 ASP B N 1
ATOM 3732 C CA . ASP B 1 92 ? 20.031 6.145 -3.006 1 98.69 92 ASP B CA 1
ATOM 3733 C C . ASP B 1 92 ? 18.625 6.305 -2.434 1 98.69 92 ASP B C 1
ATOM 3735 O O . ASP B 1 92 ? 18.406 7.078 -1.494 1 98.69 92 ASP B O 1
ATOM 3739 N N . ALA B 1 93 ? 17.672 5.711 -3.074 1 98.81 93 ALA B N 1
ATOM 3740 C CA . ALA B 1 93 ? 16.266 5.727 -2.676 1 98.81 93 ALA B CA 1
ATOM 3741 C C . ALA B 1 93 ? 15.562 4.445 -3.104 1 98.81 93 ALA B C 1
ATOM 3743 O O . ALA B 1 93 ? 16.047 3.73 -3.988 1 98.81 93 ALA B O 1
ATOM 3744 N N . ILE B 1 94 ? 14.445 4.125 -2.436 1 98.81 94 ILE B N 1
ATOM 3745 C CA . ILE B 1 94 ? 13.68 2.916 -2.723 1 98.81 94 ILE B CA 1
ATOM 3746 C C . ILE B 1 94 ? 12.188 3.219 -2.641 1 98.81 94 ILE B C 1
ATOM 3748 O O . ILE B 1 94 ? 11.727 3.854 -1.689 1 98.81 94 ILE B O 1
ATOM 3752 N N . LEU B 1 95 ? 11.43 2.766 -3.68 1 98.69 95 LEU B N 1
ATOM 3753 C CA . LEU B 1 95 ? 10.008 3.059 -3.797 1 98.69 95 LEU B CA 1
ATOM 3754 C C . LEU B 1 95 ? 9.172 2.008 -3.068 1 98.69 95 LEU B C 1
ATOM 3756 O O . LEU B 1 95 ? 9.5 0.82 -3.096 1 98.69 95 LEU B O 1
ATOM 3760 N N . PHE B 1 96 ? 8.117 2.41 -2.428 1 98.5 96 PHE B N 1
ATOM 3761 C CA . PHE B 1 96 ? 7.133 1.568 -1.762 1 98.5 96 PHE B CA 1
ATOM 3762 C C . PHE B 1 96 ? 5.73 1.858 -2.283 1 98.5 96 PHE B C 1
ATOM 3764 O O . PHE B 1 96 ? 5.496 2.898 -2.9 1 98.5 96 PHE B O 1
ATOM 3771 N N . SER B 1 97 ? 4.84 0.956 -2.01 1 96.88 97 SER B N 1
ATOM 3772 C CA . SER B 1 97 ? 3.473 1.072 -2.5 1 96.88 97 SER B CA 1
ATOM 3773 C C . SER B 1 97 ? 2.688 2.115 -1.71 1 96.88 97 SER B C 1
ATOM 3775 O O . SER B 1 97 ? 1.656 2.605 -2.172 1 96.88 97 SER B O 1
ATOM 3777 N N . SER B 1 98 ? 3.105 2.426 -0.51 1 97.75 98 SER B N 1
ATOM 3778 C CA . SER B 1 98 ? 2.465 3.426 0.34 1 97.75 98 SER B CA 1
ATOM 3779 C C . SER B 1 98 ? 3.398 3.883 1.456 1 97.75 98 SER B C 1
ATOM 3781 O O . SER B 1 98 ? 4.43 3.256 1.706 1 97.75 98 SER B O 1
ATOM 3783 N N . GLY B 1 99 ? 3.025 5.004 2.051 1 98.06 99 GLY B N 1
ATOM 3784 C CA . GLY B 1 99 ? 3.752 5.426 3.236 1 98.06 99 GLY B CA 1
ATOM 3785 C C . GLY B 1 99 ? 3.65 4.438 4.383 1 98.06 99 GLY B C 1
ATOM 3786 O O . GLY B 1 99 ? 4.621 4.227 5.113 1 98.06 99 GLY B O 1
ATOM 3787 N N . TYR B 1 100 ? 2.49 3.826 4.559 1 98.38 100 TYR B N 1
ATOM 3788 C CA . TYR B 1 100 ? 2.283 2.801 5.574 1 98.38 100 TYR B CA 1
ATOM 3789 C C . TYR B 1 100 ? 3.26 1.645 5.391 1 98.38 100 TYR B C 1
ATOM 3791 O O . TYR B 1 100 ? 3.934 1.234 6.34 1 98.38 100 TYR B O 1
ATOM 3799 N N . ALA B 1 101 ? 3.373 1.151 4.16 1 98.56 101 ALA B N 1
ATOM 3800 C CA . ALA B 1 101 ? 4.285 0.057 3.836 1 98.56 101 ALA B CA 1
ATOM 3801 C C . ALA B 1 101 ? 5.734 0.462 4.074 1 98.56 101 ALA B C 1
ATOM 3803 O O . ALA B 1 101 ? 6.543 -0.345 4.539 1 98.56 101 ALA B O 1
ATOM 3804 N N . ALA B 1 102 ? 6.043 1.695 3.711 1 98.75 102 ALA B N 1
ATOM 3805 C CA . ALA B 1 102 ? 7.402 2.193 3.896 1 98.75 102 ALA B CA 1
ATOM 3806 C C . ALA B 1 102 ? 7.797 2.178 5.371 1 98.75 102 ALA B C 1
ATOM 3808 O O . ALA B 1 102 ? 8.891 1.735 5.723 1 98.75 102 ALA B O 1
ATOM 3809 N N . ASN B 1 103 ? 6.918 2.623 6.238 1 98.62 103 ASN B N 1
ATOM 3810 C CA . ASN B 1 103 ? 7.219 2.672 7.664 1 98.62 103 ASN B CA 1
ATOM 3811 C C . ASN B 1 103 ? 7.344 1.271 8.258 1 98.62 103 ASN B C 1
ATOM 3813 O O . ASN B 1 103 ? 8.18 1.035 9.133 1 98.62 103 ASN B O 1
ATOM 3817 N N . LEU B 1 104 ? 6.469 0.352 7.797 1 98.62 104 LEU B N 1
ATOM 3818 C CA . LEU B 1 104 ? 6.641 -1.034 8.219 1 98.62 104 LEU B CA 1
ATOM 3819 C C . LEU B 1 104 ? 8.008 -1.565 7.801 1 98.62 104 LEU B C 1
ATOM 3821 O O . LEU B 1 104 ? 8.695 -2.219 8.594 1 98.62 104 LEU B O 1
ATOM 3825 N N . GLY B 1 105 ? 8.359 -1.317 6.559 1 98.56 105 GLY B N 1
ATOM 3826 C CA . GLY B 1 105 ? 9.648 -1.758 6.051 1 98.56 105 GLY B CA 1
ATOM 3827 C C . GLY B 1 105 ? 10.82 -1.194 6.828 1 98.56 105 GLY B C 1
ATOM 3828 O O . GLY B 1 105 ? 11.781 -1.911 7.121 1 98.56 105 GLY B O 1
ATOM 3829 N N . LEU B 1 106 ? 10.758 0.072 7.152 1 98.56 106 LEU B N 1
ATOM 3830 C CA . LEU B 1 106 ? 11.805 0.718 7.93 1 98.56 106 LEU B CA 1
ATOM 3831 C C . LEU B 1 106 ? 12.008 0.007 9.266 1 98.56 106 LEU B C 1
ATOM 3833 O O . LEU B 1 106 ? 13.148 -0.255 9.664 1 98.56 106 LEU B O 1
ATOM 3837 N N . MET B 1 107 ? 10.945 -0.291 9.945 1 98.44 107 MET B N 1
ATOM 3838 C CA . MET B 1 107 ? 11.047 -0.916 11.258 1 98.44 107 MET B CA 1
ATOM 3839 C C . MET B 1 107 ? 11.656 -2.311 11.156 1 98.44 107 MET B C 1
ATOM 3841 O O . MET B 1 107 ? 12.375 -2.75 12.055 1 98.44 107 MET B O 1
ATOM 3845 N N . ALA B 1 108 ? 11.305 -3.033 10.078 1 98 108 ALA B N 1
ATOM 3846 C CA . ALA B 1 108 ? 11.898 -4.348 9.859 1 98 108 ALA B CA 1
ATOM 3847 C C . ALA B 1 108 ? 13.422 -4.258 9.797 1 98 108 ALA B C 1
ATOM 3849 O O . ALA B 1 108 ? 14.125 -5.125 10.32 1 98 108 ALA B O 1
ATOM 3850 N N . VAL B 1 109 ? 13.93 -3.227 9.125 1 98 109 VAL B N 1
ATOM 3851 C CA . VAL B 1 109 ? 15.367 -3.014 9.008 1 98 109 VAL B CA 1
ATOM 3852 C C . VAL B 1 109 ? 15.945 -2.6 10.352 1 98 109 VAL B C 1
ATOM 3854 O O . VAL B 1 109 ? 17 -3.092 10.758 1 98 109 VAL B O 1
ATOM 3857 N N . LEU B 1 110 ? 15.266 -1.717 11.055 1 97.56 110 LEU B N 1
ATOM 3858 C CA . LEU B 1 110 ? 15.766 -1.229 12.344 1 97.56 110 LEU B CA 1
ATOM 3859 C C . LEU B 1 110 ? 15.844 -2.361 13.359 1 97.56 110 LEU B C 1
ATOM 3861 O O . LEU B 1 110 ? 16.719 -2.359 14.219 1 97.56 110 LEU B O 1
ATOM 3865 N N . ALA B 1 111 ? 14.945 -3.311 13.234 1 96.88 111 ALA B N 1
ATOM 3866 C CA . ALA B 1 111 ? 14.969 -4.477 14.109 1 96.88 111 ALA B CA 1
ATOM 3867 C C . ALA B 1 111 ? 16.281 -5.242 13.961 1 96.88 111 ALA B C 1
ATOM 3869 O O . ALA B 1 111 ? 16.75 -5.887 14.906 1 96.88 111 ALA B O 1
ATOM 3870 N N . GLN B 1 112 ? 16.875 -5.176 12.734 1 96.75 112 GLN B N 1
ATOM 3871 C CA . GLN B 1 112 ? 18.109 -5.91 12.469 1 96.75 112 GLN B CA 1
ATOM 3872 C C . GLN B 1 112 ? 19.297 -5.266 13.18 1 96.75 112 GLN B C 1
ATOM 3874 O O . GLN B 1 112 ? 20.359 -5.879 13.312 1 96.75 112 GLN B O 1
ATOM 3879 N N . THR B 1 113 ? 19.156 -4.051 13.617 1 95 113 THR B N 1
ATOM 3880 C CA . THR B 1 113 ? 20.281 -3.307 14.172 1 95 113 THR B CA 1
ATOM 3881 C C . THR B 1 113 ? 20.422 -3.561 15.664 1 95 113 THR B C 1
ATOM 3883 O O . THR B 1 113 ? 21.469 -3.283 16.25 1 95 113 THR B O 1
ATOM 3886 N N . GLY B 1 114 ? 19.328 -4.008 16.328 1 91.5 114 GLY B N 1
ATOM 3887 C CA . GLY B 1 114 ? 19.344 -4.191 17.766 1 91.5 114 GLY B CA 1
ATOM 3888 C C . GLY B 1 114 ? 19.25 -2.887 18.531 1 91.5 114 GLY B C 1
ATOM 3889 O O . GLY B 1 114 ? 19.438 -2.863 19.75 1 91.5 114 GLY B O 1
ATOM 3890 N N . ALA B 1 115 ? 18.906 -1.882 17.859 1 88.88 115 ALA B N 1
ATOM 3891 C CA . ALA B 1 115 ? 18.891 -0.57 18.5 1 88.88 115 ALA B CA 1
ATOM 3892 C C . ALA B 1 115 ? 17.594 -0.348 19.266 1 88.88 115 ALA B C 1
ATOM 3894 O O . ALA B 1 115 ? 16.578 -1.006 18.984 1 88.88 115 ALA B O 1
ATOM 3895 N N . HIS B 1 116 ? 17.719 0.562 20.25 1 96.88 116 HIS B N 1
ATOM 3896 C CA . HIS B 1 116 ? 16.547 1.087 20.953 1 96.88 116 HIS B CA 1
ATOM 3897 C C . HIS B 1 116 ? 16.016 2.354 20.266 1 96.88 116 HIS B C 1
ATOM 3899 O O . HIS B 1 116 ? 16.781 3.285 20.016 1 96.88 116 HIS B O 1
ATOM 3905 N N . LEU B 1 117 ? 14.727 2.344 19.953 1 98.19 117 LEU B N 1
ATOM 3906 C CA . LEU B 1 117 ? 14.141 3.512 19.312 1 98.19 117 LEU B CA 1
ATOM 3907 C C . LEU B 1 117 ? 13.586 4.48 20.344 1 98.19 117 LEU B C 1
ATOM 3909 O O . LEU B 1 117 ? 13.062 4.059 21.391 1 98.19 117 LEU B O 1
ATOM 3913 N N . ILE B 1 118 ? 13.758 5.766 20.109 1 98.62 118 ILE B N 1
ATOM 3914 C CA . ILE B 1 118 ? 13.109 6.84 20.859 1 98.62 118 ILE B CA 1
ATOM 3915 C C . ILE B 1 118 ? 12.188 7.629 19.938 1 98.62 118 ILE B C 1
ATOM 3917 O O . ILE B 1 118 ? 12.656 8.398 19.094 1 98.62 118 ILE B O 1
ATOM 3921 N N . LEU B 1 119 ? 10.906 7.477 20.156 1 98.19 119 LEU B N 1
ATOM 3922 C CA . LEU B 1 119 ? 9.922 8.023 19.219 1 98.19 119 LEU B CA 1
ATOM 3923 C C . LEU B 1 119 ? 9.18 9.203 19.844 1 98.19 119 LEU B C 1
ATOM 3925 O O . LEU B 1 119 ? 8.805 9.156 21.016 1 98.19 119 LEU B O 1
ATOM 3929 N N . ASP B 1 120 ? 8.969 10.195 19.062 1 97.38 120 ASP B N 1
ATOM 3930 C CA . ASP B 1 120 ? 8.016 11.227 19.469 1 97.38 120 ASP B CA 1
ATOM 3931 C C . ASP B 1 120 ? 6.613 10.648 19.609 1 97.38 120 ASP B C 1
ATOM 3933 O O . ASP B 1 120 ? 6.145 9.922 18.734 1 97.38 120 ASP B O 1
ATOM 3937 N N . LYS B 1 121 ? 5.887 11.023 20.625 1 94.38 121 LYS B N 1
ATOM 3938 C CA . LYS B 1 121 ? 4.547 10.5 20.859 1 94.38 121 LYS B CA 1
ATOM 3939 C C . LYS B 1 121 ? 3.586 10.891 19.75 1 94.38 121 LYS B C 1
ATOM 3941 O O . LYS B 1 121 ? 2.562 10.242 19.547 1 94.38 121 LYS B O 1
ATOM 3946 N N . GLY B 1 122 ? 3.893 11.938 19.031 1 93.06 122 GLY B N 1
ATOM 3947 C CA . GLY B 1 122 ? 3.039 12.422 17.953 1 93.06 122 GLY B CA 1
ATOM 3948 C C . GLY B 1 122 ? 3.322 11.75 16.625 1 93.06 122 GLY B C 1
ATOM 3949 O O . GLY B 1 122 ? 2.744 12.117 15.602 1 93.06 122 GLY B O 1
ATOM 3950 N N . SER B 1 123 ? 4.188 10.664 16.656 1 94.88 123 SER B N 1
ATOM 3951 C CA . SER B 1 123 ? 4.555 9.992 15.414 1 94.88 123 SER B CA 1
ATOM 3952 C C . SER B 1 123 ? 3.375 9.219 14.836 1 94.88 123 SER B C 1
ATOM 3954 O O . SER B 1 123 ? 2.502 8.766 15.578 1 94.88 123 SER B O 1
ATOM 3956 N N . HIS B 1 124 ? 3.334 9.109 13.594 1 94.88 124 HIS B N 1
ATOM 3957 C CA . HIS B 1 124 ? 2.26 8.477 12.836 1 94.88 124 HIS B CA 1
ATOM 3958 C C . HIS B 1 124 ? 2.023 7.043 13.305 1 94.88 124 HIS B C 1
ATOM 3960 O O . HIS B 1 124 ? 2.971 6.344 13.672 1 94.88 124 HIS B O 1
ATOM 3966 N N . ALA B 1 125 ? 0.818 6.574 13.219 1 94.44 125 ALA B N 1
ATOM 3967 C CA . ALA B 1 125 ? 0.367 5.266 13.688 1 94.44 125 ALA B CA 1
ATOM 3968 C C . ALA B 1 125 ? 1.158 4.145 13.016 1 94.44 125 ALA B C 1
ATOM 3970 O O . ALA B 1 125 ? 1.417 3.107 13.633 1 94.44 125 ALA B O 1
ATOM 3971 N N . SER B 1 126 ? 1.537 4.312 11.789 1 96.88 126 SER B N 1
ATOM 3972 C CA . SER B 1 126 ? 2.207 3.26 11.031 1 96.88 126 SER B CA 1
ATOM 3973 C C . SER B 1 126 ? 3.586 2.955 11.609 1 96.88 126 SER B C 1
ATOM 3975 O O . SER B 1 126 ? 4.105 1.852 11.438 1 96.88 126 SER B O 1
ATOM 3977 N N . PHE B 1 127 ? 4.246 3.953 12.281 1 97.69 127 PHE B N 1
ATOM 3978 C CA . PHE B 1 127 ? 5.488 3.658 12.984 1 97.69 127 PHE B CA 1
ATOM 3979 C C . PHE B 1 127 ? 5.254 2.648 14.102 1 97.69 127 PHE B C 1
ATOM 3981 O O . PHE B 1 127 ? 6.004 1.679 14.242 1 97.69 127 PHE B O 1
ATOM 3988 N N . TYR B 1 128 ? 4.23 2.895 14.859 1 97.38 128 TYR B N 1
ATOM 3989 C CA . TYR B 1 128 ? 3.912 2.02 15.984 1 97.38 128 TYR B CA 1
ATOM 3990 C C . TYR B 1 128 ? 3.523 0.628 15.5 1 97.38 128 TYR B C 1
ATOM 3992 O O . TYR B 1 128 ? 3.883 -0.375 16.125 1 97.38 128 TYR B O 1
ATOM 4000 N N . ASP B 1 129 ? 2.771 0.578 14.453 1 98.12 129 ASP B N 1
ATOM 4001 C CA . ASP B 1 129 ? 2.436 -0.716 13.867 1 98.12 129 ASP B CA 1
ATOM 4002 C C . ASP B 1 129 ? 3.691 -1.459 13.414 1 98.12 129 ASP B C 1
ATOM 4004 O O . ASP B 1 129 ? 3.814 -2.666 13.633 1 98.12 129 ASP B O 1
ATOM 4008 N N . GLY B 1 130 ? 4.582 -0.746 12.711 1 98.38 130 GLY B N 1
ATOM 4009 C CA . GLY B 1 130 ? 5.84 -1.358 12.32 1 98.38 130 GLY B CA 1
ATOM 4010 C C . GLY B 1 130 ? 6.656 -1.855 13.492 1 98.38 130 GLY B C 1
ATOM 4011 O O . GLY B 1 130 ? 7.242 -2.938 13.438 1 98.38 130 GLY B O 1
ATOM 4012 N N . ILE B 1 131 ? 6.754 -1.058 14.57 1 98.19 131 ILE B N 1
ATOM 4013 C CA . ILE B 1 131 ? 7.473 -1.409 15.789 1 98.19 131 ILE B CA 1
ATOM 4014 C C . ILE B 1 131 ? 6.906 -2.703 16.359 1 98.19 131 ILE B C 1
ATOM 4016 O O . ILE B 1 131 ? 7.66 -3.611 16.734 1 98.19 131 ILE B O 1
ATOM 4020 N N . LYS B 1 132 ? 5.609 -2.715 16.438 1 98 132 LYS B N 1
ATOM 4021 C CA . LYS B 1 132 ? 4.934 -3.9 16.953 1 98 132 LYS B CA 1
ATOM 4022 C C . LYS B 1 132 ? 5.215 -5.121 16.078 1 98 132 LYS B C 1
ATOM 4024 O O . LYS B 1 132 ? 5.527 -6.199 16.594 1 98 132 LYS B O 1
ATOM 4029 N N . LEU B 1 133 ? 5.117 -4.988 14.82 1 98.25 133 LEU B N 1
ATOM 4030 C CA . LEU B 1 133 ? 5.32 -6.078 13.875 1 98.25 133 LEU B CA 1
ATOM 4031 C C . LEU B 1 133 ? 6.754 -6.598 13.945 1 98.25 133 LEU B C 1
ATOM 4033 O O . LEU B 1 133 ? 6.98 -7.812 13.953 1 98.25 133 LEU B O 1
ATOM 4037 N N . ALA B 1 134 ? 7.68 -5.695 13.984 1 97.69 134 ALA B N 1
ATOM 4038 C CA . ALA B 1 134 ? 9.094 -6.062 13.953 1 97.69 134 ALA B CA 1
ATOM 4039 C C . ALA B 1 134 ? 9.625 -6.332 15.359 1 97.69 134 ALA B C 1
ATOM 4041 O O . ALA B 1 134 ? 10.75 -6.797 15.523 1 97.69 134 ALA B O 1
ATOM 4042 N N . GLN B 1 135 ? 8.836 -6.02 16.391 1 96.88 135 GLN B N 1
ATOM 4043 C CA . GLN B 1 135 ? 9.203 -6.199 17.781 1 96.88 135 GLN B CA 1
ATOM 4044 C C . GLN B 1 135 ? 10.477 -5.426 18.125 1 96.88 135 GLN B C 1
ATOM 4046 O O . GLN B 1 135 ? 11.414 -5.984 18.703 1 96.88 135 GLN B O 1
ATOM 4051 N N . VAL B 1 136 ? 10.508 -4.188 17.766 1 97.19 136 VAL B N 1
ATOM 4052 C CA . VAL B 1 136 ? 11.641 -3.312 18.047 1 97.19 136 VAL B CA 1
ATOM 4053 C C . VAL B 1 136 ? 11.469 -2.666 19.422 1 97.19 136 VAL B C 1
ATOM 4055 O O . VAL B 1 136 ? 10.406 -2.109 19.719 1 97.19 136 VAL B O 1
ATOM 4058 N N . PRO B 1 137 ? 12.5 -2.727 20.328 1 97.44 137 PRO B N 1
ATOM 4059 C CA . PRO B 1 137 ? 12.406 -1.992 21.594 1 97.44 137 PRO B CA 1
ATOM 4060 C C . PRO B 1 137 ? 12.32 -0.481 21.391 1 97.44 137 PRO B C 1
ATOM 4062 O O . PRO B 1 137 ? 13.008 0.075 20.531 1 97.44 137 PRO B O 1
ATOM 4065 N N . TYR B 1 138 ? 11.43 0.122 22.172 1 98.06 138 TYR B N 1
ATOM 4066 C CA . TYR B 1 138 ? 11.281 1.561 21.984 1 98.06 138 TYR B CA 1
ATOM 4067 C C . TYR B 1 138 ? 10.781 2.23 23.266 1 98.06 138 TYR B C 1
ATOM 4069 O O . TYR B 1 138 ? 10.273 1.561 24.156 1 98.06 138 TYR B O 1
ATOM 4077 N N . THR B 1 139 ? 11.047 3.473 23.422 1 98.06 139 THR B N 1
ATOM 4078 C CA . THR B 1 139 ? 10.445 4.391 24.375 1 98.06 139 THR B CA 1
ATOM 4079 C C . THR B 1 139 ? 9.867 5.613 23.672 1 98.06 139 THR B C 1
ATOM 4081 O O . THR B 1 139 ? 10.227 5.898 22.516 1 98.06 139 THR B O 1
ATOM 4084 N N . ARG B 1 140 ? 8.977 6.285 24.438 1 97.81 140 ARG B N 1
ATOM 4085 C CA . ARG B 1 140 ? 8.383 7.5 23.891 1 97.81 140 ARG B CA 1
ATOM 4086 C C . ARG B 1 140 ? 8.734 8.719 24.734 1 97.81 140 ARG B C 1
ATOM 4088 O O . ARG B 1 140 ? 8.93 8.602 25.938 1 97.81 140 ARG B O 1
ATOM 4095 N N . TYR B 1 141 ? 8.875 9.758 23.953 1 97.88 141 TYR B N 1
ATOM 4096 C CA . TYR B 1 141 ? 8.992 11.031 24.672 1 97.88 141 TYR B CA 1
ATOM 4097 C C . TYR B 1 141 ? 7.824 11.953 24.328 1 97.88 141 TYR B C 1
ATOM 4099 O O . TYR B 1 141 ? 7.164 11.773 23.297 1 97.88 141 TYR B O 1
ATOM 4107 N N . ALA B 1 142 ? 7.551 12.914 25.203 1 95.94 142 ALA B N 1
ATOM 4108 C CA . ALA B 1 142 ? 6.426 13.828 25.016 1 95.94 142 ALA B CA 1
ATOM 4109 C C . ALA B 1 142 ? 6.559 14.602 23.719 1 95.94 142 ALA B C 1
ATOM 4111 O O . ALA B 1 142 ? 7.656 15.008 23.328 1 95.94 142 ALA B O 1
ATOM 4112 N N . HIS B 1 143 ? 5.484 14.797 23.047 1 93.44 143 HIS B N 1
ATOM 4113 C CA . HIS B 1 143 ? 5.434 15.398 21.719 1 93.44 143 HIS B CA 1
ATOM 4114 C C . HIS B 1 143 ? 6.191 16.719 21.688 1 93.44 143 HIS B C 1
ATOM 4116 O O . HIS B 1 143 ? 5.852 17.656 22.406 1 93.44 143 HIS B O 1
ATOM 4122 N N . ASN B 1 144 ? 7.172 16.703 20.844 1 94.19 144 ASN B N 1
ATOM 4123 C CA . ASN B 1 144 ? 7.977 17.875 20.547 1 94.19 144 ASN B CA 1
ATOM 4124 C C . ASN B 1 144 ? 8.57 18.484 21.828 1 94.19 144 ASN B C 1
ATOM 4126 O O . ASN B 1 144 ? 8.75 19.688 21.922 1 94.19 144 ASN B O 1
ATOM 4130 N N . ASN B 1 145 ? 8.797 17.672 22.766 1 97.06 145 ASN B N 1
ATOM 4131 C CA . ASN B 1 145 ? 9.336 18.094 24.047 1 97.06 145 ASN B CA 1
ATOM 4132 C C . ASN B 1 145 ? 10.797 17.688 24.219 1 97.06 145 ASN B C 1
ATOM 4134 O O . ASN B 1 145 ? 11.086 16.531 24.5 1 97.06 145 ASN B O 1
ATOM 4138 N N . MET B 1 146 ? 11.664 18.656 24.172 1 98.19 146 MET B N 1
ATOM 4139 C CA . MET B 1 146 ? 13.094 18.375 24.172 1 98.19 146 MET B CA 1
ATOM 4140 C C . MET B 1 146 ? 13.578 18 25.578 1 98.19 146 MET B C 1
ATOM 4142 O O . MET B 1 146 ? 14.57 17.281 25.719 1 98.19 146 MET B O 1
ATOM 4146 N N . ILE B 1 147 ? 12.875 18.422 26.594 1 98.38 147 ILE B N 1
ATOM 4147 C CA . ILE B 1 147 ? 13.234 18.047 27.953 1 98.38 147 ILE B CA 1
ATOM 4148 C C . ILE B 1 147 ? 13.016 16.547 28.156 1 98.38 147 ILE B C 1
ATOM 4150 O O . ILE B 1 147 ? 13.898 15.852 28.656 1 98.38 147 ILE B O 1
ATOM 4154 N N . THR B 1 148 ? 11.906 16.125 27.719 1 98.44 148 THR B N 1
ATOM 4155 C CA . THR B 1 148 ? 11.594 14.703 27.875 1 98.44 148 THR B CA 1
ATOM 4156 C C . THR B 1 148 ? 12.469 13.859 26.953 1 98.44 148 THR B C 1
ATOM 4158 O O . THR B 1 148 ? 12.836 12.727 27.297 1 98.44 148 THR B O 1
ATOM 4161 N N . LEU B 1 149 ? 12.781 14.367 25.75 1 98.62 149 LEU B N 1
ATOM 4162 C CA . LEU B 1 149 ? 13.711 13.656 24.875 1 98.62 149 LEU B CA 1
ATOM 4163 C C . LEU B 1 149 ? 15.062 13.477 25.562 1 98.62 149 LEU B C 1
ATOM 4165 O O . LEU B 1 149 ? 15.633 12.391 25.547 1 98.62 149 LEU B O 1
ATOM 4169 N N . ALA B 1 150 ? 15.523 14.539 26.172 1 98.5 150 ALA B N 1
ATOM 4170 C CA . ALA B 1 150 ? 16.812 14.477 26.859 1 98.5 150 ALA B CA 1
ATOM 4171 C C . ALA B 1 150 ? 16.797 13.414 27.969 1 98.5 150 ALA B C 1
ATOM 4173 O O . ALA B 1 150 ? 17.766 12.688 28.141 1 98.5 150 ALA B O 1
ATOM 4174 N N . GLN B 1 151 ? 15.742 13.352 28.688 1 98.44 151 GLN B N 1
ATOM 4175 C CA . GLN B 1 151 ? 15.594 12.375 29.75 1 98.44 151 GLN B CA 1
ATOM 4176 C C . GLN B 1 151 ? 15.641 10.945 29.203 1 98.44 151 GLN B C 1
ATOM 4178 O O . GLN B 1 151 ? 16.297 10.078 29.781 1 98.44 151 GLN B O 1
ATOM 4183 N N . LYS B 1 152 ? 14.922 10.711 28.125 1 98.38 152 LYS B N 1
ATOM 4184 C CA . LYS B 1 152 ? 14.883 9.375 27.516 1 98.38 152 LYS B CA 1
ATOM 4185 C C . LYS B 1 152 ? 16.25 8.977 26.984 1 98.38 152 LYS B C 1
ATOM 4187 O O . LYS B 1 152 ? 16.625 7.801 27.047 1 98.38 152 LYS B O 1
ATOM 4192 N N . LEU B 1 153 ? 16.953 9.953 26.406 1 97.94 153 LEU B N 1
ATOM 4193 C CA . LEU B 1 153 ? 18.297 9.695 25.875 1 97.94 153 LEU B CA 1
ATOM 4194 C C . LEU B 1 153 ? 19.25 9.258 26.984 1 97.94 153 LEU B C 1
ATOM 4196 O O . LEU B 1 153 ? 20.047 8.344 26.797 1 97.94 153 LEU B O 1
ATOM 4200 N N . LYS B 1 154 ? 19.125 9.844 28.125 1 96.81 154 LYS B N 1
ATOM 4201 C CA . LYS B 1 154 ? 19.969 9.523 29.266 1 96.81 154 LYS B CA 1
ATOM 4202 C C . LYS B 1 154 ? 19.766 8.086 29.719 1 96.81 154 LYS B C 1
ATOM 4204 O O . LYS B 1 154 ? 20.703 7.422 30.172 1 96.81 154 LYS B O 1
ATOM 4209 N N . CYS B 1 155 ? 18.625 7.574 29.578 1 96.31 155 CYS B N 1
ATOM 4210 C CA . CYS B 1 155 ? 18.25 6.266 30.109 1 96.31 155 CYS B CA 1
ATOM 4211 C C . CYS B 1 155 ? 18.328 5.195 29.016 1 96.31 155 CYS B C 1
ATOM 4213 O O . CYS B 1 155 ? 18.219 4.004 29.312 1 96.31 155 CYS B O 1
ATOM 4215 N N . ALA B 1 156 ? 18.516 5.605 27.812 1 94.75 156 ALA B N 1
ATOM 4216 C CA . ALA B 1 156 ? 18.453 4.672 26.688 1 94.75 156 ALA B CA 1
ATOM 4217 C C . ALA B 1 156 ? 19.703 3.818 26.609 1 94.75 156 ALA B C 1
ATOM 4219 O O . ALA B 1 156 ? 20.797 4.258 27 1 94.75 156 ALA B O 1
ATOM 4220 N N . PRO B 1 157 ? 19.516 2.588 26.109 1 91.88 157 PRO B N 1
ATOM 4221 C CA . PRO B 1 157 ? 20.719 1.812 25.781 1 91.88 157 PRO B CA 1
ATOM 4222 C C . PRO B 1 157 ? 21.609 2.516 24.766 1 91.88 157 PRO B C 1
ATOM 4224 O O . PRO B 1 157 ? 21.234 3.539 24.203 1 91.88 157 PRO B O 1
ATOM 4227 N N . SER B 1 158 ? 22.797 1.91 24.531 1 88.12 158 SER B N 1
ATOM 4228 C CA . SER B 1 158 ? 23.812 2.559 23.719 1 88.12 158 SER B CA 1
ATOM 4229 C C . SER B 1 158 ? 23.359 2.727 22.281 1 88.12 158 SER B C 1
ATOM 4231 O O . SER B 1 158 ? 22.719 1.831 21.703 1 88.12 158 SER B O 1
ATOM 4233 N N . ASN B 1 159 ? 23.672 3.926 21.688 1 91.88 159 ASN B N 1
ATOM 4234 C CA . ASN B 1 159 ? 23.469 4.297 20.297 1 91.88 159 ASN B CA 1
ATOM 4235 C C . ASN B 1 159 ? 22 4.168 19.891 1 91.88 159 ASN B C 1
ATOM 4237 O O . ASN B 1 159 ? 21.672 3.461 18.938 1 91.88 159 ASN B O 1
ATOM 4241 N N . PRO B 1 160 ? 21.125 4.891 20.547 1 96.44 160 PRO B N 1
ATOM 4242 C CA . PRO B 1 160 ? 19.703 4.844 20.203 1 96.44 160 PRO B CA 1
ATOM 4243 C C . PRO B 1 160 ? 19.406 5.508 18.859 1 96.44 160 PRO B C 1
ATOM 4245 O O . PRO B 1 160 ? 20.266 6.168 18.281 1 96.44 160 PRO B O 1
ATOM 4248 N N . ILE B 1 161 ? 18.234 5.242 18.359 1 97.38 161 ILE B N 1
ATOM 4249 C CA . ILE B 1 161 ? 17.766 5.875 17.125 1 97.38 161 ILE B CA 1
ATOM 4250 C C . ILE B 1 161 ? 16.516 6.703 17.422 1 97.38 161 ILE B C 1
ATOM 4252 O O . ILE B 1 161 ? 15.516 6.18 17.922 1 97.38 161 ILE B O 1
ATOM 4256 N N . ILE B 1 162 ? 16.609 7.977 17.172 1 98.38 162 ILE B N 1
ATOM 4257 C CA . ILE B 1 162 ? 15.484 8.891 17.344 1 98.38 162 ILE B CA 1
ATOM 4258 C C . ILE B 1 162 ? 14.641 8.938 16.078 1 98.38 162 ILE B C 1
ATOM 4260 O O . ILE B 1 162 ? 15.18 9.055 14.969 1 98.38 162 ILE B O 1
ATOM 4264 N N . ILE B 1 163 ? 13.312 8.805 16.203 1 98.31 163 ILE B N 1
ATOM 4265 C CA . ILE B 1 163 ? 12.375 8.906 15.094 1 98.31 163 ILE B CA 1
ATOM 4266 C C . ILE B 1 163 ? 11.414 10.07 15.328 1 98.31 163 ILE B C 1
ATOM 4268 O O . ILE B 1 163 ? 10.812 10.18 16.391 1 98.31 163 ILE B O 1
ATOM 4272 N N . THR B 1 164 ? 11.297 10.922 14.359 1 98.25 164 THR B N 1
ATOM 4273 C CA . THR B 1 164 ? 10.375 12.047 14.43 1 98.25 164 THR B CA 1
ATOM 4274 C C . THR B 1 164 ? 9.766 12.344 13.062 1 98.25 164 THR B C 1
ATOM 4276 O O . THR B 1 164 ? 10.07 11.664 12.086 1 98.25 164 THR B O 1
ATOM 4279 N N . GLU B 1 165 ? 8.844 13.203 13.023 1 97.88 165 GLU B N 1
ATOM 4280 C CA . GLU B 1 165 ? 8.273 13.734 11.789 1 97.88 165 GLU B CA 1
ATOM 4281 C C . GLU B 1 165 ? 8.75 15.164 11.539 1 97.88 165 GLU B C 1
ATOM 4283 O O . GLU B 1 165 ? 9.07 15.891 12.477 1 97.88 165 GLU B O 1
ATOM 4288 N N . GLY B 1 166 ? 8.914 15.492 10.234 1 98.12 166 GLY B N 1
ATOM 4289 C CA . GLY B 1 166 ? 9.25 16.875 9.945 1 98.12 166 GLY B CA 1
ATOM 4290 C C . GLY B 1 166 ? 8.188 17.859 10.414 1 98.12 166 GLY B C 1
ATOM 4291 O O . GLY B 1 166 ? 8.477 18.781 11.188 1 98.12 166 GLY B O 1
ATOM 4292 N N . VAL B 1 167 ? 6.992 17.672 9.914 1 97.88 167 VAL B N 1
ATOM 4293 C CA . VAL B 1 167 ? 5.785 18.359 10.352 1 97.88 167 VAL B CA 1
ATOM 4294 C C . VAL B 1 167 ? 4.758 17.344 10.844 1 97.88 167 VAL B C 1
ATOM 4296 O O . VAL B 1 167 ? 4.484 16.359 10.172 1 97.88 167 VAL B O 1
ATOM 4299 N N . PHE B 1 168 ? 4.289 17.609 12.055 1 95.62 168 PHE B N 1
ATOM 4300 C CA . PHE B 1 168 ? 3.365 16.656 12.648 1 95.62 168 PHE B CA 1
ATOM 4301 C C . PHE B 1 168 ? 1.955 16.859 12.109 1 95.62 168 PHE B C 1
ATOM 4303 O O . PHE B 1 168 ? 1.503 17.984 11.953 1 95.62 168 PHE B O 1
ATOM 4310 N N . SER B 1 169 ? 1.222 15.797 11.852 1 91.75 169 SER B N 1
ATOM 4311 C CA . SER B 1 169 ? -0.015 15.75 11.078 1 91.75 169 SER B CA 1
ATOM 4312 C C . SER B 1 169 ? -1.158 16.422 11.828 1 91.75 169 SER B C 1
ATOM 4314 O O . SER B 1 169 ? -2.121 16.891 11.211 1 91.75 169 SER B O 1
ATOM 4316 N N . MET B 1 170 ? -1.161 16.484 13.117 1 85.56 170 MET B N 1
ATOM 4317 C CA . MET B 1 170 ? -2.32 16.953 13.875 1 85.56 170 MET B CA 1
ATOM 4318 C C . MET B 1 170 ? -2.184 18.438 14.227 1 85.56 170 MET B C 1
ATOM 4320 O O . MET B 1 170 ? -3.145 19.203 14.102 1 85.56 170 MET B O 1
ATOM 4324 N N . GLY B 1 171 ? -0.986 18.797 14.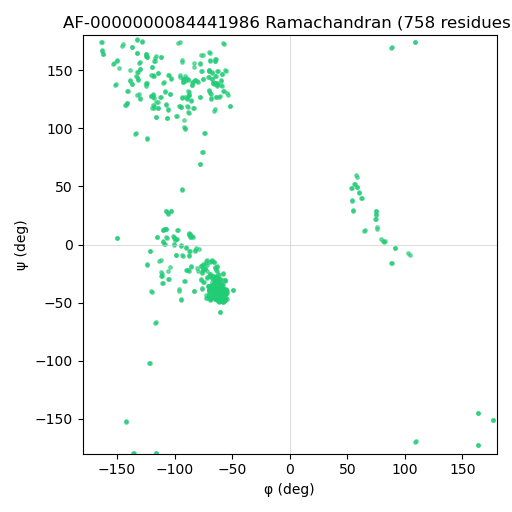578 1 88.12 171 GLY B N 1
ATOM 4325 C CA . GLY B 1 171 ? -0.83 20.156 15.062 1 88.12 171 GLY B CA 1
ATOM 4326 C C . GLY B 1 171 ? -0.019 21.047 14.133 1 88.12 171 GLY B C 1
ATOM 4327 O O . GLY B 1 171 ? -0.019 22.266 14.266 1 88.12 171 GLY B O 1
ATOM 4328 N N . GLY B 1 172 ? 0.63 20.391 13.211 1 93.94 172 GLY B N 1
ATOM 4329 C CA . GLY B 1 172 ? 1.384 21.156 12.234 1 93.94 172 GLY B CA 1
ATOM 4330 C C . GLY B 1 172 ? 2.721 21.641 12.766 1 93.94 172 GLY B C 1
ATOM 4331 O O . GLY B 1 172 ? 3.441 22.359 12.07 1 93.94 172 GLY B O 1
ATOM 4332 N N . GLN B 1 173 ? 3.066 21.25 13.953 1 94.75 173 GLN B N 1
ATOM 4333 C CA . GLN B 1 173 ? 4.336 21.672 14.531 1 94.75 173 GLN B CA 1
ATOM 4334 C C . GLN B 1 173 ? 5.516 21.078 13.773 1 94.75 173 GLN B C 1
ATOM 4336 O O . GLN B 1 173 ? 5.469 19.906 13.375 1 94.75 173 GLN B O 1
ATOM 4341 N N . GLN B 1 174 ? 6.508 21.859 13.57 1 97.25 174 GLN B N 1
ATOM 4342 C CA . GLN B 1 174 ? 7.758 21.375 13 1 97.25 174 GLN B CA 1
ATOM 4343 C C . GLN B 1 174 ? 8.672 20.797 14.078 1 97.25 174 GLN B C 1
ATOM 4345 O O . GLN B 1 174 ? 8.75 21.328 15.18 1 97.25 174 GLN B O 1
ATOM 4350 N N . ALA B 1 175 ? 9.328 19.719 13.789 1 97.75 175 ALA B N 1
ATOM 4351 C CA . ALA B 1 175 ? 10.312 19.172 14.719 1 97.75 175 ALA B CA 1
ATOM 4352 C C . ALA B 1 175 ? 11.547 20.062 14.805 1 97.75 175 ALA B C 1
ATOM 4354 O O . ALA B 1 175 ? 12.047 20.547 13.789 1 97.75 175 ALA B O 1
ATOM 4355 N N . PRO B 1 176 ? 12.023 20.375 16.016 1 98 176 PRO B N 1
ATOM 4356 C CA . PRO B 1 176 ? 13.289 21.109 16.156 1 98 176 PRO B CA 1
ATOM 4357 C C . PRO B 1 176 ? 14.508 20.219 15.914 1 98 176 PRO B C 1
ATOM 4359 O O . PRO B 1 176 ? 15.219 19.875 16.859 1 98 176 PRO B O 1
ATOM 4362 N N . LEU B 1 177 ? 14.844 19.953 14.656 1 98.5 177 LEU B N 1
ATOM 4363 C CA . LEU B 1 177 ? 15.812 18.938 14.266 1 98.5 177 LEU B CA 1
ATOM 4364 C C . LEU B 1 177 ? 17.188 19.266 14.828 1 98.5 177 LEU B C 1
ATOM 4366 O O . LEU B 1 177 ? 17.922 18.359 15.242 1 98.5 177 LEU B O 1
ATOM 4370 N N . ASN B 1 178 ? 17.578 20.578 14.852 1 98.06 178 ASN B N 1
ATOM 4371 C CA . ASN B 1 178 ? 18.875 20.938 15.406 1 98.06 178 ASN B CA 1
ATOM 4372 C C . ASN B 1 178 ? 18.969 20.562 16.891 1 98.06 178 ASN B C 1
ATOM 4374 O O . ASN B 1 178 ? 20 20.047 17.328 1 98.06 178 ASN B O 1
ATOM 4378 N N . ASP B 1 179 ? 17.938 20.891 17.625 1 98.56 179 ASP B N 1
ATOM 4379 C CA . ASP B 1 179 ? 17.922 20.547 19.031 1 98.56 179 ASP B CA 1
ATOM 4380 C C . ASP B 1 179 ? 17.984 19.047 19.234 1 98.56 179 ASP B C 1
ATOM 4382 O O . ASP B 1 179 ? 18.688 18.562 20.125 1 98.56 179 ASP B O 1
ATOM 4386 N N . ILE B 1 180 ? 17.234 18.297 18.453 1 98.69 180 ILE B N 1
ATOM 4387 C CA . ILE B 1 180 ? 17.188 16.844 18.531 1 98.69 180 ILE B CA 1
ATOM 4388 C C . ILE B 1 180 ? 18.578 16.266 18.297 1 98.69 180 ILE B C 1
ATOM 4390 O O . ILE B 1 180 ? 19.047 15.422 19.047 1 98.69 180 ILE B O 1
ATOM 4394 N N . LEU B 1 181 ? 19.234 16.75 17.219 1 98.06 181 LEU B N 1
ATOM 4395 C CA . LEU B 1 181 ? 20.562 16.25 16.875 1 98.06 181 LEU B CA 1
ATOM 4396 C C . LEU B 1 181 ? 21.578 16.609 17.953 1 98.06 181 LEU B C 1
ATOM 4398 O O . LEU B 1 181 ? 22.422 15.797 18.297 1 98.06 181 LEU B O 1
ATOM 4402 N N . MET B 1 182 ? 21.453 17.844 18.438 1 98.12 182 MET B N 1
ATOM 4403 C CA . MET B 1 182 ? 22.359 18.297 19.5 1 98.12 182 MET B CA 1
ATOM 4404 C C . MET B 1 182 ? 22.203 17.422 20.75 1 98.12 182 MET B C 1
ATOM 4406 O O . MET B 1 182 ? 23.203 16.984 21.328 1 98.12 182 MET B O 1
ATOM 4410 N N . LEU B 1 183 ? 21.031 17.141 21.141 1 98.25 183 LEU B N 1
ATOM 4411 C CA . LEU B 1 183 ? 20.75 16.328 22.312 1 98.25 183 LEU B CA 1
ATOM 4412 C C . LEU B 1 183 ? 21.234 14.898 22.109 1 98.25 183 LEU B C 1
ATOM 4414 O O . LEU B 1 183 ? 21.656 14.234 23.062 1 98.25 183 LEU B O 1
ATOM 4418 N N . GLY B 1 184 ? 21.156 14.391 20.875 1 97.38 184 GLY B N 1
ATOM 4419 C CA . GLY B 1 184 ? 21.516 13.008 20.562 1 97.38 184 GLY B CA 1
ATOM 4420 C C . GLY B 1 184 ? 23 12.789 20.438 1 97.38 184 GLY B C 1
ATOM 4421 O O . GLY B 1 184 ? 23.484 11.664 20.609 1 97.38 184 GLY B O 1
ATOM 4422 N N . LYS B 1 185 ? 23.797 13.781 20.172 1 96.06 185 LYS B N 1
ATOM 4423 C CA . LYS B 1 185 ? 25.203 13.703 19.812 1 96.06 185 LYS B CA 1
ATOM 4424 C C . LYS B 1 185 ? 26 12.969 20.891 1 96.06 185 LYS B C 1
ATOM 4426 O O . LYS B 1 185 ? 26.781 12.062 20.578 1 96.06 185 LYS B O 1
ATOM 4431 N N . PRO B 1 186 ? 25.797 13.266 22.188 1 96.06 186 PRO B N 1
ATOM 4432 C CA . PRO B 1 186 ? 26.578 12.594 23.219 1 96.06 186 PRO B CA 1
ATOM 4433 C C . PRO B 1 186 ? 26.328 11.086 23.266 1 96.06 186 PRO B C 1
ATOM 4435 O O . PRO B 1 186 ? 27.156 10.336 23.812 1 96.06 186 PRO B O 1
ATOM 4438 N N . TYR B 1 187 ? 25.281 10.648 22.719 1 95.5 187 TYR B N 1
ATOM 4439 C CA . TYR B 1 187 ? 24.891 9.25 22.828 1 95.5 187 TYR B CA 1
ATOM 4440 C C . TYR B 1 187 ? 25.109 8.531 21.5 1 95.5 187 TYR B C 1
ATOM 4442 O O . TYR B 1 187 ? 24.672 7.395 21.312 1 95.5 187 TYR B O 1
ATOM 4450 N N . ASP B 1 188 ? 25.719 9.25 20.547 1 94.25 188 ASP B N 1
ATOM 4451 C CA . ASP B 1 188 ? 25.906 8.719 19.203 1 94.25 188 ASP B CA 1
ATOM 4452 C C . ASP B 1 188 ? 24.578 8.242 18.609 1 94.25 188 ASP B C 1
ATOM 4454 O O . ASP B 1 188 ? 24.5 7.152 18.031 1 94.25 188 ASP B O 1
ATOM 4458 N N . ALA B 1 189 ? 23.531 9.008 18.906 1 95.88 189 ALA B N 1
ATOM 4459 C CA . ALA B 1 189 ? 22.203 8.68 18.422 1 95.88 189 ALA B CA 1
ATOM 4460 C C . ALA B 1 189 ? 22.078 9.023 16.938 1 95.88 189 ALA B C 1
ATOM 4462 O O . ALA B 1 189 ? 22.672 10 16.453 1 95.88 189 ALA B O 1
ATOM 4463 N N . LEU B 1 190 ? 21.375 8.188 16.219 1 95.88 190 LEU B N 1
ATOM 4464 C CA . LEU B 1 190 ? 20.922 8.523 14.867 1 95.88 190 LEU B CA 1
ATOM 4465 C C . LEU B 1 190 ? 19.516 9.125 14.898 1 95.88 190 LEU B C 1
ATOM 4467 O O . LEU B 1 190 ? 18.797 8.961 15.875 1 95.88 190 LEU B O 1
ATOM 4471 N N . CYS B 1 191 ? 19.234 9.852 13.883 1 97.62 191 CYS B N 1
ATOM 4472 C CA . CYS B 1 191 ? 17.906 10.445 13.758 1 97.62 191 CYS B CA 1
ATOM 4473 C C . CYS B 1 191 ? 17.328 10.195 12.367 1 97.62 191 CYS B C 1
ATOM 4475 O O . CYS B 1 191 ? 18.016 10.391 11.367 1 97.62 191 CYS B O 1
ATOM 4477 N N . MET B 1 192 ? 16.125 9.703 12.32 1 98.19 192 MET B N 1
ATOM 4478 C CA . MET B 1 192 ? 15.414 9.5 11.062 1 98.19 192 MET B CA 1
ATOM 4479 C C . MET B 1 192 ? 14.117 10.305 11.039 1 98.19 192 MET B C 1
ATOM 4481 O O . MET B 1 192 ? 13.477 10.484 12.078 1 98.19 192 MET B O 1
ATOM 4485 N N . VAL B 1 193 ? 13.742 10.797 9.859 1 98.75 193 VAL B N 1
ATOM 4486 C CA . VAL B 1 193 ? 12.688 11.797 9.797 1 98.75 193 VAL B CA 1
ATOM 4487 C C . VAL B 1 193 ? 11.648 11.383 8.758 1 98.75 193 VAL B C 1
ATOM 4489 O O . VAL B 1 193 ? 11.992 11.094 7.605 1 98.75 193 VAL B O 1
ATOM 4492 N N . ASP B 1 194 ? 10.406 11.32 9.148 1 98.62 194 ASP B N 1
ATOM 4493 C CA . ASP B 1 194 ? 9.281 11.211 8.227 1 98.62 194 ASP B CA 1
ATOM 4494 C C . ASP B 1 194 ? 8.867 12.586 7.703 1 98.62 194 ASP B C 1
ATOM 4496 O O . ASP B 1 194 ? 8.359 13.422 8.461 1 98.62 194 ASP B O 1
ATOM 4500 N N . GLU B 1 195 ? 8.977 12.781 6.434 1 98.56 195 GLU B N 1
ATOM 4501 C CA . GLU B 1 195 ? 8.734 14.086 5.828 1 98.56 195 GLU B CA 1
ATOM 4502 C C . GLU B 1 195 ? 7.375 14.133 5.141 1 98.56 195 GLU B C 1
ATOM 4504 O O . GLU B 1 195 ? 7.18 14.891 4.188 1 98.56 195 GLU B O 1
ATOM 4509 N N . ALA B 1 196 ? 6.41 13.367 5.609 1 98.19 196 ALA B N 1
ATOM 4510 C CA . ALA B 1 196 ? 5.098 13.219 4.984 1 98.19 196 ALA B CA 1
ATOM 4511 C C . ALA B 1 196 ? 4.402 14.57 4.852 1 98.19 196 ALA B C 1
ATOM 4513 O O . ALA B 1 196 ? 3.721 14.828 3.857 1 98.19 196 ALA B O 1
ATOM 4514 N N . HIS B 1 197 ? 4.559 15.406 5.852 1 98.19 197 HIS B N 1
ATOM 4515 C CA . HIS B 1 197 ? 3.83 16.672 5.871 1 98.19 197 HIS B CA 1
ATOM 4516 C C . HIS B 1 197 ? 4.77 17.859 5.66 1 98.19 197 HIS B C 1
ATOM 4518 O O . HIS B 1 197 ? 4.348 19.016 5.734 1 98.19 197 HIS B O 1
ATOM 4524 N N . SER B 1 198 ? 6.066 17.594 5.438 1 98.38 198 SER B N 1
ATOM 4525 C CA . SER B 1 198 ? 7.012 18.688 5.207 1 98.38 198 SER B CA 1
ATOM 4526 C C . SER B 1 198 ? 7.504 18.688 3.766 1 98.38 198 SER B C 1
ATOM 4528 O O . SER B 1 198 ? 7.777 19.766 3.205 1 98.38 198 SER B O 1
ATOM 4530 N N . PHE B 1 199 ? 7.625 17.516 3.146 1 98.44 199 PHE B N 1
ATOM 4531 C CA . PHE B 1 199 ? 8.094 17.438 1.768 1 98.44 199 PHE B CA 1
ATOM 4532 C C . PHE B 1 199 ? 7.094 18.094 0.817 1 98.44 199 PHE B C 1
ATOM 4534 O O . PHE B 1 199 ? 5.883 17.891 0.953 1 98.44 199 PHE B O 1
ATOM 4541 N N . GLY B 1 200 ? 7.559 18.812 -0.14 1 98.19 200 GLY B N 1
ATOM 4542 C CA . GLY B 1 200 ? 6.727 19.578 -1.061 1 98.19 200 GLY B CA 1
ATOM 4543 C C . GLY B 1 200 ? 6.41 20.969 -0.568 1 98.19 200 GLY B C 1
ATOM 4544 O O . GLY B 1 200 ? 6.039 21.844 -1.357 1 98.19 200 GLY B O 1
ATOM 4545 N N . LEU B 1 201 ? 6.617 21.234 0.752 1 98.06 201 LEU B N 1
ATOM 4546 C CA . LEU B 1 201 ? 6.102 22.469 1.336 1 98.06 201 LEU B CA 1
ATOM 4547 C C . LEU B 1 201 ? 7.234 23.312 1.908 1 98.06 201 LEU B C 1
ATOM 4549 O O . LEU B 1 201 ? 7.211 24.531 1.806 1 98.06 201 LEU B O 1
ATOM 4553 N N . ILE B 1 202 ? 8.172 22.625 2.539 1 97.38 202 ILE B N 1
ATOM 4554 C CA . ILE B 1 202 ? 9.195 23.312 3.318 1 97.38 202 ILE B CA 1
ATOM 4555 C C . ILE B 1 202 ? 10.562 23.109 2.672 1 97.38 202 ILE B C 1
ATOM 4557 O O . ILE B 1 202 ? 10.828 22.047 2.092 1 97.38 202 ILE B O 1
ATOM 4561 N N . GLY B 1 203 ? 11.461 24.125 2.787 1 96.88 203 GLY B N 1
ATOM 4562 C CA . GLY B 1 203 ? 12.797 24.016 2.23 1 96.88 203 GLY B CA 1
ATOM 4563 C C . GLY B 1 203 ? 12.883 24.469 0.789 1 96.88 203 GLY B C 1
ATOM 4564 O O . GLY B 1 203 ? 11.859 24.688 0.135 1 96.88 203 GLY B O 1
ATOM 4565 N N . ASP B 1 204 ? 14.094 24.594 0.323 1 96.94 204 ASP B N 1
ATOM 4566 C CA . ASP B 1 204 ? 14.297 24.938 -1.081 1 96.94 204 ASP B CA 1
ATOM 4567 C C . ASP B 1 204 ? 13.688 23.891 -2 1 96.94 204 ASP B C 1
ATOM 4569 O O . ASP B 1 204 ? 13.883 22.688 -1.792 1 96.94 204 ASP B O 1
ATOM 4573 N N . HIS B 1 205 ? 12.867 24.359 -2.92 1 97.81 205 HIS B N 1
ATOM 4574 C CA . HIS B 1 205 ? 12.188 23.484 -3.875 1 97.81 205 HIS B CA 1
ATOM 4575 C C . HIS B 1 205 ? 11.219 22.547 -3.168 1 97.81 205 HIS B C 1
ATOM 4577 O O . HIS B 1 205 ? 10.758 21.562 -3.764 1 97.81 205 HIS B O 1
ATOM 4583 N N . GLY B 1 206 ? 10.961 22.812 -1.886 1 98.25 206 GLY B N 1
ATOM 4584 C CA . GLY B 1 206 ? 10.039 21.969 -1.138 1 98.25 206 GLY B CA 1
ATOM 4585 C C . GLY B 1 206 ? 10.633 20.625 -0.756 1 98.25 206 GLY B C 1
ATOM 4586 O O . GLY B 1 206 ? 9.906 19.641 -0.614 1 98.25 206 GLY B O 1
ATOM 4587 N N . LEU B 1 207 ? 11.922 20.531 -0.583 1 98.56 207 LEU B N 1
ATOM 4588 C CA . LEU B 1 207 ? 12.594 19.25 -0.411 1 98.56 207 LEU B CA 1
ATOM 4589 C C . LEU B 1 207 ? 12.539 18.797 1.046 1 98.56 207 LEU B C 1
ATOM 4591 O O . LEU B 1 207 ? 13.18 17.812 1.421 1 98.56 207 LEU B O 1
ATOM 4595 N N . GLY B 1 208 ? 11.797 19.516 1.927 1 98.06 208 GLY B N 1
ATOM 4596 C CA . GLY B 1 208 ? 11.516 19.016 3.266 1 98.06 208 GLY B CA 1
ATOM 4597 C C . GLY B 1 208 ? 12.266 19.781 4.348 1 98.06 208 GLY B C 1
ATOM 4598 O O . GLY B 1 208 ? 13.078 20.656 4.051 1 98.06 208 GLY B O 1
ATOM 4599 N N . LEU B 1 209 ? 11.945 19.422 5.543 1 98.56 209 LEU B N 1
ATOM 4600 C CA . LEU B 1 209 ? 12.508 20.078 6.719 1 98.56 209 LEU B CA 1
ATOM 4601 C C . LEU B 1 209 ? 13.992 19.781 6.855 1 98.56 209 LEU B C 1
ATOM 4603 O O . LEU B 1 209 ? 14.766 20.641 7.285 1 98.56 209 LEU B O 1
ATOM 4607 N N . VAL B 1 210 ? 14.398 18.562 6.527 1 98.62 210 VAL B N 1
ATOM 4608 C CA . VAL B 1 210 ? 15.805 18.172 6.617 1 98.62 210 VAL B CA 1
ATOM 4609 C C . VAL B 1 210 ? 16.656 19.078 5.746 1 98.62 210 VAL B C 1
ATOM 4611 O O . VAL B 1 210 ? 17.719 19.547 6.176 1 98.62 210 VAL B O 1
ATOM 4614 N N . GLN B 1 211 ? 16.172 19.312 4.566 1 98.06 211 GLN B N 1
ATOM 4615 C CA . GLN B 1 211 ? 16.891 20.203 3.656 1 98.06 211 GLN B CA 1
ATOM 4616 C C . GLN B 1 211 ? 16.891 21.641 4.184 1 98.06 211 GLN B C 1
ATOM 4618 O O . GLN B 1 211 ? 17.906 22.328 4.094 1 98.06 211 GLN B O 1
ATOM 4623 N N . ARG B 1 212 ? 15.781 22.078 4.703 1 97.5 212 ARG B N 1
ATOM 4624 C CA . ARG B 1 212 ? 15.695 23.438 5.254 1 97.5 212 ARG B CA 1
ATOM 4625 C C . ARG B 1 212 ? 16.766 23.672 6.312 1 97.5 212 ARG B C 1
ATOM 4627 O O . ARG B 1 212 ? 17.328 24.75 6.398 1 97.5 212 ARG B O 1
ATOM 4634 N N . TYR B 1 213 ? 17.016 22.672 7.117 1 98.06 213 TYR B N 1
ATOM 4635 C CA . TYR B 1 213 ? 18 22.75 8.188 1 98.06 213 TYR B CA 1
ATOM 4636 C C . TYR B 1 213 ? 19.406 22.5 7.648 1 98.06 213 TYR B C 1
ATOM 4638 O O . TYR B 1 213 ? 20.375 22.516 8.406 1 98.06 213 TYR B O 1
ATOM 4646 N N . ARG B 1 214 ? 19.531 22.156 6.391 1 97.56 214 ARG B N 1
ATOM 4647 C CA . ARG B 1 214 ? 20.797 21.906 5.711 1 97.56 214 ARG B CA 1
ATOM 4648 C C . ARG B 1 214 ? 21.531 20.719 6.336 1 97.56 214 ARG B C 1
ATOM 4650 O O . ARG B 1 214 ? 22.734 20.797 6.57 1 97.56 214 ARG B O 1
ATOM 4657 N N . LEU B 1 215 ? 20.75 19.766 6.652 1 97.69 215 LEU B N 1
ATOM 4658 C CA . LEU B 1 215 ? 21.312 18.562 7.246 1 97.69 215 LEU B CA 1
ATOM 4659 C C . LEU B 1 215 ? 21.672 17.531 6.168 1 97.69 215 LEU B C 1
ATOM 4661 O O . LEU B 1 215 ? 20.953 17.406 5.176 1 97.69 215 LEU B O 1
ATOM 4665 N N . SER B 1 216 ? 22.734 16.781 6.371 1 95.44 216 SER B N 1
ATOM 4666 C CA . SER B 1 216 ? 23.203 15.766 5.43 1 95.44 216 SER B CA 1
ATOM 4667 C C . SER B 1 216 ? 22.703 14.383 5.824 1 95.44 216 SER B C 1
ATOM 4669 O O . SER B 1 216 ? 22.062 14.219 6.867 1 95.44 216 SER B O 1
ATOM 4671 N N . GLN B 1 217 ? 22.969 13.352 4.926 1 95.88 217 GLN B N 1
ATOM 4672 C CA . GLN B 1 217 ? 22.594 11.977 5.211 1 95.88 217 GLN B CA 1
ATOM 4673 C C . GLN B 1 217 ? 23.422 11.398 6.359 1 95.88 217 GLN B C 1
ATOM 4675 O O . GLN B 1 217 ? 23.062 10.367 6.93 1 95.88 217 GLN B O 1
ATOM 4680 N N . GLU B 1 218 ? 24.516 12.039 6.75 1 94.38 218 GLU B N 1
ATOM 4681 C CA . GLU B 1 218 ? 25.281 11.633 7.934 1 94.38 218 GLU B CA 1
ATOM 4682 C C . GLU B 1 218 ? 24.5 11.938 9.211 1 94.38 218 GLU B C 1
ATOM 4684 O O . GLU B 1 218 ? 24.562 11.188 10.18 1 94.38 218 GLU B O 1
ATOM 4689 N N . GLU B 1 219 ? 23.812 13.078 9.203 1 95.19 219 GLU B N 1
ATOM 4690 C CA . GLU B 1 219 ? 23.016 13.492 10.359 1 95.19 219 GLU B CA 1
ATOM 4691 C C . GLU B 1 219 ? 21.641 12.828 10.336 1 95.19 219 GLU B C 1
ATOM 4693 O O . GLU B 1 219 ? 21.125 12.438 11.391 1 95.19 219 GLU B O 1
ATOM 4698 N N . ILE B 1 220 ? 21.047 12.719 9.203 1 97.88 220 ILE B N 1
ATOM 4699 C CA . ILE B 1 220 ? 19.766 12.078 8.977 1 97.88 220 ILE B CA 1
ATOM 4700 C C . ILE B 1 220 ? 19.922 10.977 7.922 1 97.88 220 ILE B C 1
ATOM 4702 O O . ILE B 1 220 ? 19.672 11.211 6.738 1 97.88 220 ILE B O 1
ATOM 4706 N N . PRO B 1 221 ? 20.188 9.812 8.344 1 97.69 221 PRO B N 1
ATOM 4707 C CA . PRO B 1 221 ? 20.562 8.758 7.398 1 97.69 221 PRO B CA 1
ATOM 4708 C C . PRO B 1 221 ? 19.391 8.328 6.516 1 97.69 221 PRO B C 1
ATOM 4710 O O . PRO B 1 221 ? 19.609 7.777 5.43 1 97.69 221 PRO B O 1
ATOM 4713 N N . LEU B 1 222 ? 18.125 8.531 7.027 1 98.38 222 LEU B N 1
ATOM 4714 C CA . LEU B 1 222 ? 16.953 8.148 6.246 1 98.38 222 LEU B CA 1
ATOM 4715 C C . LEU B 1 222 ? 15.852 9.203 6.359 1 98.38 222 LEU B C 1
ATOM 4717 O O . LEU B 1 222 ? 15.633 9.758 7.441 1 98.38 222 LEU B O 1
ATOM 4721 N N . ARG B 1 223 ? 15.242 9.398 5.277 1 98.62 223 ARG B N 1
ATOM 4722 C CA . ARG B 1 223 ? 14.008 10.172 5.18 1 98.62 223 ARG B CA 1
ATOM 4723 C C . ARG B 1 223 ? 12.898 9.359 4.527 1 98.62 223 ARG B C 1
ATOM 4725 O O . ARG B 1 223 ? 13.141 8.625 3.568 1 98.62 223 ARG B O 1
ATOM 4732 N N . ILE B 1 224 ? 11.711 9.477 5.047 1 98.81 224 ILE B N 1
ATOM 4733 C CA . ILE B 1 224 ? 10.539 8.844 4.457 1 98.81 224 ILE B CA 1
ATOM 4734 C C . ILE B 1 224 ? 9.641 9.898 3.824 1 98.81 224 ILE B C 1
ATOM 4736 O O . ILE B 1 224 ? 9.328 10.914 4.457 1 98.81 224 ILE B O 1
ATOM 4740 N N . ILE B 1 225 ? 9.234 9.656 2.615 1 98.69 225 ILE B N 1
ATOM 4741 C CA . ILE B 1 225 ? 8.453 10.641 1.877 1 98.69 225 ILE B CA 1
ATOM 4742 C C . ILE B 1 225 ? 7.258 9.953 1.217 1 98.69 225 ILE B C 1
ATOM 4744 O O . ILE B 1 225 ? 7.367 9.438 0.104 1 98.69 225 ILE B O 1
ATOM 4748 N N . PRO B 1 226 ? 6.102 9.977 1.853 1 98.12 226 PRO B N 1
ATOM 4749 C CA . PRO B 1 226 ? 4.887 9.484 1.197 1 98.12 226 PRO B CA 1
ATOM 4750 C C . PRO B 1 226 ? 4.418 10.391 0.064 1 98.12 226 PRO B C 1
ATOM 4752 O O . PRO B 1 226 ? 4.543 11.609 0.156 1 98.12 226 PRO B O 1
ATOM 4755 N N . PHE B 1 227 ? 3.77 9.82 -0.948 1 98.31 227 PHE B N 1
ATOM 4756 C CA . PHE B 1 227 ? 3.357 10.555 -2.137 1 98.31 227 PHE B CA 1
ATOM 4757 C C . PHE B 1 227 ? 1.878 10.922 -2.062 1 98.31 227 PHE B C 1
ATOM 4759 O O . PHE B 1 227 ? 1.354 11.594 -2.953 1 98.31 227 PHE B O 1
ATOM 4766 N N . GLY B 1 228 ? 1.168 10.547 -1.002 1 96.81 228 GLY B N 1
ATOM 4767 C CA . GLY B 1 228 ? -0.277 10.703 -0.933 1 96.81 228 GLY B CA 1
ATOM 4768 C C . GLY B 1 228 ? -0.705 12.07 -0.44 1 96.81 228 GLY B C 1
ATOM 4769 O O . GLY B 1 228 ? -1.895 12.32 -0.229 1 96.81 228 GLY B O 1
ATOM 4770 N N . LYS B 1 229 ? 0.243 13.008 -0.256 1 96.69 229 LYS B N 1
ATOM 4771 C CA . LYS B 1 229 ? -0.055 14.32 0.311 1 96.69 229 LYS B CA 1
ATOM 4772 C C . LYS B 1 229 ? 0.341 15.438 -0.65 1 96.69 229 LYS B C 1
ATOM 4774 O O . LYS B 1 229 ? -0.232 15.57 -1.734 1 96.69 229 LYS B O 1
ATOM 4779 N N . ALA B 1 230 ? 1.385 16.094 -0.492 1 96 230 ALA B N 1
ATOM 4780 C CA . ALA B 1 230 ? 1.753 17.203 -1.368 1 96 230 ALA B CA 1
ATOM 4781 C C . ALA B 1 230 ? 1.974 16.734 -2.799 1 96 230 ALA B C 1
ATOM 4783 O O . ALA B 1 230 ? 1.704 17.453 -3.754 1 96 230 ALA B O 1
ATOM 4784 N N . PHE B 1 231 ? 2.395 15.469 -2.996 1 94.62 231 PHE B N 1
ATOM 4785 C CA . PHE B 1 231 ? 2.645 14.875 -4.305 1 94.62 231 PHE B CA 1
ATOM 4786 C C . PHE B 1 231 ? 1.337 14.625 -5.043 1 94.62 231 PHE B C 1
ATOM 4788 O O . PHE B 1 231 ? 1.322 14.516 -6.273 1 94.62 231 PHE B O 1
ATOM 4795 N N . ALA B 1 232 ? 0.289 14.406 -4.348 1 94.12 232 ALA B N 1
ATOM 4796 C CA . ALA B 1 232 ? -1.028 14.102 -4.902 1 94.12 232 ALA B CA 1
ATOM 4797 C C . ALA B 1 232 ? -0.99 12.828 -5.734 1 94.12 232 ALA B C 1
ATOM 4799 O O . ALA B 1 232 ? -1.458 12.805 -6.875 1 94.12 232 ALA B O 1
ATOM 4800 N N . GLY B 1 233 ? -0.384 11.891 -5.242 1 95.69 233 GLY B N 1
ATOM 4801 C CA . GLY B 1 233 ? -0.271 10.602 -5.91 1 95.69 233 GLY B CA 1
ATOM 4802 C C . GLY B 1 233 ? -0.354 9.422 -4.953 1 95.69 233 GLY B C 1
ATOM 4803 O O . GLY B 1 233 ? -1.094 9.469 -3.969 1 95.69 233 GLY B O 1
ATOM 4804 N N . GLN B 1 234 ? 0.283 8.336 -5.352 1 95.94 234 GLN B N 1
ATOM 4805 C CA . GLN B 1 234 ? 0.274 7.109 -4.559 1 95.94 234 GLN B CA 1
ATOM 4806 C C . GLN B 1 234 ? 1.681 6.535 -4.418 1 95.94 234 GLN B C 1
ATOM 4808 O O . GLN B 1 234 ? 2.469 6.57 -5.363 1 95.94 234 GLN B O 1
ATOM 4813 N N . GLY B 1 235 ? 1.92 5.957 -3.205 1 97.69 235 GLY B N 1
ATOM 4814 C CA . GLY B 1 235 ? 3.236 5.391 -2.955 1 97.69 235 GLY B CA 1
ATOM 4815 C C . GLY B 1 235 ? 4.051 6.188 -1.954 1 97.69 235 GLY B C 1
ATOM 4816 O O . GLY B 1 235 ? 3.506 7.023 -1.227 1 97.69 235 GLY B O 1
ATOM 4817 N N . ALA B 1 236 ? 5.289 5.832 -1.879 1 98.75 236 ALA B N 1
ATOM 4818 C CA . ALA B 1 236 ? 6.25 6.504 -1.01 1 98.75 236 ALA B CA 1
ATOM 4819 C C . ALA B 1 236 ? 7.684 6.176 -1.422 1 98.75 236 ALA B C 1
ATOM 4821 O O . ALA B 1 236 ? 7.91 5.301 -2.26 1 98.75 236 ALA B O 1
ATOM 4822 N N . VAL B 1 237 ? 8.57 6.914 -0.892 1 98.81 237 VAL B N 1
ATOM 4823 C CA . VAL B 1 237 ? 9.984 6.633 -1.1 1 98.81 237 VAL B CA 1
ATOM 4824 C C . VAL B 1 237 ? 10.742 6.785 0.218 1 98.81 237 VAL B C 1
ATOM 4826 O O . VAL B 1 237 ? 10.383 7.613 1.055 1 98.81 237 VAL B O 1
ATOM 4829 N N . ILE B 1 238 ? 11.641 5.891 0.482 1 98.88 238 ILE B N 1
ATOM 4830 C CA . ILE B 1 238 ? 12.664 6.078 1.51 1 98.88 238 ILE B CA 1
ATOM 4831 C C . ILE B 1 238 ? 14 6.406 0.854 1 98.88 238 ILE B C 1
ATOM 4833 O O . ILE B 1 238 ? 14.414 5.738 -0.099 1 98.88 238 ILE B O 1
ATOM 4837 N N . ALA B 1 239 ? 14.641 7.441 1.299 1 98.88 239 ALA B N 1
ATOM 4838 C CA . ALA B 1 239 ? 15.883 7.898 0.683 1 98.88 239 ALA B CA 1
ATOM 4839 C C . ALA B 1 239 ? 16.953 8.156 1.737 1 98.88 239 ALA B C 1
ATOM 4841 O O . ALA B 1 239 ? 16.656 8.648 2.828 1 98.88 239 ALA B O 1
ATOM 4842 N N . GLY B 1 240 ? 18.203 7.816 1.407 1 98.5 240 GLY B N 1
ATOM 4843 C CA . GLY B 1 240 ? 19.297 8.055 2.336 1 98.5 240 GLY B CA 1
ATOM 4844 C C . GLY B 1 240 ? 20.547 7.266 1.999 1 98.5 240 GLY B C 1
ATOM 4845 O O . GLY B 1 240 ? 20.891 7.105 0.825 1 98.5 240 GLY B O 1
ATOM 4846 N N . HIS B 1 241 ? 21.234 6.855 3.055 1 97.88 241 HIS B N 1
ATOM 4847 C CA . HIS B 1 241 ? 22.516 6.168 2.918 1 97.88 241 HIS B CA 1
ATOM 4848 C C . HIS B 1 241 ? 22.344 4.797 2.277 1 97.88 241 HIS B C 1
ATOM 4850 O O . HIS B 1 241 ? 21.391 4.078 2.59 1 97.88 241 HIS B O 1
ATOM 4856 N N . GLN B 1 242 ? 23.281 4.441 1.456 1 97.62 242 GLN B N 1
ATOM 4857 C CA . GLN B 1 242 ? 23.203 3.264 0.596 1 97.62 242 GLN B CA 1
ATOM 4858 C C . GLN B 1 242 ? 23 1.995 1.417 1 97.62 242 GLN B C 1
ATOM 4860 O O . GLN B 1 242 ? 22.234 1.116 1.025 1 97.62 242 GLN B O 1
ATOM 4865 N N . VAL B 1 243 ? 23.656 1.925 2.529 1 97.69 243 VAL B N 1
ATOM 4866 C CA . VAL B 1 243 ? 23.625 0.692 3.309 1 97.69 243 VAL B CA 1
ATOM 4867 C C . VAL B 1 243 ? 22.203 0.448 3.82 1 97.69 243 VAL B C 1
ATOM 4869 O O . VAL B 1 243 ? 21.75 -0.696 3.883 1 97.69 243 VAL B O 1
ATOM 4872 N N . TRP B 1 244 ? 21.5 1.549 4.211 1 98.12 244 TRP B N 1
ATOM 4873 C CA . TRP B 1 244 ? 20.125 1.426 4.684 1 98.12 244 TRP B CA 1
ATOM 4874 C C . TRP B 1 244 ? 19.203 1.007 3.551 1 98.12 244 TRP B C 1
ATOM 4876 O O . TRP B 1 244 ? 18.281 0.202 3.754 1 98.12 244 TRP B O 1
ATOM 4886 N N . ILE B 1 245 ? 19.406 1.559 2.338 1 98.56 245 ILE B N 1
ATOM 4887 C CA . ILE B 1 245 ? 18.594 1.226 1.174 1 98.56 245 ILE B CA 1
ATOM 4888 C C . ILE B 1 245 ? 18.797 -0.24 0.801 1 98.56 245 ILE B C 1
ATOM 4890 O O . ILE B 1 245 ? 17.828 -0.953 0.5 1 98.56 245 ILE B O 1
ATOM 4894 N N . ASP B 1 246 ? 20.016 -0.701 0.879 1 98 246 ASP B N 1
ATOM 4895 C CA . ASP B 1 246 ? 20.328 -2.107 0.635 1 98 246 ASP B CA 1
ATOM 4896 C C . ASP B 1 246 ? 19.625 -3.004 1.661 1 98 246 ASP B C 1
ATOM 4898 O O . ASP B 1 246 ? 19.094 -4.062 1.313 1 98 246 ASP B O 1
ATOM 4902 N N . ALA B 1 247 ? 19.672 -2.561 2.885 1 98.31 247 ALA B N 1
ATOM 4903 C CA . ALA B 1 247 ? 19.031 -3.332 3.951 1 98.31 247 ALA B CA 1
ATOM 4904 C C . ALA B 1 247 ? 17.531 -3.428 3.736 1 98.31 247 ALA B C 1
ATOM 4906 O O . ALA B 1 247 ? 16.922 -4.473 3.996 1 98.31 247 ALA B O 1
ATOM 4907 N N . LEU B 1 248 ? 16.922 -2.328 3.322 1 98.69 248 LEU B N 1
ATOM 4908 C CA . LEU B 1 248 ? 15.5 -2.336 3.037 1 98.69 248 LEU B CA 1
ATOM 4909 C C . LEU B 1 248 ? 15.164 -3.371 1.969 1 98.69 248 LEU B C 1
ATOM 4911 O O . LEU B 1 248 ? 14.164 -4.086 2.082 1 98.69 248 LEU B O 1
ATOM 4915 N N . THR B 1 249 ? 15.992 -3.52 0.978 1 97.69 249 THR B N 1
ATOM 4916 C CA . THR B 1 249 ? 15.789 -4.484 -0.096 1 97.69 249 THR B CA 1
ATOM 4917 C C . THR B 1 249 ? 15.828 -5.91 0.444 1 97.69 249 THR B C 1
ATOM 4919 O O . THR B 1 249 ? 15.148 -6.797 -0.075 1 97.69 249 THR B O 1
ATOM 4922 N N . GLN B 1 250 ? 16.578 -6.105 1.564 1 96.69 250 GLN B N 1
ATOM 4923 C CA . GLN B 1 250 ? 16.781 -7.449 2.088 1 96.69 250 GLN B CA 1
ATOM 4924 C C . GLN B 1 250 ? 15.711 -7.809 3.115 1 96.69 250 GLN B C 1
ATOM 4926 O O . GLN B 1 250 ? 15.336 -8.977 3.246 1 96.69 250 GLN B O 1
ATOM 4931 N N . TYR B 1 251 ? 15.211 -6.754 3.869 1 97.19 251 TYR B N 1
ATOM 4932 C CA . TYR B 1 251 ? 14.516 -7.121 5.098 1 97.19 251 TYR B CA 1
ATOM 4933 C C . TYR B 1 251 ? 13.102 -6.543 5.125 1 97.19 251 TYR B C 1
ATOM 4935 O O . TYR B 1 251 ? 12.273 -6.949 5.941 1 97.19 251 TYR B O 1
ATOM 4943 N N . ALA B 1 252 ? 12.828 -5.566 4.297 1 98.19 252 ALA B N 1
ATOM 4944 C CA . ALA B 1 252 ? 11.508 -4.953 4.309 1 98.19 252 ALA B CA 1
ATOM 4945 C C . ALA B 1 252 ? 10.469 -5.875 3.68 1 98.19 252 ALA B C 1
ATOM 4947 O O . ALA B 1 252 ? 10.234 -5.82 2.471 1 98.19 252 ALA B O 1
ATOM 4948 N N . ARG B 1 253 ? 9.773 -6.605 4.438 1 97.25 253 ARG B N 1
ATOM 4949 C CA . ARG B 1 253 ? 8.828 -7.613 3.961 1 97.25 253 ARG B CA 1
ATOM 4950 C C . ARG B 1 253 ? 7.684 -6.965 3.191 1 97.25 253 ARG B C 1
ATOM 4952 O O . ARG B 1 253 ? 7.172 -7.543 2.227 1 97.25 253 ARG B O 1
ATOM 4959 N N . SER B 1 254 ? 7.262 -5.715 3.633 1 98 254 SER B N 1
ATOM 4960 C CA . SER B 1 254 ? 6.195 -4.98 2.953 1 98 254 SER B CA 1
ATOM 4961 C C . SER B 1 254 ? 6.621 -4.566 1.55 1 98 254 SER B C 1
ATOM 4963 O O . SER B 1 254 ? 5.789 -4.152 0.741 1 98 254 SER B O 1
ATOM 4965 N N . TYR B 1 255 ? 7.93 -4.629 1.241 1 97.81 255 TYR B N 1
ATOM 4966 C CA . TYR B 1 255 ? 8.516 -4.391 -0.074 1 97.81 255 TYR B CA 1
ATOM 4967 C C . TYR B 1 255 ? 8.688 -5.695 -0.84 1 97.81 255 TYR B C 1
ATOM 4969 O O . TYR B 1 255 ? 8.273 -5.805 -1.996 1 97.81 255 TYR B O 1
ATOM 4977 N N . ILE B 1 256 ? 9.219 -6.684 -0.207 1 96.06 256 ILE B N 1
ATOM 4978 C CA . ILE B 1 256 ? 9.617 -7.961 -0.794 1 96.06 256 ILE B CA 1
ATOM 4979 C C . ILE B 1 256 ? 8.375 -8.758 -1.192 1 96.06 256 ILE B C 1
ATOM 4981 O O . ILE B 1 256 ? 8.344 -9.367 -2.264 1 96.06 256 ILE B O 1
ATOM 4985 N N . TYR B 1 257 ? 7.301 -8.727 -0.348 1 95.44 257 TYR B N 1
ATOM 4986 C CA . TYR B 1 257 ? 6.156 -9.602 -0.542 1 95.44 257 TYR B CA 1
ATOM 4987 C C . TYR B 1 257 ? 4.949 -8.82 -1.05 1 95.44 257 TYR B C 1
ATOM 4989 O O . TYR B 1 257 ? 3.807 -9.156 -0.723 1 95.44 257 TYR B O 1
ATOM 4997 N N . SER B 1 258 ? 5.203 -7.766 -1.763 1 96.19 258 SER B N 1
ATOM 4998 C CA . SER B 1 258 ? 4.18 -6.961 -2.422 1 96.19 258 SER B CA 1
ATOM 4999 C C . SER B 1 258 ? 4.551 -6.676 -3.873 1 96.19 258 SER B C 1
ATOM 5001 O O . SER B 1 258 ? 5.734 -6.605 -4.215 1 96.19 258 SER B O 1
ATOM 5003 N N . THR B 1 259 ? 3.535 -6.566 -4.691 1 96.12 259 THR B N 1
ATOM 5004 C CA . THR B 1 259 ? 3.758 -6.168 -6.078 1 96.12 259 THR B CA 1
ATOM 5005 C C . THR B 1 259 ? 4.34 -4.758 -6.145 1 96.12 259 THR B C 1
ATOM 5007 O O . THR B 1 259 ? 3.926 -3.871 -5.398 1 96.12 259 THR B O 1
ATOM 5010 N N . ALA B 1 260 ? 5.336 -4.562 -7.066 1 96.81 260 ALA B N 1
ATOM 5011 C CA . ALA B 1 260 ? 5.945 -3.248 -7.254 1 96.81 260 ALA B CA 1
ATOM 5012 C C . ALA B 1 260 ? 4.93 -2.244 -7.797 1 96.81 260 ALA B C 1
ATOM 5014 O O . ALA B 1 260 ? 3.928 -2.631 -8.398 1 96.81 260 ALA B O 1
ATOM 5015 N N . ILE B 1 261 ? 5.191 -0.956 -7.594 1 97.12 261 ILE B N 1
ATOM 5016 C CA . ILE B 1 261 ? 4.363 0.107 -8.148 1 97.12 261 ILE B CA 1
ATOM 5017 C C . ILE B 1 261 ? 4.332 -0.006 -9.672 1 97.12 261 ILE B C 1
ATOM 5019 O O . ILE B 1 261 ? 5.332 -0.372 -10.297 1 97.12 261 ILE B O 1
ATOM 5023 N N . SER B 1 262 ? 3.24 0.355 -10.25 1 97.31 262 SER B N 1
ATOM 5024 C CA . SER B 1 262 ? 3.062 0.351 -11.695 1 97.31 262 SER B CA 1
ATOM 5025 C C . SER B 1 262 ? 4.109 1.223 -12.383 1 97.31 262 SER B C 1
ATOM 5027 O O . SER B 1 262 ? 4.332 2.367 -11.977 1 97.31 262 SER B O 1
ATOM 5029 N N . PRO B 1 263 ? 4.742 0.638 -13.453 1 97.44 263 PRO B N 1
ATOM 5030 C CA . PRO B 1 263 ? 5.664 1.481 -14.211 1 97.44 263 PRO B CA 1
ATOM 5031 C C . PRO B 1 263 ? 4.992 2.73 -14.781 1 97.44 263 PRO B C 1
ATOM 5033 O O . PRO B 1 263 ? 5.586 3.811 -14.773 1 97.44 263 PRO B O 1
ATOM 5036 N N . ALA B 1 264 ? 3.787 2.6 -15.25 1 98.31 264 ALA B N 1
ATOM 5037 C CA . ALA B 1 264 ? 3.041 3.738 -15.781 1 98.31 264 ALA B CA 1
ATOM 5038 C C . ALA B 1 264 ? 2.812 4.793 -14.703 1 98.31 264 ALA B C 1
ATOM 5040 O O . ALA B 1 264 ? 3.004 5.988 -14.945 1 98.31 264 ALA B O 1
ATOM 5041 N N . LEU B 1 265 ? 2.379 4.352 -13.562 1 98.12 265 LEU B N 1
ATOM 5042 C CA . LEU B 1 265 ? 2.182 5.25 -12.43 1 98.12 265 LEU B CA 1
ATOM 5043 C C . LEU B 1 265 ? 3.49 5.934 -12.039 1 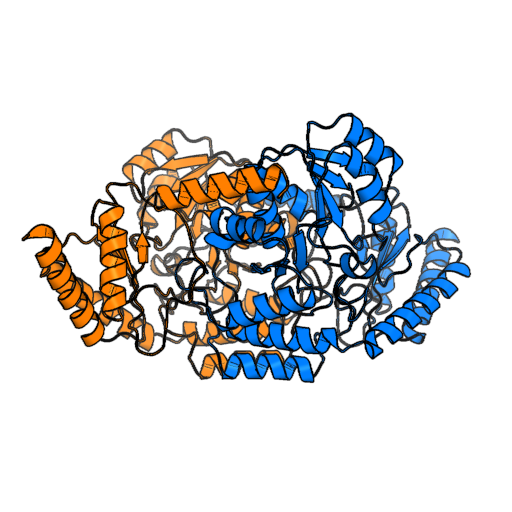98.12 265 LEU B C 1
ATOM 5045 O O . LEU B 1 265 ? 3.508 7.133 -11.758 1 98.12 265 LEU B O 1
ATOM 5049 N N . THR B 1 266 ? 4.57 5.176 -12.078 1 98.44 266 THR B N 1
ATOM 5050 C CA . THR B 1 266 ? 5.879 5.695 -11.695 1 98.44 266 THR B CA 1
ATOM 5051 C C . THR B 1 266 ? 6.301 6.836 -12.617 1 98.44 266 THR B C 1
ATOM 5053 O O . THR B 1 266 ? 6.883 7.824 -12.164 1 98.44 266 THR B O 1
ATOM 5056 N N . TYR B 1 267 ? 6 6.707 -13.852 1 98.5 267 TYR B N 1
ATOM 5057 C CA . TYR B 1 267 ? 6.293 7.785 -14.789 1 98.5 267 TYR B CA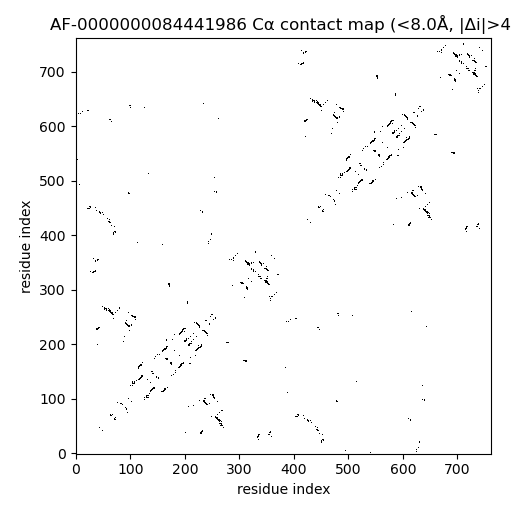 1
ATOM 5058 C C . TYR B 1 267 ? 5.562 9.062 -14.398 1 98.5 267 TYR B C 1
ATOM 5060 O O . TYR B 1 267 ? 6.148 10.148 -14.391 1 98.5 267 TYR B O 1
ATOM 5068 N N . GLY B 1 268 ? 4.277 8.922 -14.117 1 98.25 268 GLY B N 1
ATOM 5069 C CA . GLY B 1 268 ? 3.502 10.062 -13.664 1 98.25 268 GLY B CA 1
ATOM 5070 C C . GLY B 1 268 ? 4.051 10.688 -12.391 1 98.25 268 GLY B C 1
ATOM 5071 O O . GLY B 1 268 ? 4.137 11.914 -12.281 1 98.25 268 GLY B O 1
ATOM 5072 N N . LEU B 1 269 ? 4.461 9.836 -11.43 1 98.44 269 LEU B N 1
ATOM 5073 C CA . LEU B 1 269 ? 5.035 10.297 -10.172 1 98.44 269 LEU B CA 1
ATOM 5074 C C . LEU B 1 269 ? 6.328 11.07 -10.414 1 98.44 269 LEU B C 1
ATOM 5076 O O . LEU B 1 269 ? 6.551 12.117 -9.805 1 98.44 269 LEU B O 1
ATOM 5080 N N . ARG B 1 270 ? 7.145 10.539 -11.297 1 98.5 270 ARG B N 1
ATOM 5081 C CA . ARG B 1 270 ? 8.422 11.172 -11.609 1 98.5 270 ARG B CA 1
ATOM 5082 C C . ARG B 1 270 ? 8.219 12.578 -12.148 1 98.5 270 ARG B C 1
ATOM 5084 O O . ARG B 1 270 ? 8.883 13.523 -11.711 1 98.5 270 ARG B O 1
ATOM 5091 N N . HIS B 1 271 ? 7.277 12.711 -13.008 1 97.69 271 HIS B N 1
ATOM 5092 C CA . HIS B 1 271 ? 7.02 14.023 -13.594 1 97.69 271 HIS B CA 1
ATOM 5093 C C . HIS B 1 271 ? 6.316 14.945 -12.602 1 97.69 271 HIS B C 1
ATOM 5095 O O . HIS B 1 271 ? 6.527 16.156 -12.617 1 97.69 271 HIS B O 1
ATOM 5101 N N . SER B 1 272 ? 5.484 14.375 -11.734 1 97.75 272 SER B N 1
ATOM 5102 C CA . SER B 1 272 ? 4.902 15.148 -10.641 1 97.75 272 SER B CA 1
ATOM 5103 C C . SER B 1 272 ? 5.984 15.711 -9.727 1 97.75 272 SER B C 1
ATOM 5105 O O . SER B 1 272 ? 5.863 16.828 -9.227 1 97.75 272 SER B O 1
ATOM 5107 N N . PHE B 1 273 ? 7.047 14.969 -9.562 1 98.56 273 PHE B N 1
ATOM 5108 C CA . PHE B 1 273 ? 8.172 15.406 -8.742 1 98.56 273 PHE B CA 1
ATOM 5109 C C . PHE B 1 273 ? 8.82 16.656 -9.344 1 98.56 273 PHE B C 1
ATOM 5111 O O . PHE B 1 273 ? 9.078 17.625 -8.633 1 98.56 273 PHE B O 1
ATOM 5118 N N . TYR B 1 274 ? 9.047 16.609 -10.625 1 98.25 274 TYR B N 1
ATOM 5119 C CA . TYR B 1 274 ? 9.664 17.75 -11.289 1 98.25 274 TYR B CA 1
ATOM 5120 C C . TYR B 1 274 ? 8.766 18.984 -11.203 1 98.25 274 TYR B C 1
ATOM 5122 O O . TYR B 1 274 ? 9.242 20.094 -10.992 1 98.25 274 TYR B O 1
ATOM 5130 N N . PHE B 1 275 ? 7.469 18.797 -11.352 1 98.19 275 PHE B N 1
ATOM 5131 C CA . PHE B 1 275 ? 6.531 19.906 -11.211 1 98.19 275 PHE B CA 1
ATOM 5132 C C . PHE B 1 275 ? 6.582 20.484 -9.797 1 98.19 275 PHE B C 1
ATOM 5134 O O . PHE B 1 275 ? 6.672 21.703 -9.617 1 98.19 275 PHE B O 1
ATOM 5141 N N . LEU B 1 276 ? 6.504 19.562 -8.82 1 98.19 276 LEU B N 1
ATOM 5142 C CA . LEU B 1 276 ? 6.547 19.938 -7.41 1 98.19 276 LEU B CA 1
ATOM 5143 C C . LEU B 1 276 ? 7.836 20.688 -7.09 1 98.19 276 LEU B C 1
ATOM 5145 O O . LEU B 1 276 ? 7.812 21.688 -6.371 1 98.19 276 LEU B O 1
ATOM 5149 N N . TYR B 1 277 ? 8.922 20.188 -7.664 1 98.25 277 TYR B N 1
ATOM 5150 C CA . TYR B 1 277 ? 10.242 20.781 -7.461 1 98.25 277 TYR B CA 1
ATOM 5151 C C . TYR B 1 277 ? 10.258 22.25 -7.883 1 98.25 277 TYR B C 1
ATOM 5153 O O . TYR B 1 277 ? 10.891 23.078 -7.23 1 98.25 277 TYR B O 1
ATOM 5161 N N . ASP B 1 278 ? 9.469 22.609 -8.844 1 97.81 278 ASP B N 1
ATOM 5162 C CA . ASP B 1 278 ? 9.5 23.938 -9.422 1 97.81 278 ASP B CA 1
ATOM 5163 C C . ASP B 1 278 ? 8.273 24.75 -9.008 1 97.81 278 ASP B C 1
ATOM 5165 O O . ASP B 1 278 ? 8.023 25.844 -9.531 1 97.81 278 ASP B O 1
ATOM 5169 N N . ALA B 1 279 ? 7.523 24.312 -8.023 1 98.12 279 ALA B N 1
ATOM 5170 C CA . ALA B 1 279 ? 6.234 24.922 -7.695 1 98.12 279 ALA B CA 1
ATOM 5171 C C . ALA B 1 279 ? 6.387 25.984 -6.617 1 98.12 279 ALA B C 1
ATOM 5173 O O . ALA B 1 279 ? 5.57 26.078 -5.699 1 98.12 279 ALA B O 1
ATOM 5174 N N . ASP B 1 280 ? 7.324 26.859 -6.73 1 97.62 280 ASP B N 1
ATOM 5175 C CA . ASP B 1 280 ? 7.594 27.891 -5.723 1 97.62 280 ASP B CA 1
ATOM 5176 C C . ASP B 1 280 ? 6.457 28.906 -5.645 1 97.62 280 ASP B C 1
ATOM 5178 O O . ASP B 1 280 ? 6.16 29.422 -4.574 1 97.62 280 ASP B O 1
ATOM 5182 N N . ASP B 1 281 ? 5.875 29.172 -6.762 1 97.88 281 ASP B N 1
ATOM 5183 C CA . ASP B 1 281 ? 4.746 30.094 -6.773 1 97.88 281 ASP B CA 1
ATOM 5184 C C . ASP B 1 281 ? 3.598 29.578 -5.914 1 97.88 281 ASP B C 1
ATOM 5186 O O . ASP B 1 281 ? 2.982 30.328 -5.164 1 97.88 281 ASP B O 1
ATOM 5190 N N . ARG B 1 282 ? 3.289 28.328 -6.012 1 98 282 ARG B N 1
ATOM 5191 C CA . ARG B 1 282 ? 2.227 27.719 -5.211 1 98 282 ARG B CA 1
ATOM 5192 C C . ARG B 1 282 ? 2.588 27.734 -3.73 1 98 282 ARG B C 1
ATOM 5194 O O . ARG B 1 282 ? 1.734 27.984 -2.877 1 98 282 ARG B O 1
ATOM 5201 N N . ARG B 1 283 ? 3.861 27.406 -3.434 1 98.31 283 ARG B N 1
ATOM 5202 C CA . ARG B 1 283 ? 4.316 27.422 -2.047 1 98.31 283 ARG B CA 1
ATOM 5203 C C . ARG B 1 283 ? 4.211 28.828 -1.449 1 98.31 283 ARG B C 1
ATOM 5205 O O . ARG B 1 283 ? 3.826 28.984 -0.289 1 98.31 283 ARG B O 1
ATOM 5212 N N . ARG B 1 284 ? 4.535 29.797 -2.207 1 98.06 284 ARG B N 1
ATOM 5213 C CA . ARG B 1 284 ? 4.438 31.188 -1.735 1 98.06 284 ARG B CA 1
ATOM 5214 C C . ARG B 1 284 ? 2.99 31.562 -1.436 1 98.06 284 ARG B C 1
ATOM 5216 O O . ARG B 1 284 ? 2.701 32.156 -0.396 1 98.06 284 ARG B O 1
ATOM 5223 N N . LYS B 1 285 ? 2.145 31.188 -2.354 1 98.31 285 LYS B N 1
ATOM 5224 C CA . LYS B 1 285 ? 0.732 31.469 -2.119 1 98.31 285 LYS B CA 1
ATOM 5225 C C . LYS B 1 285 ? 0.23 30.766 -0.863 1 98.31 285 LYS B C 1
ATOM 5227 O O . LYS B 1 285 ? -0.504 31.359 -0.065 1 98.31 285 LYS B O 1
ATOM 5232 N N . LEU B 1 286 ? 0.559 29.531 -0.711 1 98.31 286 LEU B N 1
ATOM 5233 C CA . LEU B 1 286 ? 0.157 28.781 0.474 1 98.31 286 LEU B CA 1
ATOM 5234 C C . LEU B 1 286 ? 0.682 29.453 1.742 1 98.31 286 LEU B C 1
ATOM 5236 O O . LEU B 1 286 ? -0.031 29.531 2.744 1 98.31 286 LEU B O 1
ATOM 5240 N N . GLN B 1 287 ? 1.912 29.891 1.689 1 97.62 287 GLN B N 1
ATOM 5241 C CA . GLN B 1 287 ? 2.49 30.594 2.836 1 97.62 287 GLN B CA 1
ATOM 5242 C C . GLN B 1 287 ? 1.729 31.875 3.145 1 97.62 287 GLN B C 1
ATOM 5244 O O . GLN B 1 287 ? 1.552 32.219 4.309 1 97.62 287 GLN B O 1
ATOM 5249 N N . ASP B 1 288 ? 1.338 32.562 2.094 1 98.38 288 ASP B N 1
ATOM 5250 C CA . ASP B 1 288 ? 0.526 33.75 2.277 1 98.38 288 ASP B CA 1
ATOM 5251 C C . ASP B 1 288 ? -0.791 33.438 2.977 1 98.38 288 ASP B C 1
ATOM 5253 O O . ASP B 1 288 ? -1.246 34.188 3.842 1 98.38 288 ASP B O 1
ATOM 5257 N N . LEU B 1 289 ? -1.362 32.344 2.574 1 98.56 289 LEU B N 1
ATOM 5258 C CA . LEU B 1 289 ? -2.609 31.922 3.193 1 98.56 289 LEU B CA 1
ATOM 5259 C C . LEU B 1 289 ? -2.393 31.547 4.656 1 98.56 289 LEU B C 1
ATOM 5261 O O . LEU B 1 289 ? -3.23 31.859 5.508 1 98.56 289 LEU B O 1
ATOM 5265 N N . VAL B 1 290 ? -1.286 30.891 4.941 1 98.12 290 VAL B N 1
ATOM 5266 C CA . VAL B 1 290 ? -0.952 30.531 6.312 1 98.12 290 VAL B CA 1
ATOM 5267 C C . VAL B 1 290 ? -0.777 31.781 7.16 1 98.12 290 VAL B C 1
ATOM 5269 O O . VAL B 1 290 ? -1.252 31.844 8.297 1 98.12 290 VAL B O 1
ATOM 5272 N N . HIS B 1 291 ? -0.12 32.75 6.598 1 97.88 291 HIS B N 1
ATOM 5273 C CA . HIS B 1 291 ? 0.066 34.031 7.293 1 97.88 291 HIS B CA 1
ATOM 5274 C C . HIS B 1 291 ? -1.271 34.719 7.562 1 97.88 291 HIS B C 1
ATOM 5276 O O . HIS B 1 291 ? -1.521 35.188 8.672 1 97.88 291 HIS B O 1
ATOM 5282 N N . TYR B 1 292 ? -2.062 34.75 6.523 1 98.38 292 TYR B N 1
ATOM 5283 C CA . TYR B 1 292 ? -3.383 35.344 6.676 1 98.38 292 TYR B CA 1
ATOM 5284 C C . TYR B 1 292 ? -4.191 34.625 7.742 1 98.38 292 TYR B C 1
ATOM 5286 O O . TYR B 1 292 ? -4.852 35.25 8.57 1 98.38 292 TYR B O 1
ATOM 5294 N N . PHE B 1 293 ? -4.168 33.312 7.715 1 98.44 293 PHE B N 1
ATOM 5295 C CA . PHE B 1 293 ? -4.855 32.5 8.711 1 98.44 293 PHE B CA 1
ATOM 5296 C C . PHE B 1 293 ? -4.379 32.875 10.117 1 98.44 293 PHE B C 1
ATOM 5298 O O . PHE B 1 293 ? -5.191 33 11.039 1 98.44 293 PHE B O 1
ATOM 5305 N N . SER B 1 294 ? -3.086 32.969 10.305 1 96.88 294 SER B N 1
ATOM 5306 C CA . SER B 1 294 ? -2.502 33.312 11.602 1 96.88 294 SER B CA 1
ATOM 5307 C C . SER B 1 294 ? -3.002 34.688 12.094 1 96.88 294 SER B C 1
ATOM 5309 O O . SER B 1 294 ? -3.178 34.875 13.297 1 96.88 294 SER B O 1
ATOM 5311 N N . GLU B 1 295 ? -3.197 35.531 11.211 1 97.44 295 GLU B N 1
ATOM 5312 C CA . GLU B 1 295 ? -3.752 36.844 11.57 1 97.44 295 GLU B CA 1
ATOM 5313 C C . GLU B 1 295 ? -5.184 36.719 12.086 1 97.44 295 GLU B C 1
ATOM 5315 O O . GLU B 1 295 ? -5.559 37.344 13.07 1 97.44 295 GLU B O 1
ATOM 5320 N N . GLN B 1 296 ? -5.91 35.906 11.383 1 97.56 296 GLN B N 1
ATOM 5321 C CA . GLN B 1 296 ? -7.281 35.656 11.812 1 97.56 296 GLN B CA 1
ATOM 5322 C C . GLN B 1 296 ? -7.32 35 13.18 1 97.56 296 GLN B C 1
ATOM 5324 O O . GLN B 1 296 ? -8.195 35.281 14 1 97.56 296 GLN B O 1
ATOM 5329 N N . VAL B 1 297 ? -6.406 34.094 13.406 1 97.5 297 VAL B N 1
ATOM 5330 C CA . VAL B 1 297 ? -6.316 33.375 14.68 1 97.5 297 VAL B CA 1
ATOM 5331 C C . VAL B 1 297 ? -6.074 34.375 15.812 1 97.5 297 VAL B C 1
ATOM 5333 O O . VAL B 1 297 ? -6.656 34.25 16.891 1 97.5 297 VAL B O 1
ATOM 5336 N N . ARG B 1 298 ? -5.297 35.344 15.586 1 95.81 298 ARG B N 1
ATOM 5337 C CA . ARG B 1 298 ? -4.957 36.344 16.594 1 95.81 298 ARG B CA 1
ATOM 5338 C C . ARG B 1 298 ? -6.18 37.156 16.984 1 95.81 298 ARG B C 1
ATOM 5340 O O . ARG B 1 298 ? -6.285 37.625 18.125 1 95.81 298 ARG B O 1
ATOM 5347 N N . LEU B 1 299 ? -7.035 37.281 16.109 1 95.12 299 LEU B N 1
ATOM 5348 C CA . LEU B 1 299 ? -8.219 38.094 16.328 1 95.12 299 LEU B CA 1
ATOM 5349 C C . LEU B 1 299 ? -9.375 37.25 16.859 1 95.12 299 LEU B C 1
ATOM 5351 O O . LEU B 1 299 ? -10.414 37.781 17.25 1 95.12 299 LEU B O 1
ATOM 5355 N N . SER B 1 300 ? -9.242 35.969 16.859 1 95.75 300 SER B N 1
ATOM 5356 C CA . SER B 1 300 ? -10.305 35.062 17.219 1 95.75 300 SER B CA 1
ATOM 5357 C C . SER B 1 300 ? -10.258 34.719 18.703 1 95.75 300 SER B C 1
ATOM 5359 O O . SER B 1 300 ? -9.172 34.531 19.266 1 95.75 300 SER B O 1
ATOM 5361 N N . PRO B 1 301 ? -11.398 34.594 19.312 1 94.56 301 PRO B N 1
ATOM 5362 C CA . PRO B 1 301 ? -11.43 34.188 20.719 1 94.56 301 PRO B CA 1
ATOM 5363 C C . PRO B 1 301 ? -11.289 32.656 20.875 1 94.56 301 PRO B C 1
ATOM 5365 O O . PRO B 1 301 ? -11.273 32.156 22.016 1 94.56 301 PRO B O 1
ATOM 5368 N N . LEU B 1 302 ? -11.234 31.969 19.828 1 96.19 302 LEU B N 1
ATOM 5369 C CA . LEU B 1 302 ? -11.148 30.516 19.875 1 96.19 302 LEU B CA 1
ATOM 5370 C C . LEU B 1 302 ? -9.727 30.062 20.203 1 96.19 302 LEU B C 1
ATOM 5372 O O . LEU B 1 302 ? -8.766 30.797 19.938 1 96.19 302 LEU B O 1
ATOM 5376 N N . LYS B 1 303 ? -9.602 28.891 20.734 1 96.31 303 LYS B N 1
ATOM 5377 C CA . LYS B 1 303 ? -8.305 28.375 21.156 1 96.31 303 LYS B CA 1
ATOM 5378 C C . LYS B 1 303 ? -7.637 27.578 20.047 1 96.31 303 LYS B C 1
ATOM 5380 O O . LYS B 1 303 ? -7.91 26.391 19.875 1 96.31 303 LYS B O 1
ATOM 5385 N N . TRP B 1 304 ? -6.738 28.188 19.406 1 96.62 304 TRP B N 1
ATOM 5386 C CA . TRP B 1 304 ? -6 27.562 18.312 1 96.62 304 TRP B CA 1
ATOM 5387 C C . TRP B 1 304 ? -4.605 27.141 18.766 1 96.62 304 TRP B C 1
ATOM 5389 O O . TRP B 1 304 ? -3.959 27.859 19.547 1 96.62 304 TRP B O 1
ATOM 5399 N N . CYS B 1 305 ? -4.133 26 18.281 1 93.31 305 CYS B N 1
ATOM 5400 C CA . CYS B 1 305 ? -2.73 25.641 18.453 1 93.31 305 CYS B CA 1
ATOM 5401 C C . CYS B 1 305 ? -1.832 26.531 17.609 1 93.31 305 CYS B C 1
ATOM 5403 O O . CYS B 1 305 ? -2.234 26.969 16.531 1 93.31 305 CYS B O 1
ATOM 5405 N N . ARG B 1 306 ? -0.673 26.812 18.188 1 90.38 306 ARG B N 1
ATOM 5406 C CA . ARG B 1 306 ? 0.298 27.562 17.406 1 90.38 306 ARG B CA 1
ATOM 5407 C C . ARG B 1 306 ? 0.84 26.719 16.25 1 90.38 306 ARG B C 1
ATOM 5409 O O . ARG B 1 306 ? 1.286 25.594 16.453 1 90.38 306 ARG B O 1
ATOM 5416 N N . SER B 1 307 ? 0.772 27.188 15.039 1 93.94 307 SER B N 1
ATOM 5417 C CA . SER B 1 307 ? 1.283 26.5 13.859 1 93.94 307 SER B CA 1
ATOM 5418 C C . SER B 1 307 ? 1.695 27.5 12.781 1 93.94 307 SER B C 1
ATOM 5420 O O . SER B 1 307 ? 1.014 28.5 12.562 1 93.94 307 SER B O 1
ATOM 5422 N N . LYS B 1 308 ? 2.812 27.234 12.172 1 94 308 LYS B N 1
ATOM 5423 C CA . LYS B 1 308 ? 3.291 28.047 11.062 1 94 308 LYS B CA 1
ATOM 5424 C C . LYS B 1 308 ? 3.18 27.297 9.734 1 94 308 LYS B C 1
ATOM 5426 O O . LYS B 1 308 ? 3.814 27.688 8.75 1 94 308 LYS B O 1
ATOM 5431 N N . THR B 1 309 ? 2.465 26.219 9.742 1 97.19 309 THR B N 1
ATOM 5432 C CA . THR B 1 309 ? 2.332 25.406 8.539 1 97.19 309 THR B CA 1
ATOM 5433 C C . THR B 1 309 ? 0.886 25.391 8.055 1 97.19 309 THR B C 1
ATOM 5435 O O . THR B 1 309 ? 0.023 26.047 8.633 1 97.19 309 THR B O 1
ATOM 5438 N N . ALA B 1 310 ? 0.635 24.688 6.992 1 97.69 310 ALA B N 1
ATOM 5439 C CA . ALA B 1 310 ? -0.685 24.594 6.375 1 97.69 310 ALA B CA 1
ATOM 5440 C C . ALA B 1 310 ? -1.668 23.859 7.273 1 97.69 310 ALA B C 1
ATOM 5442 O O . ALA B 1 310 ? -2.881 23.906 7.055 1 97.69 310 ALA B O 1
ATOM 5443 N N . ILE B 1 311 ? -1.176 23.203 8.281 1 98 311 ILE B N 1
ATOM 5444 C CA . ILE B 1 311 ? -2.012 22.453 9.211 1 98 311 ILE B CA 1
ATOM 5445 C C . ILE B 1 311 ? -2.309 23.312 10.438 1 98 311 ILE B C 1
ATOM 5447 O O . ILE B 1 311 ? -1.392 23.719 11.156 1 98 311 ILE B O 1
ATOM 5451 N N . GLN B 1 312 ? -3.535 23.547 10.641 1 97.81 312 GLN B N 1
ATOM 5452 C CA . GLN B 1 312 ? -4.023 24.312 11.773 1 97.81 312 GLN B CA 1
ATOM 5453 C C . GLN B 1 312 ? -4.969 23.484 12.641 1 97.81 312 GLN B C 1
ATOM 5455 O O . GLN B 1 312 ? -5.59 22.547 12.156 1 97.81 312 GLN B O 1
ATOM 5460 N N . TYR B 1 313 ? -5.016 23.828 13.914 1 97 313 TYR B N 1
ATOM 5461 C CA . TYR B 1 313 ? -5.793 22.984 14.812 1 97 313 TYR B CA 1
ATOM 5462 C C . TYR B 1 313 ? -6.547 23.828 15.836 1 97 313 TYR B C 1
ATOM 5464 O O . TYR B 1 313 ? -5.941 24.609 16.578 1 97 313 TYR B O 1
ATOM 5472 N N . LEU B 1 314 ? -7.848 23.688 15.844 1 97.5 314 LEU B N 1
ATOM 5473 C CA . LEU B 1 314 ? -8.719 24.312 16.828 1 97.5 314 LEU B CA 1
ATOM 5474 C C . LEU B 1 314 ? -9.008 23.359 17.984 1 97.5 314 LEU B C 1
ATOM 5476 O O . LEU B 1 314 ? -9.578 22.281 17.781 1 97.5 314 LEU B O 1
ATOM 5480 N N . ILE B 1 315 ? -8.617 23.719 19.156 1 96.31 315 ILE B N 1
ATOM 5481 C CA . ILE B 1 315 ? -8.891 22.891 20.344 1 96.31 315 ILE B CA 1
ATOM 5482 C C . ILE B 1 315 ? -10.273 23.219 20.891 1 96.31 315 ILE B C 1
ATOM 5484 O O . ILE B 1 315 ? -10.57 24.375 21.203 1 96.31 315 ILE B O 1
ATOM 5488 N N . LEU B 1 316 ? -11.055 22.156 20.984 1 95.25 316 LEU B N 1
ATOM 5489 C CA . LEU B 1 316 ? -12.398 22.312 21.531 1 95.25 316 LEU B CA 1
ATOM 5490 C C . LEU B 1 316 ? -12.516 21.609 22.891 1 95.25 316 LEU B C 1
ATOM 5492 O O . LEU B 1 316 ? -13.406 21.922 23.672 1 95.25 316 LEU B O 1
ATOM 5496 N N . GLY B 1 317 ? -11.719 20.547 23.188 1 92.12 317 GLY B N 1
ATOM 5497 C CA . GLY B 1 317 ? -11.57 19.922 24.5 1 92.12 317 GLY B CA 1
ATOM 5498 C C . GLY B 1 317 ? -12.672 18.938 24.812 1 92.12 317 GLY B C 1
ATOM 5499 O O . GLY B 1 317 ? -12.773 18.438 25.938 1 92.12 317 GLY B O 1
ATOM 5500 N N . CYS B 1 318 ? -13.555 18.719 23.922 1 89.81 318 CYS B N 1
ATOM 5501 C CA . CYS B 1 318 ? -14.68 17.797 24.062 1 89.81 318 CYS B CA 1
ATOM 5502 C C . CYS B 1 318 ? -14.969 17.062 22.766 1 89.81 318 CYS B C 1
ATOM 5504 O O . CYS B 1 318 ? -15.25 17.703 21.75 1 89.81 318 CYS B O 1
ATOM 5506 N N . PRO B 1 319 ? -14.875 15.734 22.844 1 88.19 319 PRO B N 1
ATOM 5507 C CA . PRO B 1 319 ? -15.109 14.961 21.625 1 88.19 319 PRO B CA 1
ATOM 5508 C C . PRO B 1 319 ? -16.469 15.266 20.984 1 88.19 319 PRO B C 1
ATOM 5510 O O . PRO B 1 319 ? -16.562 15.336 19.75 1 88.19 319 PRO B O 1
ATOM 5513 N N . TYR B 1 320 ? -17.391 15.438 21.781 1 88.69 320 TYR B N 1
ATOM 5514 C CA . TYR B 1 320 ? -18.734 15.734 21.266 1 88.69 320 TYR B CA 1
ATOM 5515 C C . TYR B 1 320 ? -18.75 17.062 20.516 1 88.69 320 TYR B C 1
ATOM 5517 O O . TYR B 1 320 ? -19.344 17.172 19.438 1 88.69 320 TYR B O 1
ATOM 5525 N N . LEU B 1 321 ? -18.062 18.031 21.047 1 92.69 321 LEU B N 1
ATOM 5526 C CA . LEU B 1 321 ? -18.016 19.344 20.406 1 92.69 321 LEU B CA 1
ATOM 5527 C C . LEU B 1 321 ? -17.281 19.266 19.078 1 92.69 321 LEU B C 1
ATOM 5529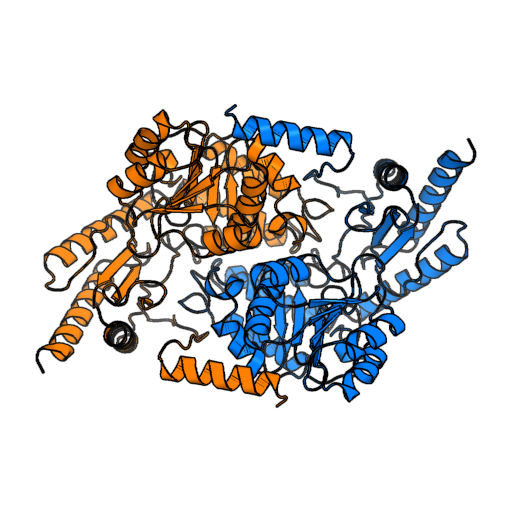 O O . LEU B 1 321 ? -17.656 19.953 18.125 1 92.69 321 LEU B O 1
ATOM 5533 N N . ALA B 1 322 ? -16.234 18.516 19.047 1 93.75 322 ALA B N 1
ATOM 5534 C CA . ALA B 1 322 ? -15.469 18.359 17.812 1 93.75 322 ALA B CA 1
ATOM 5535 C C . ALA B 1 322 ? -16.359 17.859 16.688 1 93.75 322 ALA B C 1
ATOM 5537 O O . ALA B 1 322 ? -16.359 18.422 15.586 1 93.75 322 ALA B O 1
ATOM 5538 N N . VAL B 1 323 ? -17.109 16.859 17 1 91.31 323 VAL B N 1
ATOM 5539 C CA . VAL B 1 323 ? -17.984 16.25 16 1 91.31 323 VAL B CA 1
ATOM 5540 C C . VAL B 1 323 ? -19.109 17.219 15.641 1 91.31 323 VAL B C 1
ATOM 5542 O O . VAL B 1 323 ? -19.438 17.391 14.469 1 91.31 323 VAL B O 1
ATOM 5545 N N . LYS B 1 324 ? -19.672 17.781 16.625 1 94 324 LYS B N 1
ATOM 5546 C CA . LYS B 1 324 ? -20.766 18.719 16.422 1 94 324 LYS B CA 1
ATOM 5547 C C . LYS B 1 324 ? -20.328 19.891 15.531 1 94 324 LYS B C 1
ATOM 5549 O O . LYS B 1 324 ? -21.016 20.25 14.578 1 94 324 LYS B O 1
ATOM 5554 N N . TYR B 1 325 ? -19.172 20.469 15.836 1 96.31 325 TYR B N 1
ATOM 5555 C CA . TYR B 1 325 ? -18.656 21.594 15.047 1 96.31 325 TYR B CA 1
ATOM 5556 C C . TYR B 1 325 ? -18.438 21.172 13.602 1 96.31 325 TYR B C 1
ATOM 5558 O O . TYR B 1 325 ? -18.781 21.891 12.672 1 96.31 325 TYR B O 1
ATOM 5566 N N . ALA B 1 326 ? -17.828 20.016 13.391 1 94.62 326 ALA B N 1
ATOM 5567 C CA . ALA B 1 326 ? -17.562 19.516 12.047 1 94.62 326 ALA B CA 1
ATOM 5568 C C . ALA B 1 326 ? -18.875 19.359 11.266 1 94.62 326 ALA B C 1
ATOM 5570 O O . ALA B 1 326 ? -18.938 19.719 10.086 1 94.62 326 ALA B O 1
ATOM 5571 N N . GLN B 1 327 ? -19.875 18.844 11.922 1 93.31 327 GLN B N 1
ATOM 5572 C CA . GLN B 1 327 ? -21.172 18.625 11.289 1 93.31 327 GLN B CA 1
ATOM 5573 C C . GLN B 1 327 ? -21.844 19.953 10.922 1 93.31 327 GLN B C 1
ATOM 5575 O O . GLN B 1 327 ? -22.422 20.078 9.844 1 93.31 327 GLN B O 1
ATOM 5580 N N . LEU B 1 328 ? -21.797 20.828 11.836 1 96.56 328 LEU B N 1
ATOM 5581 C CA . LEU B 1 328 ? -22.422 22.125 11.602 1 96.56 328 LEU B CA 1
ATOM 5582 C C . LEU B 1 328 ? -21.703 22.859 10.469 1 96.56 328 LEU B C 1
ATOM 5584 O O . LEU B 1 328 ? -22.344 23.547 9.664 1 96.56 328 LEU B O 1
ATOM 5588 N N . LEU B 1 329 ? -20.406 22.766 10.438 1 97.06 329 LEU B N 1
ATOM 5589 C CA . LEU B 1 329 ? -19.641 23.359 9.352 1 97.06 329 LEU B CA 1
ATOM 5590 C C . LEU B 1 329 ? -20 22.703 8.016 1 97.06 329 LEU B C 1
ATOM 5592 O O . LEU B 1 329 ? -20.141 23.391 7.004 1 97.06 329 LEU B O 1
ATOM 5596 N N . GLN B 1 330 ? -20.109 21.438 8.062 1 94.19 330 GLN B N 1
ATOM 5597 C CA . GLN B 1 330 ? -20.469 20.719 6.852 1 94.19 330 GLN B CA 1
ATOM 5598 C C . GLN B 1 330 ? -21.812 21.172 6.312 1 94.19 330 GLN B C 1
ATOM 5600 O O . GLN B 1 330 ? -22 21.281 5.098 1 94.19 330 GLN B O 1
ATOM 5605 N N . ALA B 1 331 ? -22.734 21.359 7.199 1 94.44 331 ALA B N 1
ATOM 5606 C CA . ALA B 1 331 ? -24.062 21.875 6.816 1 94.44 331 ALA B CA 1
ATOM 5607 C C . ALA B 1 331 ? -23.938 23.219 6.121 1 94.44 331 ALA B C 1
ATOM 5609 O O . ALA B 1 331 ? -24.828 23.625 5.375 1 94.44 331 ALA B O 1
ATOM 5610 N N . LYS B 1 332 ? -22.859 23.906 6.441 1 96.19 332 LYS B N 1
ATOM 5611 C CA . LYS B 1 332 ? -22.578 25.188 5.801 1 96.19 332 LYS B CA 1
ATOM 5612 C C . LYS B 1 332 ? -21.609 25.031 4.641 1 96.19 332 LYS B C 1
ATOM 5614 O O . LYS B 1 332 ? -20.953 25.984 4.234 1 96.19 332 LYS B O 1
ATOM 5619 N N . SER B 1 333 ? -21.344 23.828 4.195 1 95.5 333 SER B N 1
ATOM 5620 C CA . SER B 1 333 ? -20.531 23.484 3.027 1 95.5 333 SER B CA 1
ATOM 5621 C C . SER B 1 333 ? -19.047 23.672 3.311 1 95.5 333 SER B C 1
ATOM 5623 O O . SER B 1 333 ? -18.281 24.031 2.416 1 95.5 333 SER B O 1
ATOM 5625 N N . ILE B 1 334 ? -18.703 23.578 4.527 1 97.06 334 ILE B N 1
ATOM 5626 C CA . ILE B 1 334 ? -17.297 23.594 4.934 1 97.06 334 ILE B CA 1
ATOM 5627 C C . ILE B 1 334 ? -16.922 22.234 5.492 1 97.06 334 ILE B C 1
ATOM 5629 O O . ILE B 1 334 ? -17.578 21.703 6.395 1 97.06 334 ILE B O 1
ATOM 5633 N N . VAL B 1 335 ? -15.867 21.688 4.945 1 95.12 335 VAL B N 1
ATOM 5634 C CA . VAL B 1 335 ? -15.438 20.375 5.406 1 95.12 335 VAL B CA 1
ATOM 5635 C C . VAL B 1 335 ? -14.18 20.5 6.262 1 95.12 335 VAL B C 1
ATOM 5637 O O . VAL B 1 335 ? -13.141 20.953 5.773 1 95.12 335 VAL B O 1
ATOM 5640 N N . CYS B 1 336 ? -14.297 20.156 7.488 1 95.12 336 CYS B N 1
ATOM 5641 C CA . CYS B 1 336 ? -13.195 20.062 8.445 1 95.12 336 CYS B CA 1
ATOM 5642 C C . CYS B 1 336 ? -13.219 18.719 9.172 1 95.12 336 CYS B C 1
ATOM 5644 O O . CYS B 1 336 ? -14.289 18.141 9.383 1 95.12 336 CYS B O 1
ATOM 5646 N N . GLN B 1 337 ? -12.094 18.312 9.547 1 92.44 337 GLN B N 1
ATOM 5647 C CA . GLN B 1 337 ? -12 17.016 10.211 1 92.44 337 GLN B CA 1
ATOM 5648 C C . GLN B 1 337 ? -12.07 17.172 11.727 1 92.44 337 GLN B C 1
ATOM 5650 O O . GLN B 1 337 ? -11.305 17.938 12.312 1 92.44 337 GLN B O 1
ATOM 5655 N N . ALA B 1 338 ? -13.031 16.406 12.305 1 92.75 338 ALA B N 1
ATOM 5656 C CA . ALA B 1 338 ? -13.016 16.281 13.758 1 92.75 338 ALA B CA 1
ATOM 5657 C C . ALA B 1 338 ? -11.938 15.297 14.211 1 92.75 338 ALA B C 1
ATOM 5659 O O . ALA B 1 338 ? -11.797 14.211 13.648 1 92.75 338 ALA B O 1
ATOM 5660 N N . VAL B 1 339 ? -11.125 15.742 15.086 1 90.5 339 VAL B N 1
ATOM 5661 C CA . VAL B 1 339 ? -10.086 14.898 15.68 1 90.5 339 VAL B CA 1
ATOM 5662 C C . VAL B 1 339 ? -10.453 14.57 17.125 1 90.5 339 VAL B C 1
ATOM 5664 O O . VAL B 1 339 ? -10.695 15.477 17.922 1 90.5 339 VAL B O 1
ATOM 5667 N N . ARG B 1 340 ? -10.57 13.305 17.391 1 85.31 340 ARG B N 1
ATOM 5668 C CA . ARG B 1 340 ? -11.016 12.883 18.719 1 85.31 340 ARG B CA 1
ATOM 5669 C C . ARG B 1 340 ? -10.164 11.719 19.234 1 85.31 340 ARG B C 1
ATOM 5671 O O . ARG B 1 340 ? -9.172 11.344 18.594 1 85.31 340 ARG B O 1
ATOM 5678 N N . VAL B 1 341 ? -10.453 11.258 20.375 1 78.12 341 VAL B N 1
ATOM 5679 C CA . VAL B 1 341 ? -9.82 10.078 20.938 1 78.12 341 VAL B CA 1
ATOM 5680 C C . VAL B 1 341 ? -10.062 8.875 20.031 1 78.12 341 VAL B C 1
ATOM 5682 O O . VAL B 1 341 ? -11.117 8.75 19.422 1 78.12 341 VAL B O 1
ATOM 5685 N N . PRO B 1 342 ? -9.031 8.117 19.844 1 73.81 342 PRO B N 1
ATOM 5686 C CA . PRO B 1 342 ? -7.742 8.039 20.547 1 73.81 342 PRO B CA 1
ATOM 5687 C C . PRO B 1 342 ? -6.621 8.758 19.797 1 73.81 342 PRO B C 1
ATOM 5689 O O . PRO B 1 342 ? -5.461 8.695 20.219 1 73.81 342 PRO B O 1
ATOM 5692 N N . THR B 1 343 ? -6.938 9.422 18.75 1 76.81 343 THR B N 1
ATOM 5693 C CA . THR B 1 343 ? -5.898 10.109 17.984 1 76.81 343 THR B CA 1
ATOM 5694 C C . THR B 1 343 ? -5.211 11.164 18.844 1 76.81 343 THR B C 1
ATOM 5696 O O . THR B 1 343 ? -3.992 11.344 18.766 1 76.81 343 THR B O 1
ATOM 5699 N N . VAL B 1 344 ? -6.031 11.836 19.609 1 81 344 VAL B N 1
ATOM 5700 C CA . VAL B 1 344 ? -5.527 12.805 20.578 1 81 344 VAL B CA 1
ATOM 5701 C C . VAL B 1 344 ? -6.195 12.586 21.938 1 81 344 VAL B C 1
ATOM 5703 O O . VAL B 1 344 ? -7.16 11.82 22.031 1 81 344 VAL B O 1
ATOM 5706 N N . SER B 1 345 ? -5.617 13.164 22.922 1 82.38 345 SER B N 1
ATOM 5707 C CA . SER B 1 345 ? -6.27 13.094 24.234 1 82.38 345 SER B CA 1
ATOM 5708 C C . SER B 1 345 ? -7.613 13.812 24.219 1 82.38 345 SER B C 1
ATOM 5710 O O . SER B 1 345 ? -7.875 14.633 23.344 1 82.38 345 SER B O 1
ATOM 5712 N N . ALA B 1 346 ? -8.43 13.469 25.172 1 85.31 346 ALA B N 1
ATOM 5713 C CA . ALA B 1 346 ? -9.758 14.07 25.266 1 85.31 346 ALA B CA 1
ATOM 5714 C C . ALA B 1 346 ? -9.672 15.594 25.328 1 85.31 346 ALA B C 1
ATOM 5716 O O . ALA B 1 346 ? -10.453 16.297 24.703 1 85.31 346 ALA B O 1
ATOM 5717 N N . GLN B 1 347 ? -8.672 16.016 26.094 1 89.5 347 GLN B N 1
ATOM 5718 C CA . GLN B 1 347 ? -8.539 17.453 26.312 1 89.5 347 GLN B CA 1
ATOM 5719 C C . GLN B 1 347 ? -8.047 18.172 25.062 1 89.5 347 GLN B C 1
ATOM 5721 O O . GLN B 1 347 ? -8.211 19.375 24.922 1 89.5 347 GLN B O 1
ATOM 5726 N N . GLN B 1 348 ? -7.562 17.375 24.109 1 90.25 348 GLN B N 1
ATOM 5727 C CA . GLN B 1 348 ? -6.969 17.969 22.922 1 90.25 348 GLN B CA 1
ATOM 5728 C C . GLN B 1 348 ? -7.855 17.734 21.703 1 90.25 348 GLN B C 1
ATOM 5730 O O . GLN B 1 348 ? -7.453 18.031 20.562 1 90.25 348 GLN B O 1
ATOM 5735 N N . THR B 1 349 ? -9.086 17.281 21.953 1 92.94 349 THR B N 1
ATOM 5736 C CA . THR B 1 349 ? -9.992 17.062 20.828 1 92.94 349 THR B CA 1
ATOM 5737 C C . THR B 1 349 ? -10.375 18.375 20.172 1 92.94 349 THR B C 1
ATOM 5739 O O . THR B 1 349 ? -10.391 19.422 20.812 1 92.94 349 THR B O 1
ATOM 5742 N N . GLY B 1 350 ? -10.609 18.328 18.875 1 95.56 350 GLY B N 1
ATOM 5743 C CA . GLY B 1 350 ? -10.93 19.562 18.172 1 95.56 350 GLY B CA 1
ATOM 5744 C C . GLY B 1 350 ? -11.094 19.344 16.672 1 95.56 350 GLY B C 1
ATOM 5745 O O . GLY B 1 350 ? -11.617 18.328 16.234 1 95.56 350 GLY B O 1
ATOM 5746 N N . LEU B 1 351 ? -10.766 20.438 15.914 1 96.69 351 LEU B N 1
ATOM 5747 C CA . LEU B 1 351 ? -10.891 20.422 14.461 1 96.69 351 LEU B CA 1
ATOM 5748 C C . LEU B 1 351 ? -9.531 20.656 13.805 1 96.69 351 LEU B C 1
ATOM 5750 O O . LEU B 1 351 ? -8.812 21.594 14.156 1 96.69 351 LEU B O 1
ATOM 5754 N N . ARG B 1 352 ? -9.219 19.766 12.953 1 96.75 352 ARG B N 1
ATOM 5755 C CA . ARG B 1 352 ? -8.039 19.969 12.109 1 96.75 352 ARG B CA 1
ATOM 5756 C C . ARG B 1 352 ? -8.406 20.703 10.828 1 96.75 352 ARG B C 1
ATOM 5758 O O . ARG B 1 352 ? -9.352 20.328 10.133 1 96.75 352 ARG B O 1
ATOM 5765 N N . VAL B 1 353 ? -7.73 21.781 10.586 1 97.75 353 VAL B N 1
ATOM 5766 C CA . VAL B 1 353 ? -7.938 22.594 9.398 1 97.75 353 VAL B CA 1
ATOM 5767 C C . VAL B 1 353 ? -6.691 22.547 8.516 1 97.75 353 VAL B C 1
ATOM 5769 O O . VAL B 1 353 ? -5.602 22.922 8.961 1 97.75 353 VAL B O 1
ATOM 5772 N N . VAL B 1 354 ? -6.848 22.141 7.328 1 97.88 354 VAL B N 1
ATOM 5773 C CA . VAL B 1 354 ? -5.723 22.047 6.402 1 97.88 354 VAL B CA 1
ATOM 5774 C C . VAL B 1 354 ? -5.906 23.047 5.266 1 97.88 354 VAL B C 1
ATOM 5776 O O . VAL B 1 354 ? -6.891 22.984 4.523 1 97.88 354 VAL B O 1
ATOM 5779 N N . LEU B 1 355 ? -5 23.984 5.168 1 98.25 355 LEU B N 1
ATOM 5780 C CA . LEU B 1 355 ? -4.988 24.922 4.062 1 98.25 355 LEU B CA 1
ATOM 5781 C C . LEU B 1 355 ? -4.316 24.328 2.832 1 98.25 355 LEU B C 1
ATOM 5783 O O . LEU B 1 355 ? -3.34 23.578 2.955 1 98.25 355 LEU B O 1
ATOM 5787 N N . ASN B 1 356 ? -4.836 24.609 1.673 1 97.19 356 ASN B N 1
ATOM 5788 C CA . ASN B 1 356 ? -4.195 24.188 0.429 1 97.19 356 ASN B CA 1
ATOM 5789 C C . ASN B 1 356 ? -4.219 25.297 -0.614 1 97.19 356 ASN B C 1
ATOM 5791 O O . ASN B 1 356 ? -4.828 26.344 -0.397 1 97.19 356 ASN B O 1
ATOM 5795 N N . TYR B 1 357 ? -3.506 25.109 -1.673 1 97.31 357 TYR B N 1
ATOM 5796 C CA . TYR B 1 357 ? -3.273 26.094 -2.725 1 97.31 357 TYR B CA 1
ATOM 5797 C C . TYR B 1 357 ? -4.59 26.594 -3.305 1 97.31 357 TYR B C 1
ATOM 5799 O O . TYR B 1 357 ? -4.699 27.766 -3.707 1 97.31 357 TYR B O 1
ATOM 5807 N N . HIS B 1 358 ? -5.664 25.812 -3.355 1 94.62 358 HIS B N 1
ATOM 5808 C CA . HIS B 1 358 ? -6.918 26.188 -4 1 94.62 358 HIS B CA 1
ATOM 5809 C C . HIS B 1 358 ? -7.719 27.156 -3.137 1 94.62 358 HIS B C 1
ATOM 5811 O O . HIS B 1 358 ? -8.641 27.812 -3.623 1 94.62 358 HIS B O 1
ATOM 5817 N N . HIS B 1 359 ? -7.445 27.25 -1.869 1 97.75 359 HIS B N 1
ATOM 5818 C CA . HIS B 1 359 ? -8.148 28.172 -0.989 1 97.75 359 HIS B CA 1
ATOM 5819 C C . HIS B 1 359 ? -7.789 29.625 -1.309 1 97.75 359 HIS B C 1
ATOM 5821 O O . HIS B 1 359 ? -6.77 29.891 -1.949 1 97.75 359 HIS B O 1
ATOM 5827 N N . ASP B 1 360 ? -8.609 30.453 -0.938 1 97.62 360 ASP B N 1
ATOM 5828 C CA . ASP B 1 360 ? -8.312 31.891 -0.923 1 97.62 360 ASP B CA 1
ATOM 5829 C C . ASP B 1 360 ? -8.727 32.531 0.405 1 97.62 360 ASP B C 1
ATOM 5831 O O . ASP B 1 360 ? -9.195 31.828 1.311 1 97.62 360 ASP B O 1
ATOM 5835 N N . GLN B 1 361 ? -8.406 33.812 0.499 1 98.25 361 GLN B N 1
ATOM 5836 C CA . GLN B 1 361 ? -8.664 34.5 1.756 1 98.25 361 GLN B CA 1
ATOM 5837 C C . GLN B 1 361 ? -10.156 34.5 2.094 1 98.25 361 GLN B C 1
ATOM 5839 O O . GLN B 1 361 ? -10.531 34.406 3.264 1 98.25 361 GLN B O 1
ATOM 5844 N N . LYS B 1 362 ? -11.023 34.5 1.074 1 98.25 362 LYS B N 1
ATOM 5845 C CA . LYS B 1 362 ? -12.469 34.5 1.288 1 98.25 362 LYS B CA 1
ATOM 5846 C C . LYS B 1 362 ? -12.906 33.188 1.944 1 98.25 362 LYS B C 1
ATOM 5848 O O . LYS B 1 362 ? -13.836 33.188 2.752 1 98.25 362 LYS B O 1
ATOM 5853 N N . ASP B 1 363 ? -12.273 32.125 1.528 1 98.31 363 ASP B N 1
ATOM 5854 C CA . ASP B 1 363 ? -12.57 30.828 2.141 1 98.31 363 ASP B CA 1
ATOM 5855 C C . ASP B 1 363 ? -12.242 30.844 3.633 1 98.31 363 ASP B C 1
ATOM 5857 O O . ASP B 1 363 ? -13.008 30.312 4.445 1 98.31 363 ASP B O 1
ATOM 5861 N N . ILE B 1 364 ? -11.102 31.422 3.973 1 98.62 364 ILE B N 1
ATOM 5862 C CA . ILE B 1 364 ? -10.656 31.516 5.359 1 98.62 364 ILE B CA 1
ATOM 5863 C C . ILE B 1 364 ? -11.625 32.406 6.148 1 98.62 364 ILE B C 1
ATOM 5865 O O . ILE B 1 364 ? -12.047 32.031 7.25 1 98.62 364 ILE B O 1
ATOM 5869 N N . ASP B 1 365 ? -11.992 33.5 5.512 1 98.5 365 ASP B N 1
ATOM 5870 C CA . ASP B 1 365 ? -12.953 34.406 6.148 1 98.5 365 ASP B CA 1
ATOM 5871 C C . ASP B 1 365 ? -14.266 33.688 6.441 1 98.5 365 ASP B C 1
ATOM 5873 O O . ASP B 1 365 ? -14.844 33.844 7.52 1 98.5 365 ASP B O 1
ATOM 5877 N N . TYR B 1 366 ? -14.664 32.938 5.484 1 98.44 366 TYR B N 1
ATOM 5878 C CA . TYR B 1 366 ? -15.914 32.219 5.625 1 98.44 366 TYR B CA 1
ATOM 5879 C C . TYR B 1 366 ? -15.836 31.188 6.758 1 98.44 366 TYR B C 1
ATOM 5881 O O . TYR B 1 366 ? -16.766 31.078 7.562 1 98.44 366 TYR B O 1
ATOM 5889 N N . LEU B 1 367 ? -14.742 30.484 6.836 1 98.5 367 LEU B N 1
ATOM 5890 C CA . LEU B 1 367 ? -14.531 29.516 7.906 1 98.5 367 LEU B CA 1
ATOM 5891 C C . LEU B 1 367 ? -14.617 30.188 9.273 1 98.5 367 LEU B C 1
ATOM 5893 O O . LEU B 1 367 ? -15.344 29.719 10.148 1 98.5 367 LEU B O 1
ATOM 5897 N N . PHE B 1 368 ? -13.922 31.281 9.445 1 98.44 368 PHE B N 1
ATOM 5898 C CA . PHE B 1 368 ? -13.883 31.953 10.742 1 98.44 368 PHE B CA 1
ATOM 5899 C C . PHE B 1 368 ? -15.258 32.5 11.094 1 98.44 368 PHE B C 1
ATOM 5901 O O . PHE B 1 368 ? -15.695 32.438 12.242 1 98.44 368 PHE B O 1
ATOM 5908 N N . ARG B 1 369 ? -15.914 33.094 10.117 1 98.19 369 ARG B N 1
ATOM 5909 C CA . ARG B 1 369 ? -17.25 33.594 10.359 1 98.19 369 ARG B CA 1
ATOM 5910 C C . ARG B 1 369 ? -18.188 32.5 10.867 1 98.19 369 ARG B C 1
ATOM 5912 O O . ARG B 1 369 ? -18.891 32.688 11.859 1 98.19 369 ARG B O 1
ATOM 5919 N N . GLN B 1 370 ? -18.141 31.359 10.195 1 98.06 370 GLN B N 1
ATOM 5920 C CA . GLN B 1 370 ? -19.031 30.25 10.578 1 98.06 370 GLN B CA 1
ATOM 5921 C C . GLN B 1 370 ? -18.625 29.672 11.922 1 98.06 370 GLN B C 1
ATOM 5923 O O . GLN B 1 370 ? -19.484 29.281 12.727 1 98.06 370 GLN B O 1
ATOM 5928 N N . LEU B 1 371 ? -17.344 29.594 12.164 1 98.06 371 LEU B N 1
ATOM 5929 C CA . LEU B 1 371 ? -16.859 29.094 13.453 1 98.06 371 LEU B CA 1
ATOM 5930 C C . LEU B 1 371 ? -17.359 29.984 14.586 1 98.06 371 LEU B C 1
ATOM 5932 O O . LEU B 1 371 ? -17.766 29.484 15.633 1 98.06 371 LEU B O 1
ATOM 5936 N N . HIS B 1 372 ? -17.312 31.281 14.383 1 97.25 372 HIS B N 1
ATOM 5937 C CA . HIS B 1 372 ? -17.75 32.219 15.414 1 97.25 372 HIS B CA 1
ATOM 5938 C C . HIS B 1 372 ? -19.25 32.125 15.641 1 97.25 372 HIS B C 1
ATOM 5940 O O . HIS B 1 372 ? -19.719 32.156 16.781 1 97.25 372 HIS B O 1
ATOM 5946 N N . VAL B 1 373 ? -19.984 31.938 14.578 1 97.06 373 VAL B N 1
ATOM 5947 C CA . VAL B 1 373 ? -21.438 31.781 14.68 1 97.06 373 VAL B CA 1
ATOM 5948 C C . VAL B 1 373 ? -21.766 30.516 15.477 1 97.06 373 VAL B C 1
ATOM 5950 O O . VAL B 1 373 ? -22.594 30.547 16.375 1 97.06 373 VAL B O 1
ATOM 5953 N N . ILE B 1 374 ? -21.094 29.453 15.117 1 96.56 374 ILE B N 1
ATOM 5954 C CA . ILE B 1 374 ? -21.312 28.188 15.781 1 96.56 374 ILE B CA 1
ATOM 5955 C C . ILE B 1 374 ? -20.922 28.297 17.25 1 96.56 374 ILE B C 1
ATOM 5957 O O . ILE B 1 374 ? -21.641 27.797 18.125 1 96.56 374 ILE B O 1
ATOM 5961 N N . HIS B 1 375 ? -19.781 28.906 17.516 1 94.75 375 HIS B N 1
ATOM 5962 C CA . HIS B 1 375 ? -19.297 29.062 18.875 1 94.75 375 HIS B CA 1
ATOM 5963 C C . HIS B 1 375 ? -20.266 29.859 19.734 1 94.75 375 HIS B C 1
ATOM 5965 O O . HIS B 1 375 ? -20.562 29.484 20.875 1 94.75 375 HIS B O 1
ATOM 5971 N N . ASP B 1 376 ? -20.75 30.938 19.234 1 94.56 376 ASP B N 1
ATOM 5972 C CA . ASP B 1 376 ? -21.672 31.797 19.953 1 94.56 376 ASP B CA 1
ATOM 5973 C C . ASP B 1 376 ? -22.984 31.062 20.25 1 94.56 376 ASP B C 1
ATOM 5975 O O . ASP B 1 376 ? -23.562 31.219 21.328 1 94.56 376 ASP B O 1
ATOM 5979 N N . ALA B 1 377 ? -23.406 30.297 19.297 1 93.06 377 ALA B N 1
ATOM 5980 C CA . ALA B 1 377 ? -24.641 29.562 19.469 1 93.06 377 ALA B CA 1
ATOM 5981 C C . ALA B 1 377 ? -24.484 28.438 20.5 1 93.06 377 ALA B C 1
ATOM 5983 O O . ALA B 1 377 ? -25.453 28.062 21.156 1 93.06 377 ALA B O 1
ATOM 5984 N N . THR B 1 378 ? -23.344 27.844 20.516 1 88.5 378 THR B N 1
ATOM 5985 C CA . THR B 1 378 ? -23.094 26.703 21.391 1 88.5 378 THR B CA 1
ATOM 5986 C C . THR B 1 378 ? -22.891 27.156 22.844 1 88.5 378 THR B C 1
ATOM 5988 O O . THR B 1 378 ? -23.297 26.469 23.781 1 88.5 378 THR B O 1
ATOM 5991 N N . PHE B 1 379 ? -22.25 28.266 23.172 1 82.81 379 PHE B N 1
ATOM 5992 C CA . PHE B 1 379 ? -21.891 28.656 24.531 1 82.81 379 PHE B CA 1
ATOM 5993 C C . PHE B 1 379 ? -22.703 29.859 25 1 82.81 379 PHE B C 1
ATOM 5995 O O . PHE B 1 379 ? -22.625 30.25 26.156 1 82.81 379 PHE B O 1
ATOM 6002 N N . THR B 1 380 ? -23.234 30.75 24.203 1 72.62 380 THR B N 1
ATOM 6003 C CA . THR B 1 380 ? -24.125 31.797 24.688 1 72.62 380 THR B CA 1
ATOM 6004 C C . THR B 1 380 ? -25.484 31.219 25.078 1 72.62 380 THR B C 1
ATOM 6006 O O . THR B 1 380 ? -26.172 31.75 25.953 1 72.62 380 THR B O 1
ATOM 6009 N N . HIS B 1 381 ? -25.969 29.984 24.562 1 48.72 381 HIS B N 1
ATOM 6010 C CA . HIS B 1 381 ? -27.25 29.594 25.125 1 48.72 381 HIS B CA 1
ATOM 6011 C C . HIS B 1 381 ? -27.062 28.734 26.375 1 48.72 381 HIS B C 1
ATOM 6013 O O . HIS B 1 381 ? -26.156 27.891 26.422 1 48.72 381 HIS B O 1
#